Protein AF-0000000066830814 (afdb_homodimer)

InterPro domains:
  IPR000157 Toll/interleukin-1 receptor homology (TIR) domain [PF01582] (30-177)
  IPR000157 Toll/interleukin-1 receptor homology (TIR) domain [PS50104] (29-173)
  IPR000157 Toll/interleukin-1 receptor homology (TIR) domain [SM00255] (30-175)
  IPR035897 Toll/interleukin-1 receptor homology (TIR) domain superfamily [G3DSA:3.40.50.10140] (28-185)
  IPR035897 Toll/interleukin-1 receptor homology (TIR) domain superfamily [SSF52200] (21-177)

Structure (mmCIF, N/CA/C/O backbone):
data_AF-0000000066830814-model_v1
#
loop_
_entity.id
_entity.type
_entity.pdbx_description
1 polymer 'TIR domain-containing protein'
#
loop_
_atom_site.group_PDB
_atom_site.id
_atom_site.type_symbol
_atom_site.label_atom_id
_atom_site.label_alt_id
_atom_site.label_comp_id
_atom_site.label_asym_id
_atom_site.label_entity_id
_atom_site.label_seq_id
_atom_site.pdbx_PDB_ins_code
_atom_site.Cartn_x
_atom_site.Cartn_y
_atom_site.Cartn_z
_atom_site.occupancy
_atom_site.B_iso_or_equiv
_atom_site.auth_seq_id
_atom_site.auth_comp_id
_atom_site.auth_asym_id
_atom_site.auth_atom_id
_atom_site.pdbx_PDB_model_num
ATOM 1 N N . MET A 1 1 ? 19.531 11.953 -26.938 1 22.5 1 MET A N 1
ATOM 2 C CA . MET A 1 1 ? 19.562 11.188 -25.703 1 22.5 1 MET A CA 1
ATOM 3 C C . MET A 1 1 ? 18.203 11.234 -25 1 22.5 1 MET A C 1
ATOM 5 O O . MET A 1 1 ? 17.828 12.258 -24.422 1 22.5 1 MET A O 1
ATOM 9 N N . SER A 1 2 ? 17.125 10.586 -25.578 1 22.48 2 SER A N 1
ATOM 10 C CA . SER A 1 2 ? 15.688 10.719 -25.422 1 22.48 2 SER A CA 1
ATOM 11 C C . SER A 1 2 ? 15.219 10.18 -24.078 1 22.48 2 SER A C 1
ATOM 13 O O . SER A 1 2 ? 15.406 9 -23.781 1 22.48 2 SER A O 1
ATOM 15 N N . SER A 1 3 ? 15.336 11 -23 1 24.86 3 SER A N 1
ATOM 16 C CA . SER A 1 3 ? 15.062 10.672 -21.594 1 24.86 3 SER A CA 1
ATOM 17 C C . SER A 1 3 ? 13.641 10.164 -21.422 1 24.86 3 SER A C 1
ATOM 19 O O . SER A 1 3 ? 12.68 10.914 -21.562 1 24.86 3 SER A O 1
ATOM 21 N N . SER A 1 4 ? 13.336 8.93 -21.844 1 23.8 4 SER A N 1
ATOM 22 C CA . SER A 1 4 ? 12.047 8.266 -21.703 1 23.8 4 SER A CA 1
ATOM 23 C C . SER A 1 4 ? 11.562 8.289 -20.25 1 23.8 4 SER A C 1
ATOM 25 O O . SER A 1 4 ? 12.195 7.695 -19.375 1 23.8 4 SER A O 1
ATOM 27 N N . SER A 1 5 ? 11.062 9.43 -19.844 1 24.52 5 SER A N 1
ATOM 28 C CA . SER A 1 5 ? 10.406 9.68 -18.562 1 24.52 5 SER A CA 1
ATOM 29 C C . SER A 1 5 ? 9.391 8.594 -18.234 1 24.52 5 SER A C 1
ATOM 31 O O . SER A 1 5 ? 8.422 8.398 -18.969 1 24.52 5 SER A O 1
ATOM 33 N N . SER A 1 6 ? 9.859 7.477 -17.719 1 24.95 6 SER A N 1
ATOM 34 C CA . SER A 1 6 ? 9.07 6.336 -17.266 1 24.95 6 SER A CA 1
ATOM 35 C C . SER A 1 6 ? 7.945 6.785 -16.328 1 24.95 6 SER A C 1
ATOM 37 O O . SER A 1 6 ? 8.195 7.359 -15.273 1 24.95 6 SER A O 1
ATOM 39 N N . TYR A 1 7 ? 6.887 7.391 -16.906 1 24.3 7 TYR A N 1
ATOM 40 C CA . TYR A 1 7 ? 5.605 7.734 -16.297 1 24.3 7 TYR A CA 1
ATOM 41 C C . TYR A 1 7 ? 5.148 6.645 -15.336 1 24.3 7 TYR A C 1
ATOM 43 O O . TYR A 1 7 ? 4.891 5.512 -15.75 1 24.3 7 TYR A O 1
ATOM 51 N N . ASP A 1 8 ? 5.789 6.609 -14.219 1 25.34 8 ASP A N 1
ATOM 52 C CA . ASP A 1 8 ? 5.359 5.805 -13.086 1 25.34 8 ASP A CA 1
ATOM 53 C C . ASP A 1 8 ? 3.895 6.074 -12.742 1 25.34 8 ASP A C 1
ATOM 55 O O . ASP A 1 8 ? 3.574 7.09 -12.117 1 25.34 8 ASP A O 1
ATOM 59 N N . TYR A 1 9 ? 3.043 5.957 -13.805 1 26.7 9 TYR A N 1
ATOM 60 C CA . TYR A 1 9 ? 1.606 5.992 -13.547 1 26.7 9 TYR A CA 1
ATOM 61 C C . TYR A 1 9 ? 1.255 5.191 -12.297 1 26.7 9 TYR A C 1
ATOM 63 O O . TYR A 1 9 ? 1.563 4 -12.211 1 26.7 9 TYR A O 1
ATOM 71 N N . ASP A 1 10 ? 1.284 5.805 -11.25 1 28.06 10 ASP A N 1
ATOM 72 C CA . ASP A 1 10 ? 0.644 5.348 -10.023 1 28.06 10 ASP A CA 1
ATOM 73 C C . ASP A 1 10 ? -0.77 4.836 -10.297 1 28.06 10 ASP A C 1
ATOM 75 O O . ASP A 1 10 ? -1.744 5.574 -10.133 1 28.06 10 ASP A O 1
ATOM 79 N N . LEU A 1 11 ? -0.968 4.156 -11.422 1 31.02 11 LEU A N 1
ATOM 80 C CA . LEU A 1 11 ? -2.289 3.559 -11.594 1 31.02 11 LEU A CA 1
ATOM 81 C C . LEU A 1 11 ? -2.746 2.879 -10.305 1 31.02 11 LEU A C 1
ATOM 83 O O . LEU A 1 11 ? -2.055 2 -9.781 1 31.02 11 LEU A O 1
ATOM 87 N N . HIS A 1 12 ? -3.414 3.58 -9.562 1 31.2 12 HIS A N 1
ATOM 88 C CA . HIS A 1 12 ? -4.102 3.051 -8.391 1 31.2 12 HIS A CA 1
ATOM 89 C C . HIS A 1 12 ? -4.699 1.677 -8.672 1 31.2 12 HIS A C 1
ATOM 91 O O . HIS A 1 12 ? -5.152 1.411 -9.789 1 31.2 12 HIS A O 1
ATOM 97 N N . ASP A 1 13 ? -4.383 0.806 -7.871 1 35.09 13 ASP A N 1
ATOM 98 C CA . ASP A 1 13 ? -4.738 -0.61 -7.918 1 35.09 13 ASP A CA 1
ATOM 99 C C . ASP A 1 13 ? -6.172 -0.801 -8.414 1 35.09 13 ASP A C 1
ATOM 101 O O . ASP A 1 13 ? -6.445 -1.703 -9.203 1 35.09 13 ASP A O 1
ATOM 105 N N . ASP A 1 14 ? -7.027 0.221 -8.055 1 35.62 14 ASP A N 1
ATOM 106 C CA . ASP A 1 14 ? -8.461 0.103 -8.305 1 35.62 14 ASP A CA 1
ATOM 107 C C . ASP A 1 14 ? -8.781 0.394 -9.773 1 35.62 14 ASP A C 1
ATOM 109 O O . ASP A 1 14 ? -9.68 -0.227 -10.352 1 35.62 14 ASP A O 1
ATOM 113 N N . ASP A 1 15 ? -8.172 1.335 -10.273 1 38.53 15 ASP A N 1
ATOM 114 C CA . ASP A 1 15 ? -8.633 1.741 -11.594 1 38.53 15 ASP A CA 1
ATOM 115 C C . ASP A 1 15 ? -8.367 0.651 -12.625 1 38.53 15 ASP A C 1
ATOM 117 O O . ASP A 1 15 ? -9.164 0.453 -13.547 1 38.53 15 ASP A O 1
ATOM 121 N N . GLU A 1 16 ? -7.348 0.114 -12.547 1 37.38 16 GLU A N 1
ATOM 122 C CA . GLU A 1 16 ? -6.992 -0.882 -13.555 1 37.38 16 GLU A CA 1
ATOM 123 C C . GLU A 1 16 ? -7.871 -2.123 -13.438 1 37.38 16 GLU A C 1
ATOM 125 O O . GLU A 1 16 ? -8.195 -2.764 -14.438 1 37.38 16 GLU A O 1
ATOM 130 N N . MET A 1 17 ? -8.383 -2.293 -12.25 1 38.34 17 MET A N 1
ATOM 131 C CA . MET A 1 17 ? -9.328 -3.395 -12.07 1 38.34 17 MET A CA 1
ATOM 132 C C . MET A 1 17 ? -10.625 -3.133 -12.828 1 38.34 17 MET A C 1
ATOM 134 O O . MET A 1 17 ? -11.227 -4.059 -13.375 1 38.34 17 MET A O 1
ATOM 138 N N . ASP A 1 18 ? -10.93 -1.864 -12.727 1 40.66 18 ASP A N 1
ATOM 139 C CA . ASP A 1 18 ? -12.195 -1.558 -13.383 1 40.66 18 ASP A CA 1
ATOM 140 C C . ASP A 1 18 ? -12.133 -1.889 -14.875 1 40.66 18 ASP A C 1
ATOM 142 O O . ASP A 1 18 ? -13.109 -2.389 -15.445 1 40.66 18 ASP A O 1
ATOM 146 N N . PHE A 1 19 ? -11.078 -1.592 -15.438 1 37.03 19 PHE A N 1
ATOM 147 C CA . PHE A 1 19 ? -11.008 -1.85 -16.875 1 37.03 19 PHE A CA 1
ATOM 148 C C . PHE A 1 19 ? -11.078 -3.346 -17.156 1 37.03 19 PHE A C 1
ATOM 150 O O . PHE A 1 19 ? -11.75 -3.775 -18.094 1 37.03 19 PHE A O 1
ATOM 157 N N . LEU A 1 20 ? -10.445 -4.09 -16.359 1 42.66 20 LEU A N 1
ATOM 158 C CA . LEU A 1 20 ? -10.461 -5.531 -16.578 1 42.66 20 LEU A CA 1
ATOM 159 C C . LEU A 1 20 ? -11.82 -6.121 -16.234 1 42.66 20 LEU A C 1
ATOM 161 O O . LEU A 1 20 ? -12.219 -7.145 -16.797 1 42.66 20 LEU A O 1
ATOM 165 N N . ARG A 1 21 ? -12.586 -5.387 -15.367 1 41.62 21 ARG A N 1
ATOM 166 C CA . ARG A 1 21 ? -13.961 -5.758 -15.047 1 41.62 21 ARG A CA 1
ATOM 167 C C . ARG A 1 21 ? -14.805 -5.879 -16.312 1 41.62 21 ARG A C 1
ATOM 169 O O . ARG A 1 21 ? -15.602 -6.809 -16.453 1 41.62 21 ARG A O 1
ATOM 176 N N . ASP A 1 22 ? -14.625 -4.82 -16.984 1 40.66 22 ASP A N 1
ATOM 177 C CA . ASP A 1 22 ? -15.531 -4.781 -18.125 1 40.66 22 ASP A CA 1
ATOM 178 C C . ASP A 1 22 ? -15.328 -5.984 -19.047 1 40.66 22 ASP A C 1
ATOM 180 O O . ASP A 1 22 ? -16.266 -6.477 -19.656 1 40.66 22 ASP A O 1
ATOM 184 N N . ARG A 1 23 ? -14.094 -6.398 -19.172 1 40.97 23 ARG A N 1
ATOM 185 C CA . ARG A 1 23 ? -13.93 -7.473 -20.141 1 40.97 23 ARG A CA 1
ATOM 186 C C . ARG A 1 23 ? -14.477 -8.789 -19.609 1 40.97 23 ARG A C 1
ATOM 188 O O . ARG A 1 23 ? -15.008 -9.602 -20.359 1 40.97 23 ARG A O 1
ATOM 195 N N . TYR A 1 24 ? -14.32 -9.078 -18.328 1 44.53 24 TYR A N 1
ATOM 196 C CA . TYR A 1 24 ? -14.727 -10.375 -17.797 1 44.53 24 TYR A CA 1
ATOM 197 C C . TYR A 1 24 ? -16.203 -10.367 -17.406 1 44.53 24 TYR A C 1
ATOM 199 O O . TYR A 1 24 ? -16.734 -11.398 -17 1 44.53 24 TYR A O 1
ATOM 207 N N . LYS A 1 25 ? -16.781 -9.312 -17.234 1 42.97 25 LYS A N 1
ATOM 208 C CA . LYS A 1 25 ? -18.141 -9.258 -16.688 1 42.97 25 LYS A CA 1
ATOM 209 C C . LYS A 1 25 ? -19.078 -10.172 -17.469 1 42.97 25 LYS A C 1
ATOM 211 O O . LYS A 1 25 ? -20.188 -10.477 -17.016 1 42.97 25 LYS A O 1
ATOM 216 N N . GLU A 1 26 ? -19.078 -10.016 -18.703 1 41.16 26 GLU A N 1
ATOM 217 C CA . GLU A 1 26 ? -20.391 -10.414 -19.203 1 41.16 26 GLU A CA 1
ATOM 218 C C . GLU A 1 26 ? -20.656 -11.891 -18.922 1 41.16 26 GLU A C 1
ATOM 220 O O . GLU A 1 26 ? -21.781 -12.258 -18.562 1 41.16 26 GLU A O 1
ATOM 225 N N . ASP A 1 27 ? -20.047 -12.992 -19.719 1 42.66 27 ASP A N 1
ATOM 226 C CA . ASP A 1 27 ? -20.656 -14.305 -19.922 1 42.66 27 ASP A CA 1
ATOM 227 C C . ASP A 1 27 ? -20.25 -15.273 -18.812 1 42.66 27 ASP A C 1
ATOM 229 O O . ASP A 1 27 ? -19.125 -15.242 -18.328 1 42.66 27 ASP A O 1
ATOM 233 N N . ASN A 1 28 ? -21.156 -15.773 -17.875 1 48.97 28 ASN A N 1
ATOM 234 C CA . ASN A 1 28 ? -21.141 -16.938 -17 1 48.97 28 ASN A CA 1
ATOM 235 C C . ASN A 1 28 ? -20.172 -18.016 -17.5 1 48.97 28 ASN A C 1
ATOM 237 O O . ASN A 1 28 ? -20.594 -19.062 -17.984 1 48.97 28 ASN A O 1
ATOM 241 N N . ILE A 1 29 ? -19.141 -17.828 -18.141 1 55.47 29 ILE A N 1
ATOM 242 C CA . ILE A 1 29 ? -18.328 -18.891 -18.719 1 55.47 29 ILE A CA 1
ATOM 243 C C . ILE A 1 29 ? -17.578 -19.641 -17.609 1 55.47 29 ILE A C 1
ATOM 245 O O . ILE A 1 29 ? -16.844 -19.031 -16.828 1 55.47 29 ILE A O 1
ATOM 249 N N . ASN A 1 30 ? -18.094 -20.875 -17.266 1 75.06 30 ASN A N 1
ATOM 250 C CA . ASN A 1 30 ? -17.406 -21.859 -16.422 1 75.06 30 ASN A CA 1
ATOM 251 C C . ASN A 1 30 ? -16.188 -22.453 -17.125 1 75.06 30 ASN A C 1
ATOM 253 O O . ASN A 1 30 ? -16.312 -22.984 -18.234 1 75.06 30 ASN A O 1
ATOM 257 N N . TYR A 1 31 ? -15.016 -22.141 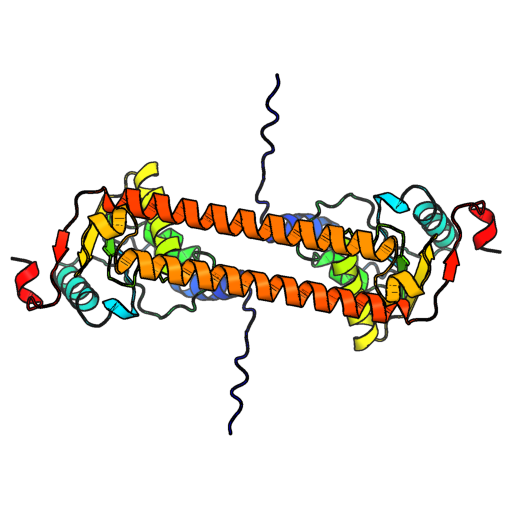-16.656 1 85.69 31 TYR A N 1
ATOM 258 C CA . TYR A 1 31 ? -13.805 -22.703 -17.25 1 85.69 31 TYR A CA 1
ATOM 259 C C . TYR A 1 31 ? -13.523 -24.094 -16.672 1 85.69 31 TYR A C 1
ATOM 261 O O . TYR A 1 31 ? -13.836 -24.359 -15.516 1 85.69 31 TYR A O 1
ATOM 269 N N . ASP A 1 32 ? -13.008 -24.938 -17.609 1 92.3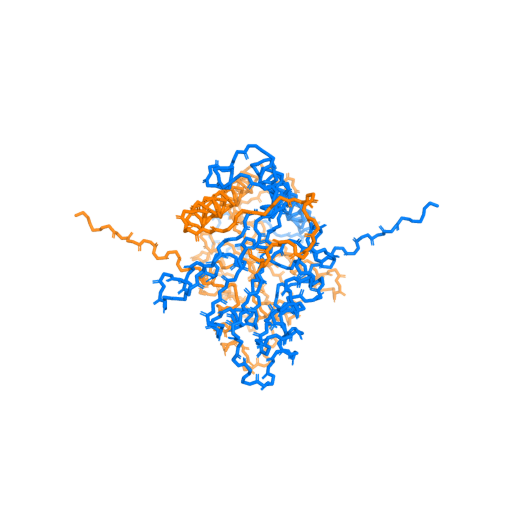1 32 ASP A N 1
ATOM 270 C CA . ASP A 1 32 ? -12.57 -26.25 -17.141 1 92.31 32 ASP A CA 1
ATOM 271 C C . ASP A 1 32 ? -11.219 -26.172 -16.438 1 92.31 32 ASP A C 1
ATOM 273 O O . ASP A 1 32 ? -11.031 -26.734 -15.359 1 92.31 32 ASP A O 1
ATOM 277 N N . VAL A 1 33 ? -10.398 -25.438 -17.156 1 94.69 33 VAL A N 1
ATOM 278 C CA . VAL A 1 33 ? -9.023 -25.406 -16.672 1 94.69 33 VAL A CA 1
ATOM 279 C C . VAL A 1 33 ? -8.531 -23.969 -16.578 1 94.69 33 VAL A C 1
ATOM 281 O O . VAL A 1 33 ? -8.758 -23.156 -17.484 1 94.69 33 VAL A O 1
ATOM 284 N N . PHE A 1 34 ? -7.883 -23.625 -15.469 1 94.75 34 PHE A N 1
ATOM 285 C CA . PHE A 1 34 ? -7.148 -22.375 -15.305 1 94.75 34 PHE A CA 1
ATOM 286 C C . PHE A 1 34 ? -5.648 -22.625 -15.391 1 94.75 34 PHE A C 1
ATOM 288 O O . PHE A 1 34 ? -5.102 -23.438 -14.648 1 94.75 34 PHE A O 1
ATOM 295 N N . LEU A 1 35 ? -4.996 -21.844 -16.266 1 95.75 35 LEU A N 1
ATOM 296 C CA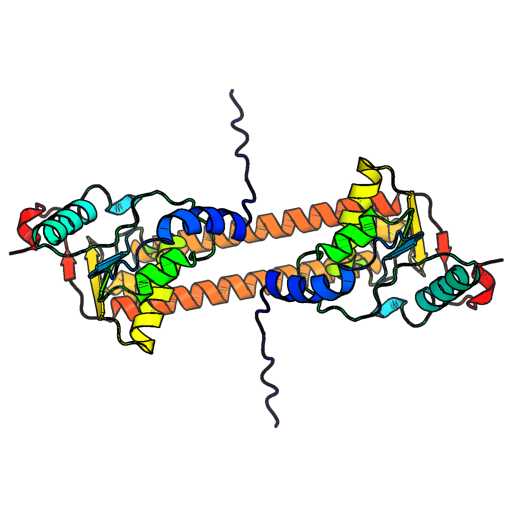 . LEU A 1 35 ? -3.553 -22 -16.391 1 95.75 35 LEU A CA 1
ATOM 297 C C . LEU A 1 35 ? -2.816 -20.875 -15.68 1 95.75 35 LEU A C 1
ATOM 299 O O . LEU A 1 35 ? -3.039 -19.688 -15.977 1 95.75 35 LEU A O 1
ATOM 303 N N . SER A 1 36 ? -2.014 -21.172 -14.742 1 96.06 36 SER A N 1
ATOM 304 C CA . SER A 1 36 ? -1.107 -20.234 -14.086 1 96.06 36 SER A CA 1
ATOM 305 C C . SER A 1 36 ? 0.334 -20.453 -14.531 1 96.06 36 SER A C 1
ATOM 307 O O . SER A 1 36 ? 0.88 -21.547 -14.352 1 96.06 36 SER A O 1
ATOM 309 N N . PHE A 1 37 ? 0.936 -19.438 -15.102 1 96.12 37 PHE A N 1
ATOM 310 C CA . PHE A 1 37 ? 2.279 -19.609 -15.641 1 96.12 37 PHE A CA 1
ATOM 311 C C . PHE A 1 37 ? 2.99 -18.266 -15.758 1 96.12 37 PHE A C 1
ATOM 313 O O . PHE A 1 37 ? 2.346 -17.219 -15.766 1 96.12 37 PHE A O 1
ATOM 320 N N . ARG A 1 38 ? 4.328 -18.375 -15.781 1 94.69 38 ARG A N 1
ATOM 321 C CA . ARG A 1 38 ? 5.145 -17.203 -16.062 1 94.69 38 ARG A CA 1
ATOM 322 C C . ARG A 1 38 ? 5.289 -16.969 -17.562 1 94.69 38 ARG A C 1
ATOM 324 O O . ARG A 1 38 ? 5.98 -17.734 -18.234 1 94.69 38 ARG A O 1
ATOM 331 N N . GLY A 1 39 ? 4.766 -15.898 -18.047 1 92.38 39 GLY A N 1
ATOM 332 C CA . GLY A 1 39 ? 4.73 -15.641 -19.484 1 92.38 39 GLY A CA 1
ATOM 333 C C . GLY A 1 39 ? 6.105 -15.625 -20.109 1 92.38 39 GLY A C 1
ATOM 334 O O . GLY A 1 39 ? 6.324 -16.281 -21.141 1 92.38 39 GLY A O 1
ATOM 335 N N . GLU A 1 40 ? 7.074 -15 -19.516 1 91.44 40 GLU A N 1
ATOM 336 C CA . GLU A 1 40 ? 8.422 -14.859 -20.062 1 91.44 40 GLU A CA 1
ATOM 337 C C . GLU A 1 40 ? 9.086 -16.219 -20.266 1 91.44 40 GLU A C 1
ATOM 339 O O . GLU A 1 40 ? 9.922 -16.375 -21.156 1 91.44 40 GLU A O 1
ATOM 344 N N . ASP A 1 41 ? 8.609 -17.172 -19.5 1 94.25 41 ASP A N 1
ATOM 345 C CA . ASP A 1 41 ? 9.266 -18.469 -19.516 1 94.25 41 ASP A CA 1
ATOM 346 C C . ASP A 1 41 ? 8.602 -19.406 -20.531 1 94.25 41 ASP A C 1
ATOM 348 O O . ASP A 1 41 ? 9.289 -20.109 -21.281 1 94.25 41 ASP A O 1
ATOM 352 N N . THR A 1 42 ? 7.188 -19.422 -20.547 1 93.62 42 THR A N 1
ATOM 353 C CA . THR A 1 42 ? 6.609 -20.609 -21.156 1 93.62 42 THR A CA 1
ATOM 354 C C . THR A 1 42 ? 5.469 -20.234 -22.094 1 93.62 42 THR A C 1
ATOM 356 O O . THR A 1 42 ? 4.938 -21.078 -22.812 1 93.62 42 THR A O 1
ATOM 359 N N . ARG A 1 43 ? 5.09 -18.969 -22.219 1 92.31 43 ARG A N 1
ATOM 360 C CA . ARG A 1 43 ? 3.902 -18.578 -22.984 1 92.31 43 ARG A CA 1
ATOM 361 C C . ARG A 1 43 ? 3.998 -19.062 -24.422 1 92.31 43 ARG A C 1
ATOM 363 O O . ARG A 1 43 ? 3.051 -19.641 -24.953 1 92.31 43 ARG A O 1
ATOM 370 N N . ALA A 1 44 ? 5.098 -18.75 -25.047 1 90.69 44 ALA A N 1
ATOM 371 C CA . ALA A 1 44 ? 5.242 -18.984 -26.469 1 90.69 44 ALA A CA 1
ATOM 372 C C . ALA A 1 44 ? 5.742 -20.406 -26.75 1 90.69 44 ALA A C 1
ATOM 374 O O . ALA A 1 44 ? 6.047 -20.75 -27.906 1 90.69 44 ALA A O 1
ATOM 375 N N . SER A 1 45 ? 5.848 -21.297 -25.812 1 92.19 45 SER A N 1
ATOM 376 C CA . SER A 1 45 ? 6.367 -22.641 -25.953 1 92.19 45 SER A CA 1
ATOM 377 C C . SER A 1 45 ? 5.453 -23.672 -25.297 1 92.19 45 SER A C 1
ATOM 379 O O . SER A 1 45 ? 4.375 -23.969 -25.812 1 92.19 45 SER A O 1
ATOM 381 N N . PHE A 1 46 ? 5.836 -24.047 -24.125 1 93.56 46 PHE A N 1
ATOM 382 C CA . PHE A 1 46 ? 5.137 -25.141 -23.469 1 93.56 46 PHE A CA 1
ATOM 383 C C . PHE A 1 46 ? 3.674 -24.797 -23.219 1 93.56 46 PHE A C 1
ATOM 385 O O . PHE A 1 46 ? 2.779 -25.578 -23.547 1 93.56 46 PHE A O 1
ATOM 392 N N . THR A 1 47 ? 3.412 -23.594 -22.688 1 94.5 47 THR A N 1
ATOM 393 C CA . THR A 1 47 ? 2.057 -23.203 -22.312 1 94.5 47 THR A CA 1
ATOM 394 C C . THR A 1 47 ? 1.163 -23.109 -23.547 1 94.5 47 THR A C 1
ATOM 396 O O . THR A 1 47 ? 0.004 -23.531 -23.516 1 94.5 47 THR A O 1
ATOM 399 N N . SER A 1 48 ? 1.69 -22.516 -24.609 1 92.38 48 SER A N 1
ATOM 400 C CA . SER A 1 48 ? 0.919 -22.438 -25.844 1 92.38 48 SER A CA 1
ATOM 401 C C . SER A 1 48 ? 0.562 -23.812 -26.375 1 92.38 48 SER A C 1
ATOM 403 O O . SER A 1 48 ? -0.561 -24.047 -26.828 1 92.38 48 SER A O 1
ATOM 405 N N . HIS A 1 49 ? 1.479 -24.766 -26.344 1 93.69 49 HIS A N 1
ATOM 406 C CA . HIS A 1 49 ? 1.235 -26.125 -26.797 1 93.69 49 HIS A CA 1
ATOM 407 C C . HIS A 1 49 ? 0.194 -26.812 -25.922 1 93.69 49 HIS A C 1
ATOM 409 O O . HIS A 1 49 ? -0.693 -27.5 -26.422 1 93.69 49 HIS A O 1
ATOM 415 N N . LEU A 1 50 ? 0.35 -26.609 -24.625 1 93.94 50 LEU A N 1
ATOM 416 C CA . LEU A 1 50 ? -0.612 -27.188 -23.688 1 93.94 50 LEU A CA 1
ATOM 417 C C . LEU A 1 50 ? -2.012 -26.641 -23.938 1 93.94 50 LEU A C 1
ATOM 419 O O . LEU A 1 50 ? -2.98 -27.406 -24 1 93.94 50 LEU A O 1
ATOM 423 N N . TYR A 1 51 ? -2.107 -25.344 -24.078 1 93.19 51 TYR A N 1
ATOM 424 C CA . TYR A 1 51 ? -3.383 -24.688 -24.359 1 93.19 51 TYR A CA 1
ATOM 425 C C . TYR A 1 51 ? -4.035 -25.281 -25.594 1 93.19 51 TYR A C 1
ATOM 427 O O . TYR A 1 51 ? -5.215 -25.625 -25.578 1 93.19 51 TYR A O 1
ATOM 435 N N . THR A 1 52 ? -3.273 -25.375 -26.641 1 94.31 52 THR A N 1
ATOM 436 C CA . THR A 1 52 ? -3.777 -25.891 -27.922 1 94.31 52 THR A CA 1
ATOM 437 C C . THR A 1 52 ? -4.246 -27.328 -27.781 1 94.31 52 THR A C 1
ATOM 439 O O . THR A 1 52 ? -5.301 -27.703 -28.297 1 94.31 52 THR A O 1
ATOM 442 N N . ALA A 1 53 ? -3.426 -28.141 -27.109 1 94 53 ALA A N 1
ATOM 443 C CA . ALA A 1 53 ? -3.779 -29.531 -26.891 1 94 53 ALA A CA 1
ATOM 444 C C . ALA A 1 53 ? -5.105 -29.656 -26.141 1 94 53 ALA A C 1
ATOM 446 O O . ALA A 1 53 ? -5.973 -30.438 -26.531 1 94 53 ALA A O 1
ATOM 447 N N . LEU A 1 54 ? -5.289 -28.844 -25.094 1 94.12 54 LEU A N 1
ATOM 448 C CA . LEU A 1 54 ? -6.516 -28.859 -24.312 1 94.12 54 LEU A CA 1
ATOM 449 C C . LEU A 1 54 ? -7.691 -28.344 -25.125 1 94.12 54 LEU A C 1
ATOM 451 O O . LEU A 1 54 ? -8.789 -28.906 -25.078 1 94.12 54 LEU A O 1
ATOM 455 N N . HIS A 1 55 ? -7.438 -27.297 -25.844 1 92.38 55 HIS A N 1
ATOM 456 C CA . HIS A 1 55 ? -8.469 -26.719 -26.688 1 92.38 55 HIS A CA 1
ATOM 457 C C . HIS A 1 55 ? -8.953 -27.719 -27.734 1 92.38 55 HIS A C 1
ATOM 459 O O . HIS A 1 55 ? -10.156 -27.828 -27.969 1 92.38 55 HIS A O 1
ATOM 465 N N . ASN A 1 56 ? -8.078 -28.438 -28.281 1 94.94 56 ASN A N 1
ATOM 466 C CA . ASN A 1 56 ? -8.406 -29.438 -29.297 1 94.94 56 ASN A CA 1
ATOM 467 C C . ASN A 1 56 ? -9.227 -30.578 -28.703 1 94.94 56 ASN A C 1
ATOM 469 O O . ASN A 1 56 ? -9.961 -31.266 -29.438 1 94.94 56 ASN A O 1
ATOM 473 N N . LEU A 1 57 ? -9.062 -30.781 -27.438 1 94.5 57 LEU A N 1
ATOM 474 C CA . LEU A 1 57 ? -9.82 -31.828 -26.75 1 94.5 57 LEU A CA 1
ATOM 475 C C . LEU A 1 57 ? -11.188 -31.297 -26.312 1 94.5 57 LEU A C 1
ATOM 477 O O . LEU A 1 57 ? -11.953 -32.031 -25.656 1 94.5 57 LEU A O 1
ATOM 481 N N . GLY A 1 58 ? -11.477 -30.031 -26.656 1 93.38 58 GLY A N 1
ATOM 482 C CA . GLY A 1 58 ? -12.758 -29.438 -26.328 1 93.38 58 GLY A CA 1
ATOM 483 C C . GLY A 1 58 ? -12.82 -28.891 -24.906 1 93.38 58 GLY A C 1
ATOM 484 O O . GLY A 1 58 ? -13.906 -28.641 -24.375 1 93.38 58 GLY A O 1
ATOM 485 N N . ILE A 1 59 ? -11.688 -28.75 -24.281 1 92.31 59 ILE A N 1
ATOM 486 C CA . ILE A 1 59 ? -11.617 -28.234 -22.922 1 92.31 59 ILE A CA 1
ATOM 487 C C . ILE A 1 59 ? -11.562 -26.719 -22.953 1 92.31 59 ILE A C 1
ATOM 489 O O . ILE A 1 59 ? -10.805 -26.125 -23.719 1 92.31 59 ILE A O 1
ATOM 493 N N . PHE A 1 60 ? -12.336 -26.062 -22.125 1 91.88 60 PHE A N 1
ATOM 494 C CA . PHE A 1 60 ? -12.32 -24.609 -22.016 1 91.88 60 PHE A CA 1
ATOM 495 C C . PHE A 1 60 ? -11.234 -24.156 -21.047 1 91.88 60 PHE A C 1
ATOM 497 O O . PHE A 1 60 ? -11.32 -24.422 -19.844 1 91.88 60 PHE A O 1
ATOM 504 N N . VAL A 1 61 ? -10.305 -23.469 -21.594 1 92.31 61 VAL A N 1
ATOM 505 C CA . VAL A 1 61 ? -9.125 -23.109 -20.797 1 92.31 61 VAL A CA 1
ATOM 506 C C . VAL A 1 61 ? -9.062 -21.578 -20.641 1 92.31 61 VAL A C 1
ATOM 508 O O . VAL A 1 61 ? -9.219 -20.844 -21.609 1 92.31 61 VAL A O 1
ATOM 511 N N . PHE A 1 62 ? -8.938 -21.188 -19.359 1 88.56 62 PHE A N 1
ATOM 512 C CA . PHE A 1 62 ? -8.578 -19.797 -19.109 1 88.56 62 PHE A CA 1
ATOM 513 C C . PHE A 1 62 ? -7.066 -19.609 -19.172 1 88.56 62 PHE A C 1
ATOM 515 O O . PHE A 1 62 ? -6.324 -20.266 -18.438 1 88.56 62 PHE A O 1
ATOM 522 N N . LYS A 1 63 ? -6.652 -18.797 -20.094 1 86 63 LYS A N 1
ATOM 523 C CA . LYS A 1 63 ? -5.254 -18.422 -20.25 1 86 63 LYS A CA 1
ATOM 524 C C . LYS A 1 63 ? -5.102 -16.906 -20.312 1 86 63 LYS A C 1
ATOM 526 O O . LYS A 1 63 ? -5.734 -16.234 -21.141 1 86 63 LYS A O 1
ATOM 531 N N . ASP A 1 64 ? -4.328 -16.406 -19.281 1 75.19 64 ASP A N 1
ATOM 532 C CA . ASP A 1 64 ? -4.148 -14.953 -19.266 1 75.19 64 ASP A CA 1
ATOM 533 C C . ASP A 1 64 ? -3.35 -14.484 -20.469 1 75.19 64 ASP A C 1
ATOM 535 O O . ASP A 1 64 ? -2.201 -14.891 -20.656 1 75.19 64 ASP A O 1
ATOM 539 N N . ASP A 1 65 ? -3.885 -14.203 -21.578 1 61.53 65 ASP A N 1
ATOM 540 C CA . ASP A 1 65 ? -3.197 -13.805 -22.812 1 61.53 65 ASP A CA 1
ATOM 541 C C . ASP A 1 65 ? -2.51 -12.453 -22.641 1 61.53 65 ASP A C 1
ATOM 543 O O . ASP A 1 65 ? -1.498 -12.18 -23.281 1 61.53 65 ASP A O 1
ATOM 547 N N . GLU A 1 66 ? -3.131 -11.523 -21.953 1 53.41 66 GLU A N 1
ATOM 548 C CA . GLU A 1 66 ? -2.627 -10.164 -22.109 1 53.41 66 GLU A CA 1
ATOM 549 C C . GLU A 1 66 ? -1.748 -9.766 -20.922 1 53.41 66 GLU A C 1
ATOM 551 O O . GLU A 1 66 ? -1.957 -10.234 -19.797 1 53.41 66 GLU A O 1
ATOM 556 N N . THR A 1 67 ? -0.446 -9.555 -21.281 1 47.12 67 THR A N 1
ATOM 557 C CA . THR A 1 67 ? 0.506 -8.961 -20.359 1 47.12 67 THR A CA 1
ATOM 558 C C . THR A 1 67 ? -0.187 -7.961 -19.438 1 47.12 67 THR A C 1
ATOM 560 O O . THR A 1 67 ? -0.558 -6.867 -19.875 1 47.12 67 THR A O 1
ATOM 563 N N . LEU A 1 68 ? -1.148 -8.43 -18.828 1 47.62 68 LEU A N 1
ATOM 564 C CA . LEU A 1 68 ? -1.874 -7.527 -17.953 1 47.62 68 LEU A CA 1
ATOM 565 C C . LEU A 1 68 ? -0.909 -6.648 -17.156 1 47.62 68 LEU A C 1
ATOM 567 O O . LEU A 1 68 ? 0.163 -7.105 -16.75 1 47.62 68 LEU A O 1
ATOM 571 N N . PRO A 1 69 ? -1.095 -5.57 -17.234 1 43.12 69 PRO A N 1
ATOM 572 C CA . PRO A 1 69 ? -0.228 -4.711 -16.422 1 43.12 69 PRO A CA 1
ATOM 573 C C . PRO A 1 69 ? -0.17 -5.148 -14.953 1 43.12 69 PRO A C 1
ATOM 575 O O . PRO A 1 69 ? -1.153 -5.668 -14.422 1 43.12 69 PRO A O 1
ATOM 578 N N . ARG A 1 70 ? 0.984 -5.477 -14.406 1 46.22 70 ARG A N 1
ATOM 579 C CA . ARG A 1 70 ? 1.463 -6.055 -13.156 1 46.22 70 ARG A CA 1
ATOM 580 C C . ARG A 1 70 ? 0.978 -5.25 -11.953 1 46.22 70 ARG A C 1
ATOM 582 O O . ARG A 1 70 ? 1.266 -4.055 -11.844 1 46.22 70 ARG A O 1
ATOM 589 N N . GLY A 1 71 ? -0.377 -5.09 -11.836 1 47.5 71 GLY A N 1
ATOM 590 C CA . GLY A 1 71 ? -0.76 -4.461 -10.586 1 47.5 71 GLY A CA 1
ATOM 591 C C . GLY A 1 71 ? -0.734 -5.414 -9.406 1 47.5 71 GLY A C 1
ATOM 592 O O . GLY A 1 71 ? -0.492 -6.613 -9.578 1 47.5 71 GLY A O 1
ATOM 593 N N . ASN A 1 72 ? -0.738 -4.957 -8.156 1 54.94 72 ASN A N 1
ATOM 594 C CA . ASN A 1 72 ? -0.506 -5.629 -6.883 1 54.94 72 ASN A CA 1
ATOM 595 C C . ASN A 1 72 ? -1.669 -6.543 -6.512 1 54.94 72 ASN A C 1
ATOM 597 O O . ASN A 1 72 ? -1.552 -7.363 -5.598 1 54.94 72 ASN A O 1
ATOM 601 N N . LYS A 1 73 ? -2.916 -6.184 -6.852 1 57.06 73 LYS A N 1
ATOM 602 C CA . LYS A 1 73 ? -4.012 -7 -6.348 1 57.06 73 LYS A CA 1
ATOM 603 C C . LYS A 1 73 ? -4.637 -7.832 -7.465 1 57.06 73 LYS A C 1
ATOM 605 O O . LYS A 1 73 ? -4.719 -7.383 -8.609 1 57.06 73 LYS A O 1
ATOM 610 N N . ILE A 1 74 ? -4.914 -9.094 -7.184 1 65.69 74 ILE A N 1
ATOM 611 C CA . ILE A 1 74 ? -5.637 -9.969 -8.094 1 65.69 74 ILE A CA 1
ATOM 612 C C . ILE A 1 74 ? -7 -9.367 -8.422 1 65.69 74 ILE A C 1
ATOM 614 O O . ILE A 1 74 ? -7.766 -9.023 -7.52 1 65.69 74 ILE A O 1
ATOM 618 N N . SER A 1 75 ? -7.297 -9.039 -9.594 1 69.5 75 SER A N 1
ATOM 619 C CA . SER A 1 75 ? -8.57 -8.469 -10.031 1 69.5 75 SER A CA 1
ATOM 620 C C . SER A 1 75 ? -9.727 -9.406 -9.703 1 69.5 75 SER A C 1
ATOM 622 O O . SER A 1 75 ? -9.547 -10.625 -9.609 1 69.5 75 SER A O 1
ATOM 624 N N . PRO A 1 76 ? -10.859 -8.797 -9.375 1 73.25 76 PRO A N 1
ATOM 625 C CA . PRO A 1 76 ? -12.039 -9.633 -9.141 1 73.25 76 PRO A CA 1
ATOM 626 C C . PRO A 1 76 ? -12.297 -10.617 -10.273 1 73.25 76 PRO A C 1
ATOM 628 O O . PRO A 1 76 ? -12.711 -11.758 -10.031 1 73.25 76 PRO A O 1
ATOM 631 N N . SER A 1 77 ? -12.086 -10.203 -11.461 1 73.38 77 SER A N 1
ATOM 632 C CA . SER A 1 77 ? -12.312 -11.086 -12.609 1 73.38 77 SER A CA 1
ATOM 633 C C . SER A 1 77 ? -11.375 -12.289 -12.57 1 73.38 77 SER A C 1
ATOM 635 O O . SER A 1 77 ? -11.797 -13.414 -12.859 1 73.38 77 SER A O 1
ATOM 637 N N . LEU A 1 78 ? -10.195 -12 -12.305 1 80.25 78 LEU A N 1
ATOM 638 C CA . LEU A 1 78 ? -9.234 -13.102 -12.219 1 80.25 78 LEU A CA 1
ATOM 639 C C . LEU A 1 78 ? -9.578 -14.039 -11.07 1 80.25 78 LEU A C 1
ATOM 641 O O . LEU A 1 78 ? -9.484 -15.258 -11.211 1 80.25 78 LEU A O 1
ATOM 645 N N . ARG A 1 79 ? -9.977 -13.406 -10.023 1 82.56 79 ARG A N 1
ATOM 646 C CA . ARG A 1 79 ? -10.406 -14.203 -8.875 1 82.56 79 ARG A CA 1
ATOM 647 C C . ARG A 1 79 ? -11.57 -15.117 -9.258 1 82.56 79 ARG A C 1
ATOM 649 O O . ARG A 1 79 ? -11.57 -16.297 -8.906 1 82.56 79 ARG A O 1
ATOM 656 N N . LEU A 1 80 ? -12.5 -14.57 -9.984 1 83.56 80 LEU A N 1
ATOM 657 C CA . LEU A 1 80 ? -13.664 -15.336 -10.406 1 83.56 80 LEU A CA 1
ATOM 658 C C . LEU A 1 80 ? -13.258 -16.453 -11.359 1 83.56 80 LEU A C 1
ATOM 660 O O . LEU A 1 80 ? -13.789 -17.562 -11.297 1 83.56 80 LEU A O 1
ATOM 664 N N . ALA A 1 81 ? -12.359 -16.156 -12.219 1 84.81 81 ALA A N 1
ATOM 665 C CA . ALA A 1 81 ? -11.883 -17.156 -13.172 1 84.81 81 ALA A CA 1
ATOM 666 C C . ALA A 1 81 ? -11.258 -18.344 -12.445 1 84.81 81 ALA A C 1
ATOM 668 O O . ALA A 1 81 ? -11.484 -19.5 -12.828 1 84.81 81 ALA A O 1
ATOM 669 N N . ILE A 1 82 ? -10.539 -18.062 -11.469 1 90.44 82 ILE A N 1
ATOM 670 C CA . ILE A 1 82 ? -9.906 -19.125 -10.688 1 90.44 82 ILE A CA 1
ATOM 671 C C . ILE A 1 82 ? -10.977 -19.922 -9.945 1 90.44 82 ILE A C 1
ATOM 673 O O . ILE A 1 82 ? -11 -21.156 -10 1 90.44 82 ILE A O 1
ATOM 677 N N . GLU A 1 83 ? -11.906 -19.188 -9.383 1 88.69 83 GLU A N 1
ATOM 678 C CA . GLU A 1 83 ? -12.945 -19.812 -8.562 1 88.69 83 GLU A CA 1
ATOM 679 C C . GLU A 1 83 ? -13.883 -20.672 -9.414 1 88.69 83 GLU A C 1
ATOM 681 O O . GLU A 1 83 ? -14.375 -21.703 -8.953 1 88.69 83 GLU A O 1
ATOM 686 N N . GLU A 1 84 ? -14.055 -20.281 -10.57 1 87.12 84 GLU A N 1
ATOM 687 C CA . GLU A 1 84 ? -15.047 -20.938 -11.422 1 87.12 84 GLU A CA 1
ATOM 688 C C . GLU A 1 84 ? -14.414 -22.047 -12.258 1 87.12 84 GLU A C 1
ATOM 690 O O . GLU A 1 84 ? -15.117 -22.766 -12.961 1 87.12 84 GLU A O 1
ATOM 695 N N . SER A 1 85 ? -13.18 -22.141 -12.234 1 90.12 85 SER A N 1
ATOM 696 C CA . SER A 1 85 ? -12.523 -23.234 -12.953 1 90.12 85 SER A CA 1
ATOM 697 C C . SER A 1 85 ? -12.617 -24.547 -12.18 1 90.12 85 SER A C 1
ATOM 699 O O . SER A 1 85 ? -12.648 -24.547 -10.945 1 90.12 85 SER A O 1
ATOM 701 N N . ARG A 1 86 ? -12.688 -25.625 -12.961 1 90.69 86 ARG A N 1
ATOM 702 C CA . ARG A 1 86 ? -12.766 -26.938 -12.328 1 90.69 86 ARG A CA 1
ATOM 703 C C . ARG A 1 86 ? -11.414 -27.344 -11.766 1 90.69 86 ARG A C 1
ATOM 705 O O . ARG A 1 86 ? -11.344 -27.969 -10.695 1 90.69 86 ARG A O 1
ATOM 712 N N . LEU A 1 87 ? -10.438 -27.125 -12.484 1 95 87 LEU A N 1
ATOM 713 C CA . LEU A 1 87 ? -9.102 -27.406 -11.984 1 95 87 LEU A CA 1
ATOM 714 C C . LEU A 1 87 ? -8.109 -26.344 -12.43 1 95 87 LEU A C 1
ATOM 716 O O . LEU A 1 87 ? -8.352 -25.641 -13.414 1 95 87 LEU A O 1
ATOM 720 N N . SER A 1 88 ? -7.02 -26.156 -11.688 1 96.56 88 SER A N 1
ATOM 721 C CA . SER A 1 88 ? -5.934 -25.234 -12.016 1 96.56 88 SER A CA 1
ATOM 722 C C . SER A 1 88 ? -4.641 -25.984 -12.312 1 96.56 88 SER A C 1
ATOM 724 O O . SER A 1 88 ? -4.238 -26.875 -11.547 1 96.56 88 SER A O 1
ATOM 726 N N . VAL A 1 89 ? -4.074 -25.688 -13.438 1 97.75 89 VAL A N 1
ATOM 727 C CA . VAL A 1 89 ? -2.74 -26.188 -13.766 1 97.75 89 VAL A CA 1
ATOM 728 C C . VAL A 1 89 ? -1.709 -25.078 -13.508 1 97.75 89 VAL A C 1
ATOM 730 O O . VAL A 1 89 ? -1.788 -24 -14.086 1 97.75 89 VAL A O 1
ATOM 733 N N . VAL A 1 90 ? -0.794 -25.359 -12.609 1 98.12 90 VAL A N 1
ATOM 734 C CA . VAL A 1 90 ? 0.251 -24.391 -12.273 1 98.12 90 VAL A CA 1
ATOM 735 C C . VAL A 1 90 ? 1.58 -24.844 -12.875 1 98.12 90 VAL A C 1
ATOM 737 O O . VAL A 1 90 ? 2.127 -25.875 -12.484 1 98.12 90 VAL A O 1
ATOM 740 N N . ILE A 1 91 ? 2.104 -24.047 -13.805 1 97.88 91 ILE A N 1
ATOM 741 C CA . ILE A 1 91 ? 3.346 -24.391 -14.492 1 97.88 91 ILE A CA 1
ATOM 742 C C . ILE A 1 91 ? 4.516 -23.672 -13.82 1 97.88 91 ILE A C 1
ATOM 744 O O . ILE A 1 91 ? 4.773 -22.5 -14.094 1 97.88 91 ILE A O 1
ATOM 748 N N . PHE A 1 92 ? 5.23 -24.375 -12.938 1 98.19 92 PHE A N 1
ATOM 749 C CA . PHE A 1 92 ? 6.41 -23.844 -12.273 1 98.19 92 PHE A CA 1
ATOM 750 C C . PHE A 1 92 ? 7.621 -23.891 -13.203 1 98.19 92 PHE A C 1
ATOM 752 O O . PHE A 1 92 ? 8.133 -24.969 -13.516 1 98.19 92 PHE A O 1
ATOM 759 N N . SER A 1 93 ? 7.988 -22.75 -13.68 1 97.5 93 SER A N 1
ATOM 760 C CA . SER A 1 93 ? 9.219 -22.578 -14.453 1 97.5 93 SER A CA 1
ATOM 761 C C . SER A 1 93 ? 10.281 -21.859 -13.648 1 97.5 93 SER A C 1
ATOM 763 O O . SER A 1 93 ? 10.031 -21.422 -12.516 1 97.5 93 SER A O 1
ATOM 765 N N . ARG A 1 94 ? 11.398 -21.719 -14.188 1 95.94 94 ARG A N 1
ATOM 766 C CA . ARG A 1 94 ? 12.57 -21.219 -13.477 1 95.94 94 ARG A CA 1
ATOM 767 C C . ARG A 1 94 ? 12.297 -19.859 -12.859 1 95.94 94 ARG A C 1
ATOM 769 O O . ARG A 1 94 ? 12.703 -19.578 -11.727 1 95.94 94 ARG A O 1
ATOM 776 N N . ASN A 1 95 ? 11.617 -18.984 -13.562 1 96.81 95 ASN A N 1
ATOM 777 C CA . ASN A 1 95 ? 11.43 -17.625 -13.086 1 96.81 95 ASN A CA 1
ATOM 778 C C . ASN A 1 95 ? 9.992 -17.391 -12.617 1 96.81 95 ASN A C 1
ATOM 780 O O . ASN A 1 95 ? 9.57 -16.234 -12.461 1 96.81 95 ASN A O 1
ATOM 784 N N . TYR A 1 96 ? 9.227 -18.469 -12.359 1 96.81 96 TYR A N 1
ATOM 785 C CA . TYR A 1 96 ? 7.844 -18.359 -11.914 1 96.81 96 TYR A CA 1
ATOM 786 C C . TYR A 1 96 ? 7.738 -17.516 -10.648 1 96.81 96 TYR A C 1
ATOM 788 O O . TYR A 1 96 ? 6.902 -16.609 -10.562 1 96.81 96 TYR A O 1
ATOM 796 N N . ALA A 1 97 ? 8.68 -17.75 -9.672 1 97 97 ALA A N 1
ATOM 797 C CA . ALA A 1 97 ? 8.602 -17.141 -8.344 1 97 97 ALA A CA 1
ATOM 798 C C . ALA A 1 97 ? 9.062 -15.68 -8.383 1 97 97 ALA A C 1
ATOM 800 O O . ALA A 1 97 ? 8.945 -14.961 -7.391 1 97 97 ALA A O 1
ATOM 801 N N . GLU A 1 98 ? 9.555 -15.242 -9.547 1 95.38 98 GLU A N 1
ATOM 802 C CA . GLU A 1 98 ? 10 -13.859 -9.68 1 95.38 98 GLU A CA 1
ATOM 803 C C . GLU A 1 98 ? 8.836 -12.938 -10.062 1 95.38 98 GLU A C 1
ATOM 805 O O . GLU A 1 98 ? 8.992 -11.719 -10.102 1 95.38 98 GLU A O 1
ATOM 810 N N . SER A 1 99 ? 7.723 -13.562 -10.305 1 92.38 99 SER A N 1
ATOM 811 C CA . SER A 1 99 ? 6.543 -12.805 -10.711 1 92.38 99 SER A CA 1
ATOM 812 C C . SER A 1 99 ? 5.562 -12.641 -9.555 1 92.38 99 SER A C 1
ATOM 814 O O . SER A 1 99 ? 4.941 -13.617 -9.125 1 92.38 99 SER A O 1
ATOM 816 N N . ARG A 1 100 ? 5.43 -11.383 -9.086 1 89.62 100 ARG A N 1
ATOM 817 C CA . ARG A 1 100 ? 4.449 -11.078 -8.047 1 89.62 100 ARG A CA 1
ATOM 818 C C . ARG A 1 100 ? 3.057 -11.531 -8.461 1 89.62 100 ARG A C 1
ATOM 820 O O . ARG A 1 100 ? 2.291 -12.039 -7.637 1 89.62 100 ARG A O 1
ATOM 827 N N . TRP A 1 101 ? 2.762 -11.414 -9.664 1 88.12 101 TRP A N 1
ATOM 828 C CA . TRP A 1 101 ? 1.46 -11.758 -10.227 1 88.12 101 TRP A CA 1
ATOM 829 C C . TRP A 1 101 ? 1.211 -13.266 -10.141 1 88.12 101 TRP A C 1
ATOM 831 O O . TRP A 1 101 ? 0.159 -13.695 -9.664 1 88.12 101 TRP A O 1
ATOM 841 N N . CYS A 1 102 ? 2.111 -13.984 -10.539 1 93.19 102 CYS A N 1
ATOM 842 C CA . CYS A 1 102 ? 1.991 -15.438 -10.477 1 93.19 102 CYS A CA 1
ATOM 843 C C . CYS A 1 102 ? 1.767 -15.898 -9.039 1 93.19 102 CYS A C 1
ATOM 845 O O . CYS A 1 102 ? 0.935 -16.781 -8.797 1 93.19 102 CYS A O 1
ATOM 847 N N . LEU A 1 103 ? 2.486 -15.297 -8.18 1 94.44 103 LEU A N 1
ATOM 848 C CA . LEU A 1 103 ? 2.391 -15.711 -6.781 1 94.44 103 LEU A CA 1
ATOM 849 C C . LEU A 1 103 ? 1.038 -15.328 -6.191 1 94.44 103 LEU A C 1
ATOM 851 O O . LEU A 1 103 ? 0.48 -16.062 -5.375 1 94.44 103 LEU A O 1
ATOM 855 N N . LYS A 1 104 ? 0.476 -14.203 -6.582 1 90.5 104 LYS A N 1
ATOM 856 C CA . LYS A 1 104 ? -0.865 -13.82 -6.148 1 90.5 104 LYS A CA 1
ATOM 857 C C . LYS A 1 104 ? -1.911 -14.805 -6.668 1 90.5 104 LYS A C 1
ATOM 859 O O . LYS A 1 104 ? -2.822 -15.195 -5.938 1 90.5 104 LYS A O 1
ATOM 864 N N . GLU A 1 105 ? -1.731 -15.125 -7.914 1 91.44 105 GLU A N 1
ATOM 865 C CA . GLU A 1 105 ? -2.611 -16.141 -8.477 1 91.44 105 GLU A CA 1
ATOM 866 C C . GLU A 1 105 ? -2.514 -17.453 -7.695 1 91.44 105 GLU A C 1
ATOM 868 O O . GLU A 1 105 ? -3.531 -18.078 -7.387 1 91.44 105 GLU A O 1
ATOM 873 N N . LEU A 1 106 ? -1.314 -17.844 -7.461 1 96.44 106 LEU A N 1
ATOM 874 C CA . LEU A 1 106 ? -1.082 -19.094 -6.762 1 96.44 106 LEU A CA 1
ATOM 875 C C . LEU A 1 106 ? -1.747 -19.094 -5.391 1 96.44 106 LEU A C 1
ATOM 877 O O . LEU A 1 106 ? -2.336 -20.094 -4.977 1 96.44 106 LEU A O 1
ATOM 881 N N . GLU A 1 107 ? -1.63 -18 -4.711 1 94.88 107 GLU A N 1
ATOM 882 C CA . GLU A 1 107 ? -2.285 -17.875 -3.412 1 94.88 107 GLU A CA 1
ATOM 883 C C . GLU A 1 107 ? -3.783 -18.141 -3.521 1 94.88 107 GLU A C 1
ATOM 885 O O . GLU A 1 107 ? -4.348 -18.891 -2.715 1 94.88 107 GLU A O 1
ATOM 890 N N . LYS A 1 108 ? -4.348 -17.547 -4.461 1 92.88 108 LYS A N 1
ATOM 891 C CA . LYS A 1 108 ? -5.785 -17.719 -4.645 1 92.88 108 LYS A CA 1
ATOM 892 C C . LYS A 1 108 ? -6.129 -19.141 -5.043 1 92.88 108 LYS A C 1
ATOM 894 O O . LYS A 1 108 ? -7.105 -19.719 -4.551 1 92.88 108 LYS A O 1
ATOM 899 N N . ILE A 1 109 ? -5.363 -19.672 -5.91 1 96.06 109 ILE A N 1
ATOM 900 C CA . ILE A 1 109 ? -5.555 -21.062 -6.355 1 96.06 109 ILE A CA 1
ATOM 901 C C . ILE A 1 109 ? -5.508 -22 -5.152 1 96.06 109 ILE A C 1
ATOM 903 O O . ILE A 1 109 ? -6.387 -22.844 -4.984 1 96.06 109 ILE A O 1
ATOM 907 N N . MET A 1 110 ? -4.535 -21.828 -4.32 1 97.19 110 MET A N 1
ATOM 908 C CA . MET A 1 110 ? -4.363 -22.719 -3.176 1 97.19 110 MET A CA 1
ATOM 909 C C . MET A 1 110 ? -5.453 -22.484 -2.137 1 97.19 110 MET A C 1
ATOM 911 O O . MET A 1 110 ? -5.871 -23.406 -1.446 1 97.19 110 MET A O 1
ATOM 915 N N . GLU A 1 111 ? -5.871 -21.266 -2.031 1 94.5 111 GLU A N 1
ATOM 916 C CA . GLU A 1 111 ? -7.027 -20.984 -1.187 1 94.5 111 GLU A CA 1
ATOM 917 C C . GLU A 1 111 ? -8.25 -21.766 -1.649 1 94.5 111 GLU A C 1
ATOM 919 O O . GLU A 1 111 ? -8.93 -22.406 -0.84 1 94.5 111 GLU A O 1
ATOM 924 N N . CYS A 1 112 ? -8.5 -21.75 -2.928 1 93.75 112 CYS A N 1
ATOM 925 C CA . CYS A 1 112 ? -9.617 -22.5 -3.49 1 93.75 112 CYS A CA 1
ATOM 926 C C . CYS A 1 112 ? -9.43 -24 -3.299 1 93.75 112 CYS A C 1
ATOM 928 O O . CYS A 1 112 ? -10.383 -24.719 -3.016 1 93.75 112 CYS A O 1
ATOM 930 N N . HIS A 1 113 ? -8.211 -24.438 -3.457 1 96.25 113 HIS A N 1
ATOM 931 C CA . HIS A 1 113 ? -7.891 -25.844 -3.221 1 96.25 113 HIS A CA 1
ATOM 932 C C . HIS A 1 113 ? -8.258 -26.266 -1.799 1 96.25 113 HIS A C 1
ATOM 934 O O . HIS A 1 113 ? -8.867 -27.312 -1.593 1 96.25 113 HIS A O 1
ATOM 940 N N . ARG A 1 114 ? -7.969 -25.438 -0.875 1 94.94 114 ARG A N 1
ATOM 941 C CA . ARG A 1 114 ? -8.188 -25.75 0.534 1 94.94 114 ARG A CA 1
ATOM 942 C C . ARG A 1 114 ? -9.672 -25.625 0.892 1 94.94 114 ARG A C 1
ATOM 944 O O . ARG A 1 114 ? -10.195 -26.438 1.661 1 94.94 114 ARG A O 1
ATOM 951 N N . THR A 1 115 ? -10.367 -24.656 0.344 1 93.75 115 THR A N 1
ATOM 952 C CA . THR A 1 115 ? -11.695 -24.297 0.829 1 93.75 115 THR A CA 1
ATOM 953 C C . THR A 1 115 ? -12.781 -25 0.01 1 93.75 115 THR A C 1
ATOM 955 O O . THR A 1 115 ? -13.789 -25.438 0.557 1 93.75 115 THR A O 1
ATOM 958 N N . THR A 1 116 ? -12.625 -25.094 -1.267 1 92 116 THR A N 1
ATOM 959 C CA . THR A 1 116 ? -13.672 -25.641 -2.121 1 92 116 THR A CA 1
ATOM 960 C C . THR A 1 116 ? -13.25 -26.984 -2.703 1 92 116 THR A C 1
ATOM 962 O O . THR A 1 116 ? -14.039 -27.641 -3.377 1 92 116 THR A O 1
ATOM 965 N N . GLY A 1 117 ? -11.992 -27.344 -2.506 1 93.38 117 GLY A N 1
ATOM 966 C CA . GLY A 1 117 ? -11.5 -28.625 -2.998 1 93.38 117 GLY A CA 1
ATOM 967 C C . GLY A 1 117 ? -11.133 -28.594 -4.469 1 93.38 117 GLY A C 1
ATOM 968 O O . GLY A 1 117 ? -11.117 -29.641 -5.129 1 93.38 117 GLY A O 1
ATOM 969 N N . GLN A 1 118 ? -10.906 -27.453 -4.996 1 94.5 118 GLN A N 1
ATOM 970 C CA . GLN A 1 118 ? -10.484 -27.375 -6.387 1 94.5 118 GLN A CA 1
ATOM 971 C C . GLN A 1 118 ? -9.219 -28.188 -6.629 1 94.5 118 GLN A C 1
ATOM 973 O O . GLN A 1 118 ? -8.305 -28.203 -5.801 1 94.5 118 GLN A O 1
ATOM 978 N N . VAL A 1 119 ? -9.234 -28.906 -7.758 1 96.56 119 VAL A N 1
ATOM 979 C CA . VAL A 1 119 ? -8.078 -29.734 -8.094 1 96.56 119 VAL A CA 1
ATOM 980 C C . VAL A 1 119 ? -6.949 -28.844 -8.617 1 96.56 119 VAL A C 1
ATOM 982 O O . VAL A 1 119 ? -7.184 -27.953 -9.43 1 96.56 119 VAL A O 1
ATOM 985 N N . VAL A 1 120 ? -5.742 -29.109 -8.07 1 97.69 120 VAL A N 1
ATOM 986 C CA . VAL A 1 120 ? -4.555 -28.406 -8.531 1 97.69 120 VAL A CA 1
ATOM 987 C C . VAL A 1 120 ? -3.537 -29.391 -9.086 1 97.69 120 VAL A C 1
ATOM 989 O O . VAL A 1 120 ? -3.248 -30.422 -8.461 1 97.69 120 VAL A O 1
ATOM 992 N N . VAL A 1 121 ? -3.02 -29.078 -10.289 1 97.94 121 VAL A N 1
ATOM 993 C CA . VAL A 1 121 ? -2.023 -29.922 -10.93 1 97.94 121 VAL A CA 1
ATOM 994 C C . VAL A 1 121 ? -0.739 -29.141 -11.164 1 97.94 121 VAL A C 1
ATOM 996 O O . VAL A 1 121 ? -0.644 -28.359 -12.117 1 97.94 121 VAL A O 1
ATOM 999 N N . PRO A 1 122 ? 0.234 -29.375 -10.336 1 98.38 122 PRO A N 1
ATOM 1000 C CA . PRO A 1 122 ? 1.534 -28.75 -10.594 1 98.38 122 PRO A CA 1
ATOM 1001 C C . PRO A 1 122 ? 2.27 -29.391 -11.773 1 98.38 122 PRO A C 1
ATOM 1003 O O . PRO A 1 122 ? 2.27 -30.609 -11.914 1 98.38 122 PRO A O 1
ATOM 1006 N N . VAL A 1 123 ? 2.777 -28.562 -12.609 1 98.06 123 VAL A N 1
ATOM 1007 C CA . VAL A 1 123 ? 3.691 -28.984 -13.672 1 98.06 123 VAL A CA 1
ATOM 1008 C C . VAL A 1 123 ? 5.059 -28.328 -13.461 1 98.06 123 VAL A C 1
ATOM 1010 O O . VAL A 1 123 ? 5.168 -27.109 -13.422 1 98.06 123 VAL A O 1
ATOM 1013 N N . PHE A 1 124 ? 6.055 -29.125 -13.297 1 97.88 124 PHE A N 1
ATOM 1014 C CA . PHE A 1 124 ? 7.414 -28.625 -13.102 1 97.88 124 PHE A CA 1
ATOM 1015 C C . PHE A 1 124 ? 8.18 -28.625 -14.414 1 97.88 124 PHE A C 1
ATOM 1017 O O . PHE A 1 124 ? 8.703 -29.656 -14.844 1 97.88 124 PHE A O 1
ATOM 1024 N N . TYR A 1 125 ? 8.203 -27.453 -15.039 1 97.06 125 TYR A N 1
ATOM 1025 C CA . TYR A 1 125 ? 8.812 -27.297 -16.359 1 97.06 125 TYR A CA 1
ATOM 1026 C C . TYR A 1 125 ? 10.289 -26.938 -16.219 1 97.06 125 TYR A C 1
ATOM 1028 O O . TYR A 1 125 ? 10.633 -25.766 -15.992 1 97.06 125 TYR A O 1
ATOM 1036 N N . ASP A 1 126 ? 11.219 -27.906 -16.359 1 95.38 126 ASP A N 1
ATOM 1037 C CA . ASP A 1 126 ? 12.664 -27.734 -16.281 1 95.38 126 ASP A CA 1
ATOM 1038 C C . ASP A 1 126 ? 13.086 -27.219 -14.914 1 95.38 126 ASP A C 1
ATOM 1040 O O . ASP A 1 126 ? 13.93 -26.312 -14.812 1 95.38 126 ASP A O 1
ATOM 1044 N N . VAL A 1 127 ? 12.344 -27.562 -13.883 1 96.5 127 VAL A N 1
ATOM 1045 C CA . VAL A 1 127 ? 12.656 -27.219 -12.5 1 96.5 127 VAL A CA 1
ATOM 1046 C C . VAL A 1 127 ? 12.461 -28.438 -11.602 1 96.5 127 VAL A C 1
ATOM 1048 O O . VAL A 1 127 ? 11.531 -29.219 -11.797 1 96.5 127 VAL A O 1
ATOM 1051 N N . ASP A 1 128 ? 13.32 -28.625 -10.688 1 95.81 128 ASP A N 1
ATOM 1052 C CA . ASP A 1 128 ? 13.188 -29.672 -9.68 1 95.81 128 ASP A CA 1
ATOM 1053 C C . ASP A 1 128 ? 12.117 -29.312 -8.656 1 95.81 128 ASP A C 1
ATOM 1055 O O . ASP A 1 128 ? 12.18 -28.25 -8.031 1 95.81 128 ASP A O 1
ATOM 1059 N N . PRO A 1 129 ? 11.133 -30.219 -8.516 1 96.38 129 PRO A N 1
ATOM 1060 C CA . PRO A 1 129 ? 10.094 -29.938 -7.531 1 96.38 129 PRO A CA 1
ATOM 1061 C C . PRO A 1 129 ? 10.656 -29.562 -6.16 1 96.38 129 PRO A C 1
ATOM 1063 O O . PRO A 1 129 ? 10.07 -28.75 -5.449 1 96.38 129 PRO A O 1
ATOM 1066 N N . SER A 1 130 ? 11.773 -30.109 -5.758 1 96.38 130 SER A N 1
ATOM 1067 C CA . SER A 1 130 ? 12.367 -29.812 -4.457 1 96.38 130 SER A CA 1
ATOM 1068 C C . SER A 1 130 ? 12.836 -28.359 -4.375 1 96.38 130 SER A C 1
ATOM 1070 O O . SER A 1 130 ? 12.773 -27.75 -3.309 1 96.38 130 SER A O 1
ATOM 1072 N N . GLU A 1 131 ? 13.305 -27.797 -5.531 1 96.75 131 GLU A N 1
ATOM 1073 C CA . GLU A 1 131 ? 13.719 -26.406 -5.555 1 96.75 131 GLU A CA 1
ATOM 1074 C C . GLU A 1 131 ? 12.523 -25.469 -5.352 1 96.75 131 GLU A C 1
ATOM 1076 O O . GLU A 1 131 ? 12.664 -24.391 -4.762 1 96.75 131 GLU A O 1
ATOM 1081 N N . VAL A 1 132 ? 11.352 -25.906 -5.859 1 97.12 132 VAL A N 1
ATOM 1082 C CA . VAL A 1 132 ? 10.133 -25.125 -5.672 1 97.12 132 VAL A CA 1
ATOM 1083 C C . VAL A 1 132 ? 9.688 -25.203 -4.215 1 97.12 132 VAL A C 1
ATOM 1085 O O . VAL A 1 132 ? 9.414 -24.172 -3.586 1 97.12 132 VAL A O 1
ATOM 1088 N N . ARG A 1 133 ? 9.664 -26.422 -3.645 1 95.81 133 ARG A N 1
ATOM 1089 C CA . ARG A 1 133 ? 9.188 -26.688 -2.293 1 95.81 133 ARG A CA 1
ATOM 1090 C C . ARG A 1 133 ? 10.031 -25.953 -1.257 1 95.81 133 ARG A C 1
ATOM 1092 O O . ARG A 1 133 ? 9.5 -25.391 -0.304 1 95.81 133 ARG A O 1
ATOM 1099 N N . HIS A 1 134 ? 11.359 -25.906 -1.52 1 94.69 134 HIS A N 1
ATOM 1100 C CA . HIS A 1 134 ? 12.266 -25.375 -0.506 1 94.69 134 HIS A CA 1
ATOM 1101 C C . HIS A 1 134 ? 12.867 -24.047 -0.946 1 94.69 134 HIS A C 1
ATOM 1103 O O . HIS A 1 134 ? 13.68 -23.469 -0.228 1 94.69 134 HIS A O 1
ATOM 1109 N N . GLN A 1 135 ? 12.438 -23.562 -2.096 1 93.38 135 GLN A N 1
ATOM 1110 C CA . GLN A 1 135 ? 12.906 -22.312 -2.658 1 93.38 135 GLN A CA 1
ATOM 1111 C C . GLN A 1 135 ? 14.43 -22.25 -2.697 1 93.38 135 GLN A C 1
ATOM 1113 O O . GLN A 1 135 ? 15.039 -21.312 -2.184 1 93.38 135 GLN A O 1
ATOM 1118 N N . THR A 1 136 ? 14.992 -23.234 -3.309 1 95.38 136 THR A N 1
ATOM 1119 C CA . THR A 1 136 ? 16.438 -23.312 -3.49 1 95.38 136 THR A CA 1
ATOM 1120 C C . THR A 1 136 ? 16.797 -23.328 -4.973 1 95.38 136 THR A C 1
ATOM 1122 O O . THR A 1 136 ? 15.914 -23.219 -5.832 1 95.38 136 THR A O 1
ATOM 1125 N N . GLY A 1 137 ? 18.094 -23.328 -5.242 1 95.56 137 GLY A N 1
ATOM 1126 C CA . GLY A 1 137 ? 18.531 -23.391 -6.625 1 95.56 137 GLY A CA 1
ATOM 1127 C C . GLY A 1 137 ? 18.125 -22.156 -7.426 1 95.56 137 GLY A C 1
ATOM 1128 O O . GLY A 1 137 ? 18.062 -21.047 -6.887 1 95.56 137 GLY A O 1
ATOM 1129 N N . HIS A 1 138 ? 17.922 -22.406 -8.734 1 94.69 138 HIS A N 1
ATOM 1130 C CA . HIS A 1 138 ? 17.562 -21.297 -9.617 1 94.69 138 HIS A CA 1
ATOM 1131 C C . HIS A 1 138 ? 16.172 -20.766 -9.266 1 94.69 138 HIS A C 1
ATOM 1133 O O . HIS A 1 138 ? 15.938 -19.547 -9.344 1 94.69 138 HIS A O 1
ATOM 1139 N N . PHE A 1 139 ? 15.328 -21.656 -8.844 1 96 139 PHE A N 1
ATOM 1140 C CA . PHE A 1 139 ? 13.992 -21.234 -8.453 1 96 139 PHE A CA 1
ATOM 1141 C C . PHE A 1 139 ? 14.039 -20.312 -7.246 1 96 139 PHE A C 1
ATOM 1143 O O . PHE A 1 139 ? 13.383 -19.266 -7.223 1 96 139 PHE A O 1
ATOM 1150 N N . GLY A 1 140 ? 14.844 -20.672 -6.227 1 95.19 140 GLY A N 1
ATOM 1151 C CA . GLY A 1 140 ? 15.031 -19.844 -5.047 1 95.19 140 GLY A CA 1
ATOM 1152 C C . GLY A 1 140 ? 15.641 -18.484 -5.359 1 95.19 140 GLY A C 1
ATOM 1153 O O . GLY A 1 140 ? 15.281 -17.484 -4.746 1 95.19 140 GLY A O 1
ATOM 1154 N N . LYS A 1 141 ? 16.562 -18.5 -6.305 1 96.12 141 LYS A N 1
ATOM 1155 C CA . LYS A 1 141 ? 17.172 -17.25 -6.723 1 96.12 141 LYS A CA 1
ATOM 1156 C C . LYS A 1 141 ? 16.125 -16.297 -7.305 1 96.12 141 LYS A C 1
ATOM 1158 O O . LYS A 1 141 ? 16.141 -15.094 -7.031 1 96.12 141 LYS A O 1
ATOM 1163 N N . ALA A 1 142 ? 15.203 -16.859 -8.078 1 95.81 142 ALA A N 1
ATOM 1164 C CA . ALA A 1 142 ? 14.125 -16.062 -8.648 1 95.81 142 ALA A CA 1
ATOM 1165 C C . ALA A 1 142 ? 13.258 -15.445 -7.551 1 95.81 142 ALA A C 1
ATOM 1167 O O . ALA A 1 142 ? 12.898 -14.266 -7.621 1 95.81 142 ALA A O 1
ATOM 1168 N N . PHE A 1 143 ? 13.016 -16.203 -6.547 1 95.38 143 PHE A N 1
ATOM 1169 C CA . PHE A 1 143 ? 12.227 -15.742 -5.406 1 95.38 143 PHE A CA 1
ATOM 1170 C C . PHE A 1 143 ? 12.961 -14.641 -4.656 1 95.38 143 PHE A C 1
ATOM 1172 O O . PHE A 1 143 ? 12.367 -13.625 -4.297 1 95.38 143 PHE A O 1
ATOM 1179 N N . ARG A 1 144 ? 14.211 -14.789 -4.457 1 94.56 144 ARG A N 1
ATOM 1180 C CA . ARG A 1 144 ? 15.023 -13.789 -3.775 1 94.56 144 ARG A CA 1
ATOM 1181 C C . ARG A 1 144 ? 15.102 -12.5 -4.586 1 94.56 144 ARG A C 1
ATOM 1183 O O . ARG A 1 144 ? 15.117 -11.406 -4.02 1 94.56 144 ARG A O 1
ATOM 1190 N N . ASN A 1 145 ? 15.18 -12.664 -5.875 1 95.25 145 ASN A N 1
ATOM 1191 C CA . ASN A 1 145 ? 15.18 -11.484 -6.734 1 95.25 145 ASN A CA 1
ATOM 1192 C C . ASN A 1 145 ? 13.906 -10.656 -6.547 1 95.25 145 ASN A C 1
ATOM 1194 O O . ASN A 1 145 ? 13.969 -9.43 -6.457 1 95.25 145 ASN A O 1
ATOM 1198 N N . LEU A 1 146 ? 12.82 -11.352 -6.473 1 93.56 146 LEU A N 1
ATOM 1199 C CA . LEU A 1 146 ? 11.562 -10.664 -6.23 1 93.56 146 LEU A CA 1
ATOM 1200 C C . LEU A 1 146 ? 11.57 -9.969 -4.875 1 93.56 146 LEU A C 1
ATOM 1202 O O . LEU A 1 146 ? 11.188 -8.797 -4.766 1 93.56 146 LEU A O 1
ATOM 1206 N N . GLU A 1 147 ? 11.961 -10.703 -3.885 1 92.25 147 GLU A N 1
ATOM 1207 C CA . GLU A 1 147 ? 12.055 -10.164 -2.531 1 92.25 147 GLU A CA 1
ATOM 1208 C C . GLU A 1 147 ? 12.852 -8.859 -2.506 1 92.25 147 GLU A C 1
ATOM 1210 O O . GLU A 1 147 ? 12.391 -7.855 -1.957 1 92.25 147 GLU A O 1
ATOM 1215 N N . ASN A 1 148 ? 14 -8.859 -3.117 1 93.19 148 ASN A N 1
ATOM 1216 C CA . ASN A 1 148 ? 14.867 -7.691 -3.152 1 93.19 148 ASN A CA 1
ATOM 1217 C C . ASN A 1 148 ? 14.219 -6.527 -3.898 1 93.19 148 ASN A C 1
ATOM 1219 O O . ASN A 1 148 ? 14.312 -5.379 -3.465 1 93.19 148 ASN A O 1
ATOM 1223 N N . ARG A 1 149 ? 13.602 -6.871 -4.957 1 91.56 149 ARG A N 1
ATOM 1224 C CA . ARG A 1 149 ? 12.922 -5.844 -5.738 1 91.56 149 ARG A CA 1
ATOM 1225 C C . ARG A 1 149 ? 11.805 -5.199 -4.934 1 91.56 149 ARG A C 1
ATOM 1227 O O . ARG A 1 149 ? 11.656 -3.973 -4.93 1 91.56 149 ARG A O 1
ATOM 1234 N N . LEU A 1 150 ? 11.078 -5.98 -4.215 1 87.94 150 LEU A N 1
ATOM 1235 C CA . LEU A 1 150 ? 9.953 -5.492 -3.428 1 87.94 150 LEU A CA 1
ATOM 1236 C C . LEU A 1 150 ? 10.438 -4.586 -2.297 1 87.94 150 LEU A C 1
ATOM 1238 O O . LEU A 1 150 ? 9.859 -3.525 -2.059 1 87.94 150 LEU A O 1
ATOM 1242 N N . LEU A 1 151 ? 11.438 -4.988 -1.625 1 87.25 151 LEU A N 1
ATOM 1243 C CA . LEU A 1 151 ? 11.984 -4.207 -0.52 1 87.25 151 LEU A CA 1
ATOM 1244 C C . LEU A 1 151 ? 12.516 -2.865 -1.011 1 87.25 151 LEU A C 1
ATOM 1246 O O . LEU A 1 151 ? 12.32 -1.839 -0.357 1 87.25 151 LEU A O 1
ATOM 1250 N N . LYS A 1 152 ? 13.125 -2.871 -2.135 1 89.56 152 LYS A N 1
ATOM 1251 C CA . LYS A 1 152 ? 13.68 -1.643 -2.697 1 89.56 152 LYS A CA 1
ATOM 1252 C C . LYS A 1 152 ? 12.57 -0.663 -3.07 1 89.56 152 LYS A C 1
ATOM 1254 O O . LYS A 1 152 ? 12.664 0.531 -2.779 1 89.56 152 LYS A O 1
ATOM 1259 N N . VAL A 1 153 ? 11.578 -1.186 -3.693 1 86.94 153 VAL A N 1
ATOM 1260 C CA . VAL A 1 153 ? 10.469 -0.344 -4.121 1 86.94 153 VAL A CA 1
ATOM 1261 C C . VAL A 1 153 ? 9.781 0.27 -2.904 1 86.94 153 VAL A C 1
ATOM 1263 O O . VAL A 1 153 ? 9.445 1.456 -2.904 1 86.94 153 VAL A O 1
ATOM 1266 N N . VAL A 1 154 ? 9.609 -0.553 -1.904 1 84.19 154 VAL A N 1
ATOM 1267 C CA . VAL A 1 154 ? 8.945 -0.094 -0.688 1 84.19 154 VAL A CA 1
ATOM 1268 C C . VAL A 1 154 ? 9.789 0.984 -0.014 1 84.19 154 VAL A C 1
ATOM 1270 O O . VAL A 1 154 ? 9.266 2.02 0.405 1 84.19 154 VAL A O 1
ATOM 1273 N N . GLU A 1 155 ? 11.039 0.742 0.109 1 85.75 155 GLU A N 1
ATOM 1274 C CA . GLU A 1 155 ? 11.945 1.716 0.704 1 85.75 155 GLU A CA 1
ATOM 1275 C C . GLU A 1 155 ? 11.922 3.037 -0.059 1 85.75 155 GLU A C 1
ATOM 1277 O O . GLU A 1 155 ? 11.867 4.109 0.547 1 85.75 155 GLU A O 1
ATOM 1282 N N . GLU A 1 156 ? 11.953 2.945 -1.297 1 88.56 156 GLU A N 1
ATOM 1283 C CA . GLU A 1 156 ? 11.953 4.141 -2.135 1 88.56 156 GLU A CA 1
ATOM 1284 C C . GLU A 1 156 ? 10.656 4.93 -1.969 1 88.56 156 GLU A C 1
ATOM 1286 O O . GLU A 1 156 ? 10.68 6.16 -1.883 1 88.56 156 GLU A O 1
ATOM 1291 N N . LYS A 1 157 ? 9.57 4.238 -1.917 1 86.06 157 LYS A N 1
ATOM 1292 C CA . LYS A 1 157 ? 8.273 4.891 -1.766 1 86.06 157 LYS A CA 1
ATOM 1293 C C . LYS A 1 157 ? 8.172 5.598 -0.417 1 86.06 157 LYS A C 1
ATOM 1295 O O . LYS A 1 157 ? 7.668 6.723 -0.337 1 86.06 157 LYS A O 1
ATOM 1300 N N . GLU A 1 158 ? 8.594 4.887 0.645 1 87.19 158 GLU A N 1
ATOM 1301 C CA . GLU A 1 158 ? 8.547 5.488 1.974 1 87.19 158 GLU A CA 1
ATOM 1302 C C . GLU A 1 158 ? 9.484 6.691 2.066 1 87.19 158 GLU A C 1
ATOM 1304 O O . GLU A 1 158 ? 9.148 7.703 2.682 1 87.19 158 GLU A O 1
ATOM 1309 N N . GLU A 1 159 ? 10.625 6.586 1.465 1 89.62 159 GLU A N 1
ATOM 1310 C CA . GLU A 1 159 ? 11.57 7.703 1.442 1 89.62 159 GLU A CA 1
ATOM 1311 C C . GLU A 1 159 ? 10.984 8.906 0.712 1 89.62 159 GLU A C 1
ATOM 1313 O O . GLU A 1 159 ? 11.141 10.047 1.155 1 89.62 159 GLU A O 1
ATOM 1318 N N . GLU A 1 160 ? 10.406 8.703 -0.398 1 91.5 160 GLU A N 1
ATOM 1319 C CA . GLU A 1 160 ? 9.766 9.773 -1.16 1 91.5 160 GLU A CA 1
ATOM 1320 C C . GLU A 1 160 ? 8.695 10.477 -0.335 1 91.5 160 GLU A C 1
ATOM 1322 O O . GLU A 1 160 ? 8.602 11.711 -0.344 1 91.5 160 GLU A O 1
ATOM 1327 N N . LYS A 1 161 ? 7.891 9.75 0.315 1 90.19 161 LYS A N 1
ATOM 1328 C CA . LYS A 1 161 ? 6.84 10.281 1.178 1 90.19 161 LYS A CA 1
ATOM 1329 C C . LYS A 1 161 ? 7.422 11.148 2.287 1 90.19 161 LYS A C 1
ATOM 1331 O O . LYS A 1 161 ? 6.93 12.25 2.547 1 90.19 161 LYS A O 1
ATOM 1336 N N . LEU A 1 162 ? 8.438 10.633 2.965 1 92.12 162 LEU A N 1
ATOM 1337 C CA . LEU A 1 162 ? 9.109 11.367 4.035 1 92.12 162 LEU A CA 1
ATOM 1338 C C . LEU A 1 162 ? 9.695 12.672 3.518 1 92.12 162 LEU A C 1
ATOM 1340 O O . LEU A 1 162 ? 9.609 13.703 4.184 1 92.12 162 LEU A O 1
ATOM 1344 N N . GLN A 1 163 ? 10.273 12.609 2.328 1 92.75 163 GLN A N 1
ATOM 1345 C CA . GLN A 1 163 ? 10.82 13.82 1.715 1 92.75 163 GLN A CA 1
ATOM 1346 C C . GLN A 1 163 ? 9.719 14.828 1.417 1 92.75 163 GLN A C 1
ATOM 1348 O O . GLN A 1 163 ? 9.898 16.031 1.64 1 92.75 163 GLN A O 1
ATOM 1353 N N . ARG A 1 164 ? 8.602 14.367 0.933 1 93.88 164 ARG A N 1
ATOM 1354 C CA . ARG A 1 164 ? 7.465 15.234 0.641 1 93.88 164 ARG A CA 1
ATOM 1355 C C . ARG A 1 164 ? 6.941 15.898 1.911 1 93.88 164 ARG A C 1
ATOM 1357 O O . ARG A 1 164 ? 6.684 17.109 1.928 1 93.88 164 ARG A O 1
ATOM 1364 N N . TRP A 1 165 ? 6.875 15.094 2.945 1 93.88 165 TRP A N 1
ATOM 1365 C CA . TRP A 1 165 ? 6.383 15.633 4.211 1 93.88 165 TRP A CA 1
ATOM 1366 C C . TRP A 1 165 ? 7.379 16.625 4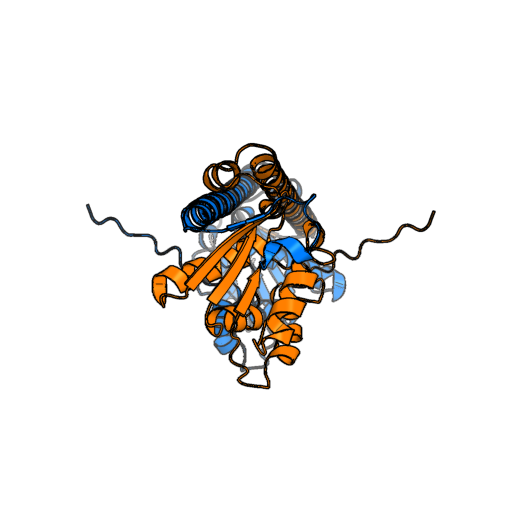.805 1 93.88 165 TRP A C 1
ATOM 1368 O O . TRP A 1 165 ? 6.984 17.656 5.344 1 93.88 165 TRP A O 1
ATOM 1378 N N . TRP A 1 166 ? 8.602 16.312 4.684 1 92.44 166 TRP A N 1
ATOM 1379 C CA . TRP A 1 166 ? 9.633 17.234 5.137 1 92.44 166 TRP A CA 1
ATOM 1380 C C . TRP A 1 166 ? 9.516 18.562 4.414 1 92.44 166 TRP A C 1
ATOM 1382 O O . TRP A 1 166 ? 9.508 19.625 5.047 1 92.44 166 TRP A O 1
ATOM 1392 N N . LYS A 1 167 ? 9.336 18.531 3.125 1 94.81 167 LYS A N 1
ATOM 1393 C CA . LYS A 1 167 ? 9.227 19.75 2.326 1 94.81 167 LYS A CA 1
ATOM 1394 C C . LYS A 1 167 ? 7.957 20.516 2.666 1 94.81 167 LYS A C 1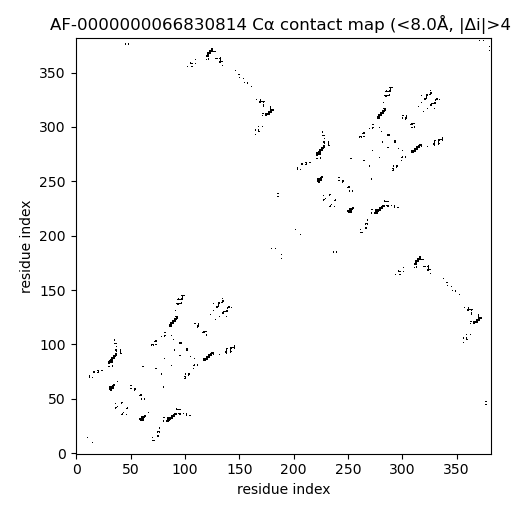
ATOM 1396 O O . LYS A 1 167 ? 7.973 21.734 2.766 1 94.81 167 LYS A O 1
ATOM 1401 N N . THR A 1 168 ? 6.863 19.781 2.875 1 96.88 168 THR A N 1
ATOM 1402 C CA . THR A 1 168 ? 5.574 20.391 3.178 1 96.88 168 THR A CA 1
ATOM 1403 C C . THR A 1 168 ? 5.617 21.109 4.527 1 96.88 168 THR A C 1
ATOM 1405 O O . THR A 1 168 ? 5.125 22.219 4.66 1 96.88 168 THR A O 1
ATOM 1408 N N . LEU A 1 169 ? 6.25 20.438 5.48 1 96.75 169 LEU A N 1
ATOM 1409 C CA . LEU A 1 169 ? 6.402 21.031 6.805 1 96.75 169 LEU A CA 1
ATOM 1410 C C . LEU A 1 169 ? 7.246 22.297 6.742 1 96.75 169 LEU A C 1
ATOM 1412 O O . LEU A 1 169 ? 6.898 23.312 7.344 1 96.75 169 LEU A O 1
ATOM 1416 N N . ALA A 1 170 ? 8.328 22.281 5.992 1 96 170 ALA A N 1
ATOM 1417 C CA . ALA A 1 170 ? 9.203 23.438 5.832 1 96 170 ALA A CA 1
ATOM 1418 C C . ALA A 1 170 ? 8.477 24.594 5.152 1 96 170 ALA A C 1
ATOM 1420 O O . ALA A 1 170 ? 8.586 25.734 5.586 1 96 170 ALA A O 1
ATOM 1421 N N . GLU A 1 171 ? 7.727 24.25 4.109 1 96.88 171 GLU A N 1
ATOM 1422 C CA . GLU A 1 171 ? 6.961 25.266 3.389 1 96.88 171 GLU A CA 1
ATOM 1423 C C . GLU A 1 171 ? 5.934 25.938 4.301 1 96.88 171 GLU A C 1
ATOM 1425 O O . GLU A 1 171 ? 5.84 27.156 4.344 1 96.88 171 GLU A O 1
ATOM 1430 N N . ALA A 1 172 ? 5.172 25.141 5.027 1 97.44 172 ALA A N 1
ATOM 1431 C CA . ALA A 1 172 ? 4.117 25.656 5.898 1 97.44 172 ALA A CA 1
ATOM 1432 C C . ALA A 1 172 ? 4.699 26.516 7.012 1 97.44 172 ALA A C 1
ATOM 1434 O O . ALA A 1 172 ? 4.148 27.578 7.34 1 97.44 172 ALA A O 1
ATOM 1435 N N . ALA A 1 173 ? 5.832 26.031 7.562 1 96.56 173 ALA A N 1
ATOM 1436 C CA . ALA A 1 173 ? 6.469 26.75 8.664 1 96.56 173 ALA A CA 1
ATOM 1437 C C . ALA A 1 173 ? 7.152 28.016 8.156 1 96.56 173 ALA A C 1
ATOM 1439 O O . ALA A 1 173 ? 7.57 28.859 8.953 1 96.56 173 ALA A O 1
ATOM 1440 N N . GLY A 1 174 ? 7.324 28.141 6.859 1 95.31 174 GLY A N 1
ATOM 1441 C CA . GLY A 1 174 ? 7.895 29.328 6.246 1 95.31 174 GLY A CA 1
ATOM 1442 C C . GLY A 1 174 ? 6.887 30.438 6.051 1 95.31 174 GLY A C 1
ATOM 1443 O O . GLY A 1 174 ? 7.262 31.578 5.781 1 95.31 174 GLY A O 1
ATOM 1444 N N . ILE A 1 175 ? 5.629 30.125 6.16 1 95.5 175 ILE A N 1
ATOM 1445 C CA . ILE A 1 175 ? 4.562 31.125 6.102 1 95.5 175 ILE A CA 1
ATOM 1446 C C . ILE A 1 175 ? 4.492 31.875 7.426 1 95.5 175 ILE A C 1
ATOM 1448 O O . ILE A 1 175 ? 4.699 31.297 8.492 1 95.5 175 ILE A O 1
ATOM 1452 N N . SER A 1 176 ? 4.184 33.219 7.34 1 94.81 176 SER A N 1
ATOM 1453 C CA . SER A 1 176 ? 4.035 34 8.57 1 94.81 176 SER A CA 1
ATOM 1454 C C . SER A 1 176 ? 2.912 33.438 9.438 1 94.81 176 SER A C 1
ATOM 1456 O O . SER A 1 176 ? 1.79 33.25 8.969 1 94.81 176 SER A O 1
ATOM 1458 N N . GLY A 1 177 ? 3.215 33.031 10.625 1 94.25 177 GLY A N 1
ATOM 1459 C CA . GLY A 1 177 ? 2.24 32.438 11.508 1 94.25 177 GLY A CA 1
ATOM 1460 C C . GLY A 1 177 ? 2.248 33.031 12.906 1 94.25 177 GLY A C 1
ATOM 1461 O O . GLY A 1 177 ? 2.771 34.125 13.117 1 94.25 177 GLY A O 1
ATOM 1462 N N . LEU A 1 178 ? 1.486 32.406 13.844 1 94.94 178 LEU A N 1
ATOM 1463 C CA . LEU A 1 178 ? 1.328 32.875 15.227 1 94.94 178 LEU A CA 1
ATOM 1464 C C . LEU A 1 178 ? 1.961 31.875 16.203 1 94.94 178 LEU A C 1
ATOM 1466 O O . LEU A 1 178 ? 1.81 30.672 16.047 1 94.94 178 LEU A O 1
ATOM 1470 N N . SER A 1 179 ? 2.77 32.312 17.141 1 94.75 179 SER A N 1
ATOM 1471 C CA . SER A 1 179 ? 3.33 31.469 18.188 1 94.75 179 SER A CA 1
ATOM 1472 C C . SER A 1 179 ? 2.543 31.594 19.484 1 94.75 179 SER A C 1
ATOM 1474 O O . SER A 1 179 ? 2.266 32.719 19.938 1 94.75 179 SER A O 1
ATOM 1476 N N . VAL A 1 180 ? 2.096 30.469 20.031 1 92.44 180 VAL A N 1
ATOM 1477 C CA . VAL A 1 180 ? 1.318 30.438 21.266 1 92.44 180 VAL A CA 1
ATOM 1478 C C . VAL A 1 180 ? 2.051 29.594 22.312 1 92.44 180 VAL A C 1
ATOM 1480 O O . VAL A 1 180 ? 2.48 28.484 22.031 1 92.44 180 VAL A O 1
ATOM 1483 N N . ILE A 1 181 ? 2.26 30.156 23.5 1 87.12 181 ILE A N 1
ATOM 1484 C CA . ILE A 1 181 ? 2.9 29.422 24.594 1 87.12 181 ILE A CA 1
ATOM 1485 C C . ILE A 1 181 ? 1.834 28.812 25.5 1 87.12 181 ILE A C 1
ATOM 1487 O O . ILE A 1 181 ? 0.787 29.406 25.734 1 87.12 181 ILE A O 1
ATOM 1491 N N . LYS A 1 182 ? 1.912 27.484 25.797 1 80.5 182 LYS A N 1
ATOM 1492 C CA . LYS A 1 182 ? 0.957 26.688 26.562 1 80.5 182 LYS A CA 1
ATOM 1493 C C . LYS A 1 182 ? 0.573 27.391 27.875 1 80.5 182 LYS A C 1
ATOM 1495 O O . LYS A 1 182 ? -0.567 27.281 28.328 1 80.5 182 LYS A O 1
ATOM 1500 N N . THR A 1 183 ? 1.418 27.953 28.688 1 66.5 183 THR A N 1
ATOM 1501 C CA . THR A 1 183 ? 1.132 28.469 30.016 1 66.5 183 THR A CA 1
ATOM 1502 C C . THR A 1 183 ? 0.142 29.625 29.953 1 66.5 183 THR A C 1
ATOM 1504 O O . THR A 1 183 ? -0.365 30.078 30.984 1 66.5 183 THR A O 1
ATOM 1507 N N . LEU A 1 184 ? -0.061 30.172 28.766 1 56.41 184 LEU A N 1
ATOM 1508 C CA . LEU A 1 184 ? -0.894 31.375 28.812 1 56.41 184 LEU A CA 1
ATOM 1509 C C . LEU A 1 184 ? -2.371 31 28.906 1 56.41 184 LEU A C 1
ATOM 1511 O O . LEU A 1 184 ? -2.82 30.078 28.234 1 56.41 184 LEU A O 1
ATOM 1515 N N . PRO A 1 185 ? -3.125 31.453 29.953 1 51.53 185 PRO A N 1
ATOM 1516 C CA . PRO A 1 185 ? -4.57 31.234 30.031 1 51.53 185 PRO A CA 1
ATOM 1517 C C . PRO A 1 185 ? -5.281 31.531 28.719 1 51.53 185 PRO A C 1
ATOM 1519 O O . PRO A 1 185 ? -4.809 32.344 27.922 1 51.53 185 PRO A O 1
ATOM 1522 N N . ALA A 1 186 ? -6.18 30.688 28.156 1 50.19 186 ALA A N 1
ATOM 1523 C CA . ALA A 1 186 ? -6.93 30.688 26.906 1 50.19 186 ALA A CA 1
ATOM 1524 C C . ALA A 1 186 ? -7.285 32.125 26.484 1 50.19 186 ALA A C 1
ATOM 1526 O O . ALA A 1 186 ? -7.203 32.469 25.312 1 50.19 186 ALA A O 1
ATOM 1527 N N . PHE A 1 187 ? -7.688 32.938 27.406 1 48.38 187 PHE A N 1
ATOM 1528 C CA . PHE A 1 187 ? -8.266 34.25 27.172 1 48.38 187 PHE A CA 1
ATOM 1529 C C . PHE A 1 187 ? -7.211 35.219 26.656 1 48.38 187 PHE A C 1
ATOM 1531 O O . PHE A 1 187 ? -7.539 36.219 26.016 1 48.38 187 PHE A O 1
ATOM 1538 N N . SER A 1 188 ? -6.027 34.906 26.875 1 48.5 188 SER A N 1
ATOM 1539 C CA . SER A 1 188 ? -5.039 35.938 26.578 1 48.5 188 SER A CA 1
ATOM 1540 C C . SER A 1 188 ? -4.656 35.906 25.109 1 48.5 188 SER A C 1
ATOM 1542 O O . SER A 1 188 ? -3.973 36.812 24.625 1 48.5 188 SER A O 1
ATOM 1544 N N . TYR A 1 189 ? -4.934 34.969 24.422 1 45.88 189 TYR A N 1
ATOM 1545 C CA . TYR A 1 189 ? -4.402 34.812 23.078 1 45.88 189 TYR A CA 1
ATOM 1546 C C . TYR A 1 189 ? -5.18 35.656 22.078 1 45.88 189 TYR A C 1
ATOM 1548 O O . TYR A 1 189 ? -4.723 35.906 20.953 1 45.88 189 TYR A O 1
ATOM 1556 N N . PHE A 1 190 ? -6.441 36.031 22.359 1 44.78 190 PHE A N 1
ATOM 1557 C CA . PHE A 1 190 ? -7.273 36.75 21.406 1 44.78 190 PHE A CA 1
ATOM 1558 C C . PHE A 1 190 ? -7.305 38.25 21.734 1 44.78 190 PHE A C 1
ATOM 1560 O O . PHE A 1 190 ? -7.98 39.031 21.047 1 44.78 190 PHE A O 1
ATOM 1567 N N . TYR A 1 191 ? -6.625 38.688 22.734 1 36.62 191 TYR A N 1
ATOM 1568 C CA . TYR A 1 191 ? -6.582 40.156 22.859 1 36.62 191 TYR A CA 1
ATOM 1569 C C . TYR A 1 191 ? -5.367 40.719 22.141 1 36.62 191 TYR A C 1
ATOM 1571 O O . TYR A 1 191 ? -4.289 40.125 22.156 1 36.62 191 TYR A O 1
ATOM 1579 N N . MET B 1 1 ? -6.469 -14.656 31.516 1 22 1 MET B N 1
ATOM 1580 C CA . MET B 1 1 ? -5.48 -13.984 30.688 1 22 1 MET B CA 1
ATOM 1581 C C . MET B 1 1 ? -6.027 -13.758 29.281 1 22 1 MET B C 1
ATOM 1583 O O . MET B 1 1 ? -6.148 -14.703 28.5 1 22 1 MET B O 1
ATOM 1587 N N . SER B 1 2 ? -7.043 -12.828 29.094 1 22.53 2 SER B N 1
ATOM 1588 C CA . SER B 1 2 ? -8.023 -12.617 28.031 1 22.53 2 SER B CA 1
ATOM 1589 C C . SER B 1 2 ? -7.355 -12.078 26.766 1 22.53 2 SER B C 1
ATOM 1591 O O . SER B 1 2 ? -6.742 -11.008 26.797 1 22.53 2 SER B O 1
ATOM 1593 N N . SER B 1 3 ? -6.781 -12.984 25.906 1 24.69 3 SER B N 1
ATOM 1594 C CA . SER B 1 3 ? -5.977 -12.703 24.734 1 24.69 3 SER B CA 1
ATOM 1595 C C . SER B 1 3 ? -6.75 -11.859 23.719 1 24.69 3 SER B C 1
ATOM 1597 O O . SER B 1 3 ? -7.723 -12.328 23.125 1 24.69 3 SER B O 1
ATOM 1599 N N . SER B 1 4 ? -6.906 -10.547 23.969 1 24.28 4 SER B N 1
ATOM 1600 C CA . SER B 1 4 ? -7.562 -9.578 23.094 1 24.28 4 SER B CA 1
ATOM 1601 C C . SER B 1 4 ? -6.977 -9.625 21.688 1 24.28 4 SER B C 1
ATOM 1603 O O . SER B 1 4 ? -5.801 -9.312 21.484 1 24.28 4 SER B O 1
ATOM 1605 N N . SER B 1 5 ? -7.406 -10.625 20.906 1 24.06 5 SER B N 1
ATOM 1606 C CA . SER B 1 5 ? -7.113 -10.844 19.484 1 24.06 5 SER B CA 1
ATOM 1607 C C . SER B 1 5 ? -7.305 -9.562 18.688 1 24.06 5 SER B C 1
ATOM 1609 O O . SER B 1 5 ? -8.406 -9.016 18.625 1 24.06 5 SER B O 1
ATOM 1611 N N . SER B 1 6 ? -6.316 -8.711 18.688 1 25.19 6 SER B N 1
ATOM 1612 C CA . SER B 1 6 ? -6.23 -7.461 17.938 1 25.19 6 SER B CA 1
ATOM 1613 C C . SER B 1 6 ? -6.578 -7.668 16.469 1 25.19 6 SER B C 1
ATOM 1615 O O . SER B 1 6 ? -5.895 -8.414 15.766 1 25.19 6 SER B O 1
ATOM 1617 N N . TYR B 1 7 ? -7.887 -7.863 16.172 1 24.52 7 TYR B N 1
ATOM 1618 C CA . TYR B 1 7 ? -8.516 -7.891 14.859 1 24.52 7 TYR B CA 1
ATOM 1619 C C . TYR B 1 7 ? -7.914 -6.832 13.945 1 24.52 7 TYR B C 1
ATOM 1621 O O . TYR B 1 7 ? -8.047 -5.633 14.203 1 24.52 7 TYR B O 1
ATOM 1629 N N . ASP B 1 8 ? -6.723 -7.086 13.516 1 25.09 8 ASP B N 1
ATOM 1630 C CA . ASP B 1 8 ? -6.074 -6.312 12.461 1 25.09 8 ASP B CA 1
ATOM 1631 C C . ASP B 1 8 ? -6.953 -6.238 11.211 1 25.09 8 ASP B C 1
ATOM 1633 O O . ASP B 1 8 ? -6.992 -7.184 10.422 1 25.09 8 ASP B O 1
ATOM 1637 N N . TYR B 1 9 ? -8.227 -5.867 11.438 1 27.22 9 TYR B N 1
ATOM 1638 C CA . TYR B 1 9 ? -9.094 -5.57 10.305 1 27.22 9 TYR B CA 1
ATOM 1639 C C . TYR B 1 9 ? -8.344 -4.773 9.234 1 27.22 9 TYR B C 1
ATOM 1641 O O . TYR B 1 9 ? -7.801 -3.705 9.523 1 27.22 9 TYR B O 1
ATOM 1649 N N . ASP B 1 10 ? -7.809 -5.426 8.375 1 27.78 10 ASP B N 1
ATOM 1650 C CA . ASP B 1 10 ? -7.348 -4.879 7.102 1 27.78 10 ASP B CA 1
ATOM 1651 C C . ASP B 1 10 ? -8.422 -3.998 6.465 1 27.78 10 ASP B C 1
ATOM 1653 O O . ASP B 1 10 ? -9.211 -4.469 5.648 1 27.78 10 ASP B O 1
ATOM 1657 N N . LEU B 1 11 ? -9.141 -3.232 7.258 1 31.45 11 LEU B N 1
ATOM 1658 C CA . LEU B 1 11 ? -10.047 -2.291 6.605 1 31.45 11 LEU B CA 1
ATOM 1659 C C . LEU B 1 11 ? -9.367 -1.624 5.414 1 31.45 11 LEU B C 1
ATOM 1661 O O . LEU B 1 11 ? -8.328 -0.985 5.562 1 31.45 11 LEU B O 1
ATOM 1665 N N . HIS B 1 12 ? -9.516 -2.221 4.328 1 31.61 12 HIS B N 1
ATOM 1666 C CA . HIS B 1 12 ? -9.102 -1.659 3.049 1 31.61 12 HIS B CA 1
ATOM 1667 C C . HIS B 1 12 ? -9.406 -0.168 2.975 1 31.61 12 HIS B C 1
ATOM 1669 O O . HIS B 1 12 ? -10.406 0.292 3.535 1 31.61 12 HIS B O 1
ATOM 1675 N N . ASP B 1 13 ? -8.453 0.543 2.639 1 35.81 13 ASP B N 1
ATOM 1676 C CA . ASP B 1 13 ? -8.422 2 2.553 1 35.81 13 ASP B CA 1
ATOM 1677 C C . ASP B 1 13 ? -9.734 2.547 1.986 1 35.81 13 ASP B C 1
ATOM 1679 O O . ASP B 1 13 ? -10.25 3.551 2.475 1 35.81 13 ASP B O 1
ATOM 1683 N N . ASP B 1 14 ? -10.328 1.71 1.062 1 36.19 14 ASP B N 1
ATOM 1684 C CA . ASP B 1 14 ? -11.5 2.154 0.314 1 36.19 14 ASP B CA 1
ATOM 1685 C C . ASP B 1 14 ? -12.766 2.064 1.17 1 36.19 14 ASP B C 1
ATOM 1687 O O . ASP B 1 14 ? -13.648 2.914 1.066 1 36.19 14 ASP B O 1
ATOM 1691 N N . ASP B 1 15 ? -12.852 1.067 1.858 1 39.09 15 ASP B N 1
ATOM 1692 C CA . ASP B 1 15 ? -14.141 0.881 2.51 1 39.09 15 ASP B CA 1
ATOM 1693 C C . ASP B 1 15 ? -14.391 1.965 3.557 1 39.09 15 ASP B C 1
ATOM 1695 O O . ASP B 1 15 ? -15.523 2.402 3.748 1 39.09 15 ASP B O 1
ATOM 1699 N N . GLU B 1 16 ? -13.477 2.268 4.223 1 37.91 16 GLU B N 1
ATOM 1700 C CA . GLU B 1 16 ? -13.656 3.248 5.289 1 37.91 16 GLU B CA 1
ATOM 1701 C C . GLU B 1 16 ? -13.945 4.637 4.719 1 37.91 16 GLU B C 1
ATOM 1703 O O . GLU B 1 16 ? -14.695 5.414 5.316 1 37.91 16 GLU B O 1
ATOM 1708 N N . MET B 1 17 ? -13.523 4.816 3.51 1 38.81 17 MET B N 1
ATOM 1709 C CA . MET B 1 17 ? -13.844 6.07 2.834 1 38.81 17 MET B CA 1
ATOM 1710 C C . MET B 1 17 ? -15.328 6.156 2.525 1 38.81 17 MET B C 1
ATOM 1712 O O . MET B 1 17 ? -15.93 7.234 2.615 1 38.81 17 MET B O 1
ATOM 1716 N N . ASP B 1 18 ? -15.75 4.984 2.145 1 41.53 18 ASP B N 1
ATOM 1717 C CA . ASP B 1 18 ? -17.156 5.008 1.784 1 41.53 18 ASP B CA 1
ATOM 1718 C C . ASP B 1 18 ? -18.031 5.43 2.973 1 41.53 18 ASP B C 1
ATOM 1720 O O . ASP B 1 18 ? -19 6.172 2.809 1 41.53 18 ASP B O 1
ATOM 1724 N N . PHE B 1 19 ? -17.719 4.953 4.07 1 37.56 19 PHE B N 1
ATOM 1725 C CA . PHE B 1 19 ? -18.547 5.301 5.219 1 37.56 19 PHE B CA 1
ATOM 1726 C C . PHE B 1 19 ? -18.453 6.793 5.52 1 37.56 19 PHE B C 1
ATOM 1728 O O . PHE B 1 19 ? -19.469 7.43 5.82 1 37.56 19 PHE B O 1
ATOM 1735 N N . LEU B 1 20 ? -17.312 7.332 5.402 1 42.66 20 LEU B N 1
ATOM 1736 C CA . LEU B 1 20 ? -17.172 8.758 5.684 1 42.66 20 LEU B CA 1
ATOM 1737 C C . LEU B 1 20 ? -17.812 9.594 4.59 1 42.66 20 LEU B C 1
ATOM 1739 O O . LEU B 1 20 ? -18.266 10.719 4.84 1 42.66 20 LEU B O 1
ATOM 1743 N N . ARG B 1 21 ? -17.953 8.984 3.375 1 41.72 21 ARG B N 1
ATOM 1744 C CA . ARG B 1 21 ? -18.672 9.617 2.271 1 41.72 21 ARG B CA 1
ATOM 1745 C C . ARG B 1 21 ? -20.094 9.992 2.682 1 41.72 21 ARG B C 1
ATOM 1747 O O . ARG B 1 21 ? -20.578 11.078 2.354 1 41.72 21 ARG B O 1
ATOM 1754 N N . ASP B 1 22 ? -20.594 8.969 3.191 1 40.78 22 ASP B N 1
ATOM 1755 C CA . ASP B 1 22 ? -22.016 9.188 3.455 1 40.78 22 ASP B CA 1
ATOM 1756 C C . ASP B 1 22 ? -22.219 10.375 4.395 1 40.78 22 ASP B C 1
ATOM 1758 O O . ASP B 1 22 ? -23.219 11.078 4.309 1 40.78 22 ASP B O 1
ATOM 1762 N N . ARG B 1 23 ? -21.328 10.523 5.348 1 40.91 23 ARG B N 1
ATOM 1763 C CA . ARG B 1 23 ? -21.625 11.594 6.289 1 40.91 23 ARG B CA 1
ATOM 1764 C C . ARG B 1 23 ? -21.422 12.961 5.645 1 40.91 23 ARG B C 1
ATOM 1766 O O . ARG B 1 23 ? -22.141 13.914 5.953 1 40.91 23 ARG B O 1
ATOM 1773 N N . TYR B 1 24 ? -20.422 13.133 4.801 1 43.97 24 TYR B N 1
ATOM 1774 C CA . TYR B 1 24 ? -20.125 14.453 4.258 1 43.97 24 TYR B CA 1
ATOM 1775 C C . TYR B 1 24 ? -20.922 14.719 2.992 1 43.97 24 TYR B C 1
ATOM 1777 O O . TYR B 1 24 ? -20.844 15.805 2.412 1 43.97 24 TYR B O 1
ATOM 1785 N N . LYS B 1 25 ? -21.422 13.82 2.369 1 43.22 25 LYS B N 1
ATOM 1786 C CA . LYS B 1 25 ? -22.062 14.016 1.071 1 43.22 25 LYS B CA 1
ATOM 1787 C C . LYS B 1 25 ? -23.078 15.148 1.12 1 43.22 25 LYS B C 1
ATOM 1789 O O . LYS B 1 25 ? -23.531 15.641 0.078 1 43.22 25 LYS B O 1
ATOM 1794 N N . GLU B 1 26 ? -23.906 15.109 2.051 1 41.16 26 GLU B N 1
ATOM 1795 C CA . GLU B 1 26 ? -25.109 15.812 1.617 1 41.16 26 GLU B CA 1
ATOM 1796 C C . GLU B 1 26 ? -24.828 17.281 1.341 1 41.16 26 GLU B C 1
ATOM 1798 O O . GLU B 1 26 ? -25.328 17.844 0.368 1 41.16 26 GLU B O 1
ATOM 1803 N N . ASP B 1 27 ? -24.656 18.297 2.434 1 42.72 27 ASP B N 1
ATOM 1804 C CA . ASP B 1 27 ? -24.938 19.719 2.281 1 42.72 27 ASP B CA 1
ATOM 1805 C C . ASP B 1 27 ? -23.703 20.484 1.779 1 42.72 27 ASP B C 1
ATOM 1807 O O . ASP B 1 27 ? -22.578 20.172 2.17 1 42.72 27 ASP B O 1
ATOM 1811 N N . ASN B 1 28 ? -23.625 21.062 0.526 1 49.19 28 ASN B N 1
ATOM 1812 C CA . ASN B 1 28 ? -22.781 22.109 -0.034 1 49.19 28 ASN B CA 1
ATOM 1813 C C . ASN B 1 28 ? -22.188 23 1.059 1 49.19 28 ASN B C 1
ATOM 1815 O O . ASN B 1 28 ? -22.609 24.141 1.227 1 49.19 28 ASN B O 1
ATOM 1819 N N . ILE B 1 29 ? -21.906 22.656 2.199 1 55.66 29 ILE B N 1
ATOM 1820 C CA . ILE B 1 29 ? -21.469 23.562 3.254 1 55.66 29 ILE B CA 1
ATOM 1821 C C . ILE B 1 29 ? -20.062 24.062 2.963 1 55.66 29 ILE B C 1
ATOM 1823 O O . ILE B 1 29 ? -19.141 23.266 2.803 1 55.66 29 ILE B O 1
ATOM 1827 N N . ASN B 1 30 ? -19.938 25.344 2.48 1 75.38 30 ASN B N 1
ATOM 1828 C CA . ASN B 1 30 ? -18.688 26.094 2.371 1 75.38 30 ASN B CA 1
ATOM 1829 C C . ASN B 1 30 ? -18.141 26.484 3.744 1 75.38 30 ASN B C 1
ATOM 1831 O O . ASN B 1 30 ? -18.844 27.125 4.535 1 75.38 30 ASN B O 1
ATOM 1835 N N . TYR B 1 31 ? -17.047 25.891 4.129 1 86 31 TYR B N 1
ATOM 1836 C CA . TYR B 1 31 ? -16.422 26.25 5.398 1 86 31 TYR B CA 1
ATOM 1837 C C . TYR B 1 31 ? -15.555 27.5 5.262 1 86 31 TYR B C 1
ATOM 1839 O O . TYR B 1 31 ? -14.961 27.719 4.207 1 86 31 TYR B O 1
ATOM 1847 N N . ASP B 1 32 ? -15.625 28.297 6.363 1 92.5 32 ASP B N 1
ATOM 1848 C CA . ASP B 1 32 ? -14.734 29.438 6.398 1 92.5 32 ASP B CA 1
ATOM 1849 C C . ASP B 1 32 ? -13.305 29.031 6.746 1 92.5 32 ASP B C 1
ATOM 1851 O O . ASP B 1 32 ? -12.352 29.453 6.102 1 92.5 32 ASP B O 1
ATOM 1855 N N . VAL B 1 33 ? -13.32 28.188 7.762 1 94.75 33 VAL B N 1
ATOM 1856 C CA . VAL B 1 33 ? -12.008 27.844 8.297 1 94.75 33 VAL B CA 1
ATOM 1857 C C . VAL B 1 33 ? -11.891 26.328 8.43 1 94.75 33 VAL B C 1
ATOM 1859 O O . VAL B 1 33 ? -12.82 25.672 8.898 1 94.75 33 VAL B O 1
ATOM 1862 N N . PHE B 1 34 ? -10.75 25.766 8 1 94.75 34 PHE B N 1
ATOM 1863 C CA . PHE B 1 34 ? -10.367 24.391 8.2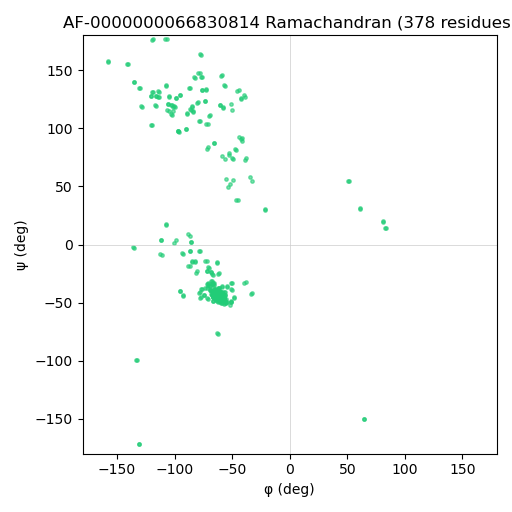58 1 94.75 34 PHE B CA 1
ATOM 1864 C C . PHE B 1 34 ? -9.281 24.312 9.32 1 94.75 34 PHE B C 1
ATOM 1866 O O . PHE B 1 34 ? -8.227 24.953 9.18 1 94.75 34 PHE B O 1
ATOM 1873 N N . LEU B 1 35 ? -9.547 23.5 10.344 1 95.88 35 LEU B N 1
ATOM 1874 C CA . LEU B 1 35 ? -8.547 23.359 11.398 1 95.88 35 LEU B CA 1
ATOM 1875 C C . LEU B 1 35 ? -7.781 22.047 11.25 1 95.88 35 LEU B C 1
ATOM 1877 O O . LEU B 1 35 ? -8.375 20.969 11.242 1 95.88 35 LEU B O 1
ATOM 1881 N N . SER B 1 36 ? -6.516 22.094 11.078 1 96.06 36 SER B N 1
ATOM 1882 C CA . SER B 1 36 ? -5.625 20.938 11.109 1 96.06 36 SER B CA 1
ATOM 1883 C C . SER B 1 36 ? -4.812 20.891 12.398 1 96.06 36 SER B C 1
ATOM 1885 O O . SER B 1 36 ? -4.074 21.828 12.703 1 96.06 36 SER B O 1
ATOM 1887 N N . PHE B 1 37 ? -4.953 19.828 13.148 1 96.06 37 PHE B N 1
ATOM 1888 C CA . PHE B 1 37 ? -4.289 19.766 14.445 1 96.06 37 PHE B CA 1
ATOM 1889 C C . PHE B 1 37 ? -4.121 18.328 14.891 1 96.06 37 PHE B C 1
ATOM 1891 O O . PHE B 1 37 ? -4.812 17.422 14.398 1 96.06 37 PHE B O 1
ATOM 1898 N N . ARG B 1 38 ? -3.141 18.156 15.781 1 94.69 38 ARG B N 1
ATOM 1899 C CA . ARG B 1 38 ? -2.967 16.859 16.438 1 94.69 38 ARG B CA 1
ATOM 1900 C C . ARG B 1 38 ? -3.885 16.719 17.641 1 94.69 38 ARG B C 1
ATOM 1902 O O . ARG B 1 38 ? -3.666 17.375 18.672 1 94.69 38 ARG B O 1
ATOM 1909 N N . GLY B 1 39 ? -4.809 15.836 17.594 1 92.44 39 GLY B N 1
ATOM 1910 C CA . GLY B 1 39 ? -5.82 15.695 18.625 1 92.44 39 GLY B CA 1
ATOM 1911 C C . GLY B 1 39 ? -5.234 15.453 20.016 1 92.44 39 GLY B C 1
ATOM 1912 O O . GLY B 1 39 ? -5.609 16.125 20.969 1 92.44 39 GLY B O 1
ATOM 1913 N N . GLU B 1 40 ? -4.262 14.609 20.141 1 91.44 40 GLU B N 1
ATOM 1914 C CA . GLU B 1 40 ? -3.662 14.227 21.422 1 91.44 40 GLU B CA 1
ATOM 1915 C C . GLU B 1 40 ? -3.033 15.438 22.109 1 91.44 40 GLU B C 1
ATOM 1917 O O . GLU B 1 40 ? -2.967 15.492 23.328 1 91.44 40 GLU B O 1
ATOM 1922 N N . ASP B 1 41 ? -2.676 16.406 21.281 1 94.31 41 ASP B N 1
ATOM 1923 C CA . ASP B 1 41 ? -1.939 17.547 21.828 1 94.31 41 ASP B CA 1
ATOM 1924 C C . ASP B 1 41 ? -2.889 18.672 22.234 1 94.31 41 ASP B C 1
ATOM 1926 O O . ASP B 1 41 ? -2.732 19.281 23.297 1 94.31 41 ASP B O 1
ATOM 1930 N N . THR B 1 42 ? -3.943 18.969 21.328 1 93.62 42 THR B N 1
ATOM 1931 C CA . THR B 1 42 ? -4.52 20.297 21.5 1 93.62 42 THR B CA 1
ATOM 1932 C C . THR B 1 42 ? -6.043 20.234 21.438 1 93.62 42 THR B C 1
ATOM 1934 O O . THR B 1 42 ? -6.723 21.234 21.688 1 93.62 42 THR B O 1
ATOM 1937 N N . ARG B 1 43 ? -6.656 19.078 21.203 1 92.38 43 ARG B N 1
ATOM 1938 C CA . ARG B 1 43 ? -8.102 19.016 20.969 1 92.38 43 ARG B CA 1
ATOM 1939 C C . ARG B 1 43 ? -8.867 19.578 22.156 1 92.38 43 ARG B C 1
ATOM 1941 O O . ARG B 1 43 ? -9.789 20.375 21.984 1 92.38 43 ARG B O 1
ATOM 1948 N N . ALA B 1 44 ? -8.523 19.109 23.312 1 90.81 44 ALA B N 1
ATOM 1949 C CA . ALA B 1 44 ? -9.305 19.422 24.5 1 90.81 44 ALA B CA 1
ATOM 1950 C C . ALA B 1 44 ? -8.82 20.719 25.156 1 90.81 44 ALA B C 1
ATOM 1952 O O . ALA B 1 44 ? -9.258 21.078 26.25 1 90.81 44 ALA B O 1
ATOM 1953 N N . SER B 1 45 ? -7.93 21.5 24.562 1 92.56 45 SER B N 1
ATOM 1954 C CA . SER B 1 45 ? -7.355 22.719 25.125 1 92.56 45 SER B CA 1
ATOM 1955 C C . SER B 1 45 ? -7.383 23.844 24.094 1 92.56 45 SER B C 1
ATOM 1957 O O . SER B 1 45 ? -8.438 24.422 23.828 1 92.56 45 SER B O 1
ATOM 1959 N N . PHE B 1 46 ? -6.301 24.078 23.469 1 93.62 46 PHE B N 1
ATOM 1960 C CA . PHE B 1 46 ? -6.16 25.25 22.594 1 93.62 46 PHE B CA 1
ATOM 1961 C C . PHE B 1 46 ? -7.152 25.172 21.438 1 93.62 46 PHE B C 1
ATOM 1963 O O . PHE B 1 46 ? -7.844 26.156 21.156 1 93.62 46 PHE B O 1
ATOM 1970 N N . THR B 1 47 ? -7.227 23.984 20.781 1 94.5 47 THR B N 1
ATOM 1971 C CA . THR B 1 47 ? -8.055 23.859 19.594 1 94.5 47 THR B CA 1
ATOM 1972 C C . THR B 1 47 ? -9.531 24.047 19.938 1 94.5 47 THR B C 1
ATOM 1974 O O . THR B 1 47 ? -10.266 24.703 19.188 1 94.5 47 THR B O 1
ATOM 1977 N N . SER B 1 48 ? -9.953 23.453 21.047 1 92.5 48 SER B N 1
ATOM 1978 C CA . SER B 1 48 ? -11.344 23.625 21.469 1 92.5 48 SER B CA 1
ATOM 1979 C C . SER B 1 48 ? -11.656 25.094 21.734 1 92.5 48 SER B C 1
ATOM 1981 O O . SER B 1 48 ? -12.727 25.578 21.375 1 92.5 48 SER B O 1
ATOM 1983 N N . HIS B 1 49 ? -10.773 25.828 22.391 1 93.75 49 HIS B N 1
ATOM 1984 C CA . HIS B 1 49 ? -10.953 27.25 22.672 1 93.75 49 HIS B CA 1
ATOM 1985 C C . HIS B 1 49 ? -11.008 28.078 21.391 1 93.75 49 HIS B C 1
ATOM 1987 O O . HIS B 1 49 ? -11.844 28.969 21.25 1 93.75 49 HIS B O 1
ATOM 1993 N N . LEU B 1 50 ? -10.094 27.734 20.484 1 94 50 LEU B N 1
ATOM 1994 C CA . LEU B 1 50 ? -10.07 28.422 19.203 1 94 50 LEU B CA 1
ATOM 1995 C C . LEU B 1 50 ? -11.367 28.188 18.438 1 94 50 LEU B C 1
ATOM 1997 O O . LEU B 1 50 ? -11.961 29.141 17.906 1 94 50 LEU B O 1
ATOM 2001 N N . TYR B 1 51 ? -11.797 26.953 18.391 1 93.31 51 TYR B N 1
ATOM 2002 C CA . TYR B 1 51 ? -13.039 26.594 17.719 1 93.31 51 TYR B CA 1
ATOM 2003 C C . TYR B 1 51 ? -14.203 27.406 18.281 1 93.31 51 TYR B C 1
ATOM 2005 O O . TYR B 1 51 ? -14.984 27.984 17.531 1 93.31 51 TYR B O 1
ATOM 2013 N N . THR B 1 52 ? -14.32 27.438 19.578 1 94.38 52 THR B N 1
ATOM 2014 C CA . THR B 1 52 ? -15.414 28.141 20.25 1 94.38 52 THR B CA 1
ATOM 2015 C C . THR B 1 52 ? -15.359 29.641 19.938 1 94.38 52 THR B C 1
ATOM 2017 O O . THR B 1 52 ? -16.391 30.25 19.672 1 94.38 52 THR B O 1
ATOM 2020 N N . ALA B 1 53 ? -14.164 30.203 20.031 1 94 53 ALA B N 1
ATOM 2021 C CA . ALA B 1 53 ? -13.984 31.625 19.734 1 94 53 ALA B CA 1
ATOM 2022 C C . ALA B 1 53 ? -14.445 31.953 18.312 1 94 53 ALA B C 1
ATOM 2024 O O . ALA B 1 53 ? -15.164 32.938 18.094 1 94 53 ALA B O 1
ATOM 2025 N N . LEU B 1 54 ? -14.07 31.109 17.344 1 94.19 54 LEU B N 1
ATOM 2026 C CA . LEU B 1 54 ? -14.453 31.312 15.961 1 94.19 54 LEU B CA 1
ATOM 2027 C C . LEU B 1 54 ? -15.953 31.125 15.766 1 94.19 54 LEU B C 1
ATOM 2029 O O . LEU B 1 54 ? -16.594 31.891 15.062 1 94.19 54 LEU B O 1
ATOM 2033 N N . HIS B 1 55 ? -16.438 30.109 16.391 1 92.38 55 HIS B N 1
ATOM 2034 C CA . HIS B 1 55 ? -17.875 29.828 16.328 1 92.38 55 HIS B CA 1
ATOM 2035 C C . HIS B 1 55 ? -18.688 31 16.875 1 92.38 55 HIS B C 1
ATOM 2037 O O . HIS B 1 55 ? -19.703 31.375 16.281 1 92.38 55 HIS B O 1
ATOM 2043 N N . ASN B 1 56 ? -18.25 31.562 17.906 1 95 56 ASN B N 1
ATOM 2044 C CA . ASN B 1 56 ? -18.953 32.688 18.531 1 95 56 ASN B CA 1
ATOM 2045 C C . ASN B 1 56 ? -18.922 33.906 17.641 1 95 56 ASN B C 1
ATOM 2047 O O . ASN B 1 56 ? -19.797 34.781 17.766 1 95 56 ASN B O 1
ATOM 2051 N N . LEU B 1 57 ? -17.938 33.969 16.797 1 94.5 57 LEU B N 1
ATOM 2052 C CA . LEU B 1 57 ? -17.828 35.094 15.852 1 94.5 57 LEU B CA 1
ATOM 2053 C C . LEU B 1 57 ? -18.656 34.812 14.602 1 94.5 57 LEU B C 1
ATOM 2055 O O . LEU B 1 57 ? -18.641 35.625 13.664 1 94.5 57 LEU B O 1
ATOM 2059 N N . GLY B 1 58 ? -19.344 33.688 14.578 1 93.44 58 GLY B N 1
ATOM 2060 C CA . GLY B 1 58 ? -20.188 33.344 13.445 1 93.44 58 GLY B CA 1
ATOM 2061 C C . GLY B 1 58 ? -19.438 32.688 12.297 1 93.44 58 GLY B C 1
ATOM 2062 O O . GLY B 1 58 ? -19.938 32.625 11.172 1 93.44 58 GLY B O 1
ATOM 2063 N N . ILE B 1 59 ? -18.234 32.25 12.555 1 92.31 59 ILE B N 1
ATOM 2064 C CA . ILE B 1 59 ? -17.391 31.641 11.531 1 92.31 59 ILE B CA 1
ATOM 2065 C C . ILE B 1 59 ? -17.688 30.141 11.469 1 92.31 59 ILE B C 1
ATOM 2067 O O . ILE B 1 59 ? -17.75 29.484 12.508 1 92.31 59 ILE B O 1
ATOM 2071 N N . PHE B 1 60 ? -17.844 29.594 10.305 1 92 60 PHE B N 1
ATOM 2072 C CA . PHE B 1 60 ? -18.062 28.156 10.125 1 92 60 PHE B CA 1
ATOM 2073 C C . PHE B 1 60 ? -16.719 27.422 10.055 1 92 60 PHE B C 1
ATOM 2075 O O . PHE B 1 60 ? -15.953 27.609 9.117 1 92 60 PHE B O 1
ATOM 2082 N N . VAL B 1 61 ? -16.547 26.594 11.023 1 92.38 61 VAL B N 1
ATOM 2083 C CA . VAL B 1 61 ? -15.258 25.938 11.164 1 92.38 61 VAL B CA 1
ATOM 2084 C C . VAL B 1 61 ? -15.414 24.438 10.977 1 92.38 61 VAL B C 1
ATOM 2086 O O . VAL B 1 61 ? -16.312 23.812 11.547 1 92.38 61 VAL B O 1
ATOM 2089 N N . PHE B 1 62 ? -14.57 23.906 10.062 1 88.75 62 PHE B N 1
ATOM 2090 C CA . PHE B 1 62 ? -14.438 22.453 10.008 1 88.75 62 PHE B CA 1
ATOM 2091 C C . PHE B 1 62 ? -13.414 21.969 11.023 1 88.75 62 PHE B C 1
ATOM 2093 O O . PHE B 1 62 ? -12.258 22.406 11.008 1 88.75 62 PHE B O 1
ATOM 2100 N N . LYS B 1 63 ? -13.883 21.156 11.93 1 86.19 63 LYS B N 1
ATOM 2101 C CA . LYS B 1 63 ? -13.039 20.516 12.93 1 86.19 63 LYS B CA 1
ATOM 2102 C C . LYS B 1 63 ? -13.289 19 12.961 1 86.19 63 LYS B C 1
ATOM 2104 O O . LYS B 1 63 ? -14.422 18.562 13.125 1 86.19 63 LYS B O 1
ATOM 2109 N N . ASP B 1 64 ? -12.148 18.281 12.656 1 75.62 64 ASP B N 1
ATOM 2110 C CA . ASP B 1 64 ? -12.305 16.844 12.656 1 75.62 64 ASP B CA 1
ATOM 2111 C C . ASP B 1 64 ? -12.617 16.312 14.055 1 75.62 64 ASP B C 1
ATOM 2113 O O . ASP B 1 64 ? -11.828 16.516 14.992 1 75.62 64 ASP B O 1
ATOM 2117 N N . ASP B 1 65 ? -13.789 16.219 14.531 1 61.78 65 ASP B N 1
ATOM 2118 C CA . ASP B 1 65 ? -14.172 15.797 15.875 1 61.78 65 ASP B CA 1
ATOM 2119 C C . ASP B 1 65 ? -13.82 14.328 16.109 1 61.78 65 ASP B C 1
ATOM 2121 O O . ASP B 1 65 ? -13.539 13.93 17.25 1 61.78 65 ASP B O 1
ATOM 2125 N N . GLU B 1 66 ? -14.055 13.461 15.156 1 53.81 66 GLU B N 1
ATOM 2126 C CA . GLU B 1 66 ? -14.055 12.047 15.516 1 53.81 66 GLU B CA 1
ATOM 2127 C C . GLU B 1 66 ? -12.75 11.375 15.109 1 53.81 66 GLU B C 1
ATOM 2129 O O . GLU B 1 66 ? -12.109 11.773 14.133 1 53.81 66 GLU B O 1
ATOM 2134 N N . THR B 1 67 ? -12.039 10.859 16.188 1 47.72 67 THR B N 1
ATOM 2135 C CA . THR B 1 67 ? -10.867 10.008 16.016 1 47.72 67 THR B CA 1
ATOM 2136 C C . THR B 1 67 ? -11.023 9.125 14.789 1 47.72 67 THR B C 1
ATOM 2138 O O . THR B 1 67 ? -11.812 8.188 14.781 1 47.72 67 THR B O 1
ATOM 2141 N N . LEU B 1 68 ? -11.195 9.727 13.766 1 48 68 LEU B N 1
ATOM 2142 C CA . LEU B 1 68 ? -11.328 8.969 12.531 1 48 68 LEU B CA 1
ATOM 2143 C C . LEU B 1 68 ? -10.305 7.84 12.469 1 48 68 LEU B C 1
ATOM 2145 O O . LEU B 1 68 ? -9.172 8 12.93 1 48 68 LEU B O 1
ATOM 2149 N N . PRO B 1 69 ? -10.766 6.836 12.297 1 43.09 69 PRO B N 1
ATOM 2150 C CA . PRO B 1 69 ? -9.781 5.754 12.195 1 43.09 69 PRO B CA 1
ATOM 2151 C C . PRO B 1 69 ? -8.656 6.074 11.211 1 43.09 69 PRO B C 1
ATOM 2153 O O . PRO B 1 69 ? -8.883 6.762 10.211 1 43.09 69 PRO B O 1
ATOM 2156 N N . ARG B 1 70 ? -7.449 6.18 11.68 1 45.75 70 ARG B N 1
ATOM 2157 C CA . ARG B 1 70 ? -6.145 6.543 11.141 1 45.75 70 ARG B CA 1
ATOM 2158 C C . ARG B 1 70 ? -5.852 5.777 9.852 1 45.75 70 ARG B C 1
ATOM 2160 O O . ARG B 1 70 ? -5.797 4.547 9.859 1 45.75 70 ARG B O 1
ATOM 2167 N N . GLY B 1 71 ? -6.754 5.852 8.812 1 47.06 71 GLY B N 1
ATOM 2168 C CA . GLY B 1 71 ? -6.379 5.215 7.559 1 47.06 71 GLY B CA 1
ATOM 2169 C C . GLY B 1 71 ? -5.383 6.027 6.754 1 47.06 71 GLY B C 1
ATOM 2170 O O . GLY B 1 71 ? -5.039 7.148 7.129 1 47.06 71 GLY B O 1
ATOM 2171 N N . ASN B 1 72 ? -4.688 5.445 5.766 1 54.56 72 ASN B N 1
ATOM 2172 C CA . ASN B 1 72 ? -3.557 5.934 4.988 1 54.56 72 ASN B CA 1
ATOM 2173 C C . ASN B 1 72 ? -3.975 7.047 4.031 1 54.56 72 ASN B C 1
ATOM 2175 O O . ASN B 1 72 ? -3.125 7.754 3.484 1 54.56 72 ASN B O 1
ATOM 2179 N N . LYS B 1 73 ? -5.152 7.004 3.447 1 56.56 73 LYS B N 1
ATOM 2180 C CA . LYS B 1 73 ? -5.457 7.996 2.422 1 56.56 73 LYS B CA 1
ATOM 2181 C C . LYS B 1 73 ? -6.457 9.031 2.936 1 56.56 73 LYS B C 1
ATOM 2183 O O . LYS B 1 73 ? -7.344 8.703 3.729 1 56.56 73 LYS B O 1
ATOM 2188 N N . ILE B 1 74 ? -6.207 10.312 2.615 1 65.38 74 ILE B N 1
ATOM 2189 C CA . ILE B 1 74 ? -7.152 11.383 2.898 1 65.38 74 ILE B CA 1
ATOM 2190 C C . ILE B 1 74 ? -8.484 11.094 2.221 1 65.38 74 ILE B C 1
ATOM 2192 O O . ILE B 1 74 ? -8.531 10.82 1.018 1 65.38 74 ILE B O 1
ATOM 2196 N N . SER B 1 75 ? -9.523 10.938 2.889 1 69.69 75 SER B N 1
ATOM 2197 C CA . SER B 1 75 ? -10.852 10.672 2.35 1 69.69 75 SER B CA 1
ATOM 2198 C C . SER B 1 75 ? -11.305 11.789 1.414 1 69.69 75 SER B C 1
ATOM 2200 O O . SER B 1 75 ? -10.867 12.938 1.551 1 69.69 75 SER B O 1
ATOM 2202 N N . PRO B 1 76 ? -12.039 11.406 0.387 1 73.31 76 PRO B N 1
ATOM 2203 C CA . PRO B 1 76 ? -12.586 12.438 -0.499 1 73.31 76 PRO B CA 1
ATOM 2204 C C . PRO B 1 76 ? -13.305 13.547 0.26 1 73.31 76 PRO B C 1
ATOM 2206 O O . PRO B 1 76 ? -13.219 14.719 -0.118 1 73.31 76 PRO B O 1
ATOM 2209 N N . SER B 1 77 ? -14.008 13.203 1.251 1 73.56 77 SER B N 1
ATOM 2210 C CA . SER B 1 77 ? -14.734 14.195 2.031 1 73.56 77 SER B CA 1
ATOM 2211 C C . SER B 1 77 ? -13.781 15.18 2.701 1 73.56 77 SER B C 1
ATOM 2213 O O . SER B 1 77 ? -14.047 16.391 2.729 1 73.56 77 SER B O 1
ATOM 2215 N N . LEU B 1 78 ? -12.805 14.648 3.248 1 80.31 78 LEU B N 1
ATOM 2216 C CA . LEU B 1 78 ? -11.828 15.516 3.893 1 80.31 78 LEU B CA 1
ATOM 2217 C C . LEU B 1 78 ? -11.133 16.406 2.867 1 80.31 78 LEU B C 1
ATOM 2219 O O . LEU B 1 78 ? -10.906 17.594 3.123 1 80.31 78 LEU B O 1
ATOM 2223 N N . ARG B 1 79 ? -10.875 15.781 1.771 1 82.75 79 ARG B N 1
ATOM 2224 C CA . ARG B 1 79 ? -10.281 16.562 0.684 1 82.75 79 ARG B CA 1
ATOM 2225 C C . ARG B 1 79 ? -11.188 17.719 0.281 1 82.75 79 ARG B C 1
ATOM 2227 O O . ARG B 1 79 ? -10.719 18.844 0.103 1 82.75 79 ARG B O 1
ATOM 2234 N N . LEU B 1 80 ? -12.445 17.422 0.181 1 83.75 80 LEU B N 1
ATOM 2235 C CA . LEU B 1 80 ? -13.414 18.453 -0.204 1 83.75 80 LEU B CA 1
ATOM 2236 C C . LEU B 1 80 ? -13.516 19.531 0.863 1 83.75 80 LEU B C 1
ATOM 2238 O O . LEU B 1 80 ? -13.625 20.719 0.54 1 83.75 80 LEU B O 1
ATOM 2242 N N . ALA B 1 81 ? -13.469 19.125 2.084 1 85 81 ALA B N 1
ATOM 2243 C CA . ALA B 1 81 ? -13.531 20.094 3.182 1 85 81 ALA B CA 1
ATOM 2244 C C . ALA B 1 81 ? -12.359 21.062 3.129 1 85 81 ALA B C 1
ATOM 2246 O O . ALA B 1 81 ? -12.531 22.266 3.352 1 85 81 ALA B O 1
ATOM 2247 N N . ILE B 1 82 ? -11.258 20.562 2.82 1 90.62 82 ILE B N 1
ATOM 2248 C CA . ILE B 1 82 ? -10.07 21.406 2.717 1 90.62 82 ILE B CA 1
ATOM 2249 C C . ILE B 1 82 ? -10.203 22.344 1.518 1 90.62 82 ILE B C 1
ATOM 2251 O O . ILE B 1 82 ? -10 23.547 1.639 1 90.62 82 ILE B O 1
ATOM 2255 N N . GLU B 1 83 ? -10.68 21.781 0.445 1 88.75 83 GLU B N 1
ATOM 2256 C CA . GLU B 1 83 ? -10.781 22.531 -0.802 1 88.75 83 GLU B CA 1
ATOM 2257 C C . GLU B 1 83 ? -11.844 23.625 -0.703 1 88.75 83 GLU B C 1
ATOM 2259 O O . GLU B 1 83 ? -11.695 24.703 -1.297 1 88.75 83 GLU B O 1
ATOM 2264 N N . GLU B 1 84 ? -12.797 23.375 0.032 1 87.19 84 GLU B N 1
ATOM 2265 C CA . GLU B 1 84 ? -13.945 24.281 0.074 1 87.19 84 GLU B CA 1
ATOM 2266 C C . GLU B 1 84 ? -13.797 25.297 1.202 1 87.19 84 GLU B C 1
ATOM 2268 O O . GLU B 1 84 ? -14.625 26.203 1.341 1 87.19 84 GLU B O 1
ATOM 2273 N N . SER B 1 85 ? -12.836 25.141 1.995 1 90.12 85 SER B N 1
ATOM 2274 C CA . SER B 1 85 ? -12.602 26.125 3.047 1 90.12 85 SER B CA 1
ATOM 2275 C C . SER B 1 85 ? -11.891 27.359 2.498 1 90.12 85 SER B C 1
ATOM 2277 O O . SER B 1 85 ? -11.102 27.266 1.552 1 90.12 85 SER B O 1
ATOM 2279 N N . ARG B 1 86 ? -12.219 28.5 3.111 1 90.75 86 ARG B N 1
ATOM 2280 C CA . ARG B 1 86 ? -11.594 29.75 2.684 1 90.75 86 ARG B CA 1
ATOM 2281 C C . ARG B 1 86 ? -10.148 29.828 3.172 1 90.75 86 ARG B C 1
ATOM 2283 O O . ARG B 1 86 ? -9.273 30.328 2.459 1 90.75 86 ARG B O 1
ATOM 2290 N N . LEU B 1 87 ? -9.969 29.469 4.34 1 95 87 LEU B N 1
ATOM 2291 C CA . LEU B 1 87 ? -8.609 29.438 4.859 1 95 87 LEU B CA 1
ATOM 2292 C C . LEU B 1 87 ? -8.391 28.219 5.758 1 95 87 LEU B C 1
ATOM 2294 O O . LEU B 1 87 ? -9.359 27.656 6.285 1 95 87 LEU B O 1
ATOM 2298 N N . SER B 1 88 ? -7.148 27.766 5.898 1 96.62 88 SER B N 1
ATOM 2299 C CA . SER B 1 88 ? -6.758 26.656 6.781 1 96.62 88 SER B CA 1
ATOM 2300 C C . SER B 1 88 ? -5.852 27.156 7.906 1 96.62 88 SER B C 1
ATOM 2302 O O . SER B 1 88 ? -4.879 27.859 7.66 1 96.62 88 SER B O 1
ATOM 2304 N N . VAL B 1 89 ? -6.242 26.828 9.109 1 97.75 89 VAL B N 1
ATOM 2305 C CA . VAL B 1 89 ? -5.379 27.062 10.266 1 97.75 89 VAL B CA 1
ATOM 2306 C C . VAL B 1 89 ? -4.684 25.766 10.656 1 97.75 89 VAL B C 1
ATOM 2308 O O . VAL B 1 89 ? -5.344 24.766 10.961 1 97.75 89 VAL B O 1
ATOM 2311 N N . VAL B 1 90 ? -3.373 25.766 10.586 1 98.12 90 VAL B N 1
ATOM 2312 C CA . VAL B 1 90 ? -2.588 24.594 10.945 1 98.12 90 VAL B CA 1
ATOM 2313 C C . VAL B 1 90 ? -1.915 24.797 12.297 1 98.12 90 VAL B C 1
ATOM 2315 O O . VAL B 1 90 ? -1.047 25.672 12.438 1 98.12 90 VAL B O 1
ATOM 2318 N N . ILE B 1 91 ? -2.309 23.984 13.273 1 97.88 91 ILE B N 1
ATOM 2319 C CA . ILE B 1 91 ? -1.775 24.109 14.625 1 97.88 91 ILE B CA 1
ATOM 2320 C C . ILE B 1 91 ? -0.631 23.125 14.828 1 97.88 91 ILE B C 1
ATOM 2322 O O . ILE B 1 91 ? -0.865 21.953 15.117 1 97.88 91 ILE B O 1
ATOM 2326 N N . PHE B 1 92 ? 0.608 23.594 14.672 1 98.19 92 PHE B N 1
ATOM 2327 C CA . PHE B 1 92 ? 1.792 22.781 14.898 1 98.19 92 PHE B CA 1
ATOM 2328 C C . PHE B 1 92 ? 2.082 22.641 16.391 1 98.19 92 PHE B C 1
ATOM 2330 O O . PHE B 1 92 ? 2.463 23.609 17.047 1 98.19 92 PHE B O 1
ATOM 2337 N N . SER B 1 93 ? 1.823 21.5 16.906 1 97.5 93 SER B N 1
ATOM 2338 C CA . SER B 1 93 ? 2.18 21.141 18.281 1 97.5 93 SER B CA 1
ATOM 2339 C C . SER B 1 93 ? 3.328 20.141 18.312 1 97.5 93 SER B C 1
ATOM 2341 O O . SER B 1 93 ? 3.793 19.688 17.266 1 97.5 93 SER B O 1
ATOM 2343 N N . ARG B 1 94 ? 3.76 19.812 19.422 1 96 94 ARG B N 1
ATOM 2344 C CA . ARG B 1 94 ? 4.973 19.031 19.625 1 96 94 ARG B CA 1
ATOM 2345 C C . ARG B 1 94 ? 4.891 17.703 18.875 1 96 94 ARG B C 1
ATOM 2347 O O . ARG B 1 94 ? 5.867 17.266 18.25 1 96 94 ARG B O 1
ATOM 2354 N N . ASN B 1 95 ? 3.756 17.062 18.891 1 96.88 95 ASN B N 1
ATOM 2355 C CA . ASN B 1 95 ? 3.643 15.727 18.312 1 96.88 95 ASN B CA 1
ATOM 2356 C C . ASN B 1 95 ? 2.852 15.758 17 1 96.88 95 ASN B C 1
ATOM 2358 O O . ASN B 1 95 ? 2.402 14.719 16.516 1 96.88 95 ASN B O 1
ATOM 2362 N N . TYR B 1 96 ? 2.682 16.953 16.391 1 96.81 96 TYR B N 1
ATOM 2363 C CA . TYR B 1 96 ? 1.936 17.109 15.148 1 96.81 96 TYR B CA 1
ATOM 2364 C C . TYR B 1 96 ? 2.508 16.203 14.055 1 96.81 96 TYR B C 1
ATOM 2366 O O . TYR B 1 96 ? 1.766 15.492 13.383 1 96.81 96 TYR B O 1
ATOM 2374 N N . ALA B 1 97 ? 3.879 16.141 13.945 1 97.06 97 ALA B N 1
ATOM 2375 C CA . ALA B 1 97 ? 4.555 15.469 12.852 1 97.06 97 ALA B CA 1
ATOM 2376 C C . ALA B 1 97 ? 4.57 13.953 13.062 1 97.06 97 ALA B C 1
ATOM 2378 O O . ALA B 1 97 ? 4.977 13.195 12.18 1 97.06 97 ALA B O 1
ATOM 2379 N N . GLU B 1 98 ? 4.082 13.523 14.234 1 95.44 98 GLU B N 1
ATOM 2380 C CA . GLU B 1 98 ? 4.031 12.094 14.516 1 95.44 98 GLU B CA 1
ATOM 2381 C C . GLU B 1 98 ? 2.744 11.469 13.977 1 95.44 98 GLU B C 1
ATOM 2383 O O . GLU B 1 98 ? 2.578 10.25 14.008 1 95.44 98 GLU B O 1
ATOM 2388 N N . SER B 1 99 ? 1.897 12.32 13.477 1 92.38 99 SER B N 1
ATOM 2389 C CA . SER B 1 99 ? 0.614 11.859 12.961 1 92.38 99 SER B CA 1
ATOM 2390 C C . SER B 1 99 ? 0.617 11.82 11.438 1 92.38 99 SER B C 1
ATOM 2392 O O . SER B 1 99 ? 0.65 12.867 10.781 1 92.38 99 SER B O 1
ATOM 2394 N N . ARG B 1 100 ? 0.558 10.578 10.891 1 89.69 100 ARG B N 1
ATOM 2395 C CA . ARG B 1 100 ? 0.453 10.406 9.445 1 89.69 100 ARG B CA 1
ATOM 2396 C C . ARG B 1 100 ? -0.74 11.18 8.883 1 89.69 100 ARG B C 1
ATOM 2398 O O . ARG B 1 100 ? -0.656 11.766 7.805 1 89.69 100 ARG B O 1
ATOM 2405 N N . TRP B 1 101 ? -1.767 11.227 9.602 1 88.25 101 TRP B N 1
ATOM 2406 C CA . TRP B 1 101 ? -3.01 11.875 9.203 1 88.25 101 TRP B CA 1
ATOM 2407 C C . TRP B 1 101 ? -2.822 13.383 9.094 1 88.25 101 TRP B C 1
ATOM 2409 O O . TRP B 1 101 ? -3.191 13.992 8.086 1 88.25 101 TRP B O 1
ATOM 2419 N N . CYS B 1 102 ? -2.266 13.922 10.039 1 93.19 102 CYS B N 1
ATOM 2420 C CA . CYS B 1 102 ? -2.008 15.359 10.031 1 93.19 102 CYS B CA 1
ATOM 2421 C C . CYS B 1 102 ? -1.144 15.75 8.836 1 93.19 102 CYS B C 1
ATOM 2423 O O . CYS B 1 102 ? -1.408 16.75 8.172 1 93.19 102 CYS B O 1
ATOM 2425 N N . LEU B 1 103 ? -0.176 14.945 8.602 1 94.5 103 LEU B N 1
ATOM 2426 C CA . LEU B 1 103 ? 0.748 15.25 7.516 1 94.5 103 LEU B CA 1
ATOM 2427 C C . LEU B 1 103 ? 0.062 15.109 6.16 1 94.5 103 LEU B C 1
ATOM 2429 O O . LEU B 1 103 ? 0.338 15.883 5.234 1 94.5 103 LEU B O 1
ATOM 2433 N N . LYS B 1 104 ? -0.841 14.156 6 1 90.75 104 LYS B N 1
ATOM 2434 C CA . LYS B 1 104 ? -1.621 14.031 4.773 1 90.75 104 LYS B CA 1
ATOM 2435 C C . LYS B 1 104 ? -2.52 15.242 4.562 1 90.75 104 LYS B C 1
ATOM 2437 O O . LYS B 1 104 ? -2.631 15.75 3.443 1 90.75 104 LYS B O 1
ATOM 2442 N N . GLU B 1 105 ? -3.131 15.633 5.641 1 91.62 105 GLU B N 1
ATOM 2443 C CA . GLU B 1 105 ? -3.928 16.859 5.57 1 91.62 105 GLU B CA 1
ATOM 2444 C C . GLU B 1 105 ? -3.072 18.047 5.141 1 91.62 105 GLU B C 1
ATOM 2446 O O . GLU B 1 105 ? -3.486 18.844 4.293 1 91.62 105 GLU B O 1
ATOM 2451 N N . LEU B 1 106 ? -1.962 18.156 5.77 1 96.5 106 LEU B N 1
ATOM 2452 C CA . LEU B 1 106 ? -1.074 19.281 5.492 1 96.5 106 LEU B CA 1
ATOM 2453 C C . LEU B 1 106 ? -0.669 19.297 4.02 1 96.5 106 LEU B C 1
ATOM 2455 O O . LEU B 1 106 ? -0.62 20.359 3.4 1 96.5 106 LEU B O 1
ATOM 2459 N N . GLU B 1 107 ? -0.378 18.156 3.506 1 94.94 107 GLU B N 1
ATOM 2460 C CA . GLU B 1 107 ? -0.036 18.062 2.09 1 94.94 107 GLU B CA 1
ATOM 2461 C C . GLU B 1 107 ? -1.146 18.641 1.217 1 94.94 107 GLU B C 1
ATOM 2463 O O . GLU B 1 107 ? -0.877 19.422 0.298 1 94.94 107 GLU B O 1
ATOM 2468 N N . LYS B 1 108 ? -2.301 18.25 1.506 1 93.06 108 LYS B N 1
ATOM 2469 C CA . LYS B 1 108 ? -3.438 18.719 0.723 1 93.06 108 LYS B CA 1
ATOM 2470 C C . LYS B 1 108 ? -3.646 20.219 0.909 1 93.06 108 LYS B C 1
ATOM 2472 O O . LYS B 1 108 ? -3.922 20.938 -0.054 1 93.06 108 LYS B O 1
ATOM 2477 N N . ILE B 1 109 ? -3.533 20.656 2.109 1 96.06 109 ILE B N 1
ATOM 2478 C CA . ILE B 1 109 ? -3.674 22.078 2.428 1 96.06 109 ILE B CA 1
ATOM 2479 C C . ILE B 1 109 ? -2.662 22.891 1.622 1 96.06 109 ILE B C 1
ATOM 2481 O O . ILE B 1 109 ? -3.02 23.875 0.985 1 96.06 109 ILE B O 1
ATOM 2485 N N . MET B 1 110 ? -1.438 22.453 1.606 1 97.19 110 MET B N 1
ATOM 2486 C CA . MET B 1 110 ? -0.384 23.188 0.92 1 97.19 110 MET B CA 1
ATOM 2487 C C . MET B 1 110 ? -0.554 23.109 -0.592 1 97.19 110 MET B C 1
ATOM 2489 O O . MET B 1 110 ? -0.216 24.047 -1.313 1 97.19 110 MET B O 1
ATOM 2493 N N . GLU B 1 111 ? -1.048 21.984 -1.03 1 94.56 111 GLU B N 1
ATOM 2494 C CA . GLU B 1 111 ? -1.401 21.891 -2.443 1 94.56 111 GLU B CA 1
ATOM 2495 C C . GLU B 1 111 ? -2.432 22.938 -2.83 1 94.56 111 GLU B C 1
ATOM 2497 O O . GLU B 1 111 ? -2.27 23.625 -3.838 1 94.56 111 GLU B O 1
ATOM 2502 N N . CYS B 1 112 ? -3.457 23.078 -2.029 1 93.88 112 CYS B N 1
ATOM 2503 C CA . CYS B 1 112 ? -4.488 24.078 -2.277 1 93.88 112 CYS B CA 1
ATOM 2504 C C . CYS B 1 112 ? -3.91 25.484 -2.182 1 93.88 112 CYS B C 1
ATOM 2506 O O . CYS B 1 112 ? -4.277 26.359 -2.965 1 93.88 112 CYS B O 1
ATOM 2508 N N . HIS B 1 113 ? -3.025 25.688 -1.244 1 96.31 113 HIS B N 1
ATOM 2509 C CA . HIS B 1 113 ? -2.35 26.984 -1.11 1 96.31 113 HIS B CA 1
ATOM 2510 C C . HIS B 1 113 ? -1.602 27.344 -2.389 1 96.31 113 HIS B C 1
ATOM 2512 O O . HIS B 1 113 ? -1.697 28.484 -2.867 1 96.31 113 HIS B O 1
ATOM 2518 N N . ARG B 1 114 ? -0.963 26.406 -2.971 1 95.06 114 ARG B N 1
ATOM 2519 C CA . ARG B 1 114 ? -0.147 26.641 -4.16 1 95.06 114 ARG B CA 1
ATOM 2520 C C . ARG B 1 114 ? -1.019 26.797 -5.398 1 95.06 114 ARG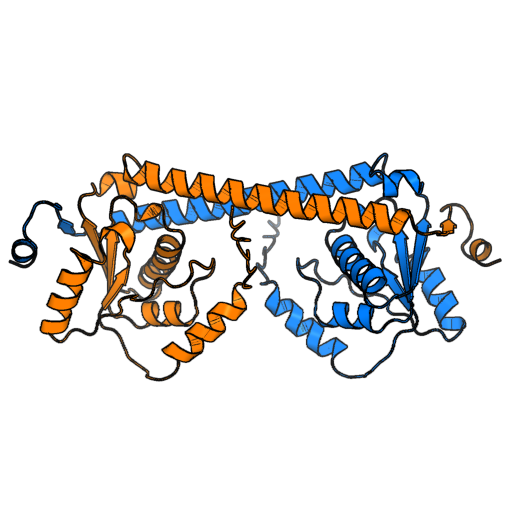 B C 1
ATOM 2522 O O . ARG B 1 114 ? -0.732 27.625 -6.262 1 95.06 114 ARG B O 1
ATOM 2529 N N . THR B 1 115 ? -2.092 26.031 -5.5 1 93.88 115 THR B N 1
ATOM 2530 C CA . THR B 1 115 ? -2.82 25.906 -6.758 1 93.88 115 THR B CA 1
ATOM 2531 C C . THR B 1 115 ? -4 26.875 -6.789 1 93.88 115 THR B C 1
ATOM 2533 O O . THR B 1 115 ? -4.305 27.469 -7.832 1 93.88 115 THR B O 1
ATOM 2536 N N . THR B 1 116 ? -4.695 27.047 -5.715 1 92.19 116 THR B N 1
ATOM 2537 C CA . THR B 1 116 ? -5.906 27.859 -5.711 1 92.19 116 THR B CA 1
ATOM 2538 C C . THR B 1 116 ? -5.707 29.125 -4.891 1 92.19 116 THR B C 1
ATOM 2540 O O . THR B 1 116 ? -6.594 29.984 -4.832 1 92.19 116 THR B O 1
ATOM 2543 N N . GLY B 1 117 ? -4.578 29.219 -4.188 1 93.5 117 GLY B N 1
ATOM 2544 C CA . GLY B 1 117 ? -4.289 30.406 -3.406 1 93.5 117 GLY B CA 1
ATOM 2545 C C . GLY B 1 117 ? -4.98 30.422 -2.057 1 93.5 117 GLY B C 1
ATOM 2546 O O . GLY B 1 117 ? -5.18 31.484 -1.464 1 93.5 117 GLY B O 1
ATOM 2547 N N . GLN B 1 118 ? -5.387 29.297 -1.598 1 94.56 118 GLN B N 1
ATOM 2548 C CA . GLN B 1 118 ? -5.996 29.234 -0.273 1 94.56 118 GLN B CA 1
ATOM 2549 C C . GLN B 1 118 ? -5.059 29.797 0.792 1 94.56 118 GLN B C 1
ATOM 2551 O O . GLN B 1 118 ? -3.854 29.547 0.763 1 94.56 118 GLN B O 1
ATOM 2556 N N . VAL B 1 119 ? -5.652 30.594 1.691 1 96.56 119 VAL B N 1
ATOM 2557 C CA . VAL B 1 119 ? -4.852 31.188 2.758 1 96.56 119 VAL B CA 1
ATOM 2558 C C . VAL B 1 119 ? -4.551 30.141 3.824 1 96.56 119 VAL B C 1
ATOM 2560 O O . VAL B 1 119 ? -5.43 29.359 4.211 1 96.56 119 VAL B O 1
ATOM 2563 N N . VAL B 1 120 ? -3.256 30.094 4.215 1 97.69 120 VAL B N 1
ATOM 2564 C CA . VAL B 1 120 ? -2.83 29.188 5.281 1 97.69 120 VAL B CA 1
ATOM 2565 C C . VAL B 1 120 ? -2.246 30 6.438 1 97.69 120 VAL B C 1
ATOM 2567 O O . VAL B 1 120 ? -1.415 30.891 6.23 1 97.69 120 VAL B O 1
ATOM 2570 N N . VAL B 1 121 ? -2.717 29.672 7.664 1 97.94 121 VAL B N 1
ATOM 2571 C CA . VAL B 1 121 ? -2.229 30.359 8.859 1 97.94 121 VAL B CA 1
ATOM 2572 C C . VAL B 1 121 ? -1.604 29.328 9.812 1 97.94 121 VAL B C 1
ATOM 2574 O O . VAL B 1 121 ? -2.316 28.641 10.547 1 97.94 121 VAL B O 1
ATOM 2577 N N . PRO B 1 122 ? -0.306 29.281 9.844 1 98.38 122 PRO B N 1
ATOM 2578 C CA . PRO B 1 122 ? 0.349 28.438 10.844 1 98.38 122 PRO B CA 1
ATOM 2579 C C . PRO B 1 122 ? 0.255 29 12.258 1 98.38 122 PRO B C 1
ATOM 2581 O O . PRO B 1 122 ? 0.419 30.203 12.461 1 98.38 122 PRO B O 1
ATOM 2584 N N . VAL B 1 123 ? -0.091 28.172 13.164 1 98.06 123 VAL B N 1
ATOM 2585 C CA . VAL B 1 123 ? -0.025 28.469 14.586 1 98.06 123 VAL B CA 1
ATOM 2586 C C . VAL B 1 123 ? 0.973 27.547 15.273 1 98.06 123 VAL B C 1
ATOM 2588 O O . VAL B 1 123 ? 0.827 26.312 15.219 1 98.06 123 VAL B O 1
ATOM 2591 N N . PHE B 1 124 ? 1.961 28.078 15.852 1 97.88 124 PHE B N 1
ATOM 2592 C CA . PHE B 1 124 ? 2.977 27.297 16.547 1 97.88 124 PHE B CA 1
ATOM 2593 C C . PHE B 1 124 ? 2.682 27.25 18.047 1 97.88 124 PHE B C 1
ATOM 2595 O O . PHE B 1 124 ? 2.996 28.172 18.781 1 97.88 124 PHE B O 1
ATOM 2602 N N . TYR B 1 125 ? 2.047 26.141 18.438 1 97.06 125 TYR B N 1
ATOM 2603 C CA . TYR B 1 125 ? 1.611 25.969 19.812 1 97.06 125 TYR B CA 1
ATOM 2604 C C . TYR B 1 125 ? 2.695 25.297 20.656 1 97.06 125 TYR B C 1
ATOM 2606 O O . TYR B 1 125 ? 2.857 24.078 20.609 1 97.06 125 TYR B O 1
ATOM 2614 N N . ASP B 1 126 ? 3.479 26.062 21.438 1 95.5 126 ASP B N 1
ATOM 2615 C CA . ASP B 1 126 ? 4.551 25.594 22.312 1 95.5 126 ASP B CA 1
ATOM 2616 C C . ASP B 1 126 ? 5.641 24.891 21.5 1 95.5 126 ASP B C 1
ATOM 2618 O O . ASP B 1 126 ? 6.129 23.828 21.906 1 95.5 126 ASP B O 1
ATOM 2622 N N . VAL B 1 127 ? 5.852 25.297 20.281 1 96.56 127 VAL B N 1
ATOM 2623 C CA . VAL B 1 127 ? 6.902 24.781 19.406 1 96.56 127 VAL B CA 1
ATOM 2624 C C . VAL B 1 127 ? 7.602 25.938 18.703 1 96.56 127 VAL B C 1
ATOM 2626 O O . VAL B 1 127 ? 6.957 26.906 18.297 1 96.56 127 VAL B O 1
ATOM 2629 N N . ASP B 1 128 ? 8.859 25.875 18.578 1 95.81 128 ASP B N 1
ATOM 2630 C CA . ASP B 1 128 ? 9.633 26.844 17.812 1 95.81 128 ASP B CA 1
ATOM 2631 C C . ASP B 1 128 ? 9.445 26.641 16.297 1 95.81 128 ASP B C 1
ATOM 2633 O O . ASP B 1 128 ? 9.664 25.531 15.797 1 95.81 128 ASP B O 1
ATOM 2637 N N . PRO B 1 129 ? 9.008 27.703 15.641 1 96.38 129 PRO B N 1
ATOM 2638 C CA . PRO B 1 129 ? 8.828 27.562 14.195 1 96.38 129 PRO B CA 1
ATOM 2639 C C . PRO B 1 129 ? 10.055 26.984 13.5 1 96.38 129 PRO B C 1
ATOM 2641 O O . PRO B 1 129 ? 9.922 26.25 12.516 1 96.38 129 PRO B O 1
ATOM 2644 N N . SER B 1 130 ? 11.258 27.266 13.961 1 96.38 130 SER B N 1
ATOM 2645 C CA . SER B 1 130 ? 12.477 26.75 13.344 1 96.38 130 SER B CA 1
ATOM 2646 C C . SER B 1 130 ? 12.57 25.234 13.477 1 96.38 130 SER B C 1
ATOM 2648 O O . SER B 1 130 ? 13.094 24.562 12.586 1 96.38 130 SER B O 1
ATOM 2650 N N . GLU B 1 131 ? 12.047 24.672 14.609 1 96.81 131 GLU B N 1
ATOM 2651 C CA . GLU B 1 131 ? 12.039 23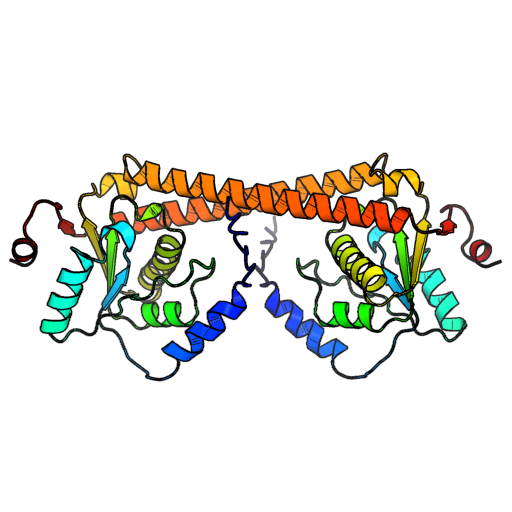.219 14.789 1 96.81 131 GLU B CA 1
ATOM 2652 C C . GLU B 1 131 ? 11.102 22.547 13.781 1 96.81 131 GLU B C 1
ATOM 2654 O O . GLU B 1 131 ? 11.367 21.422 13.344 1 96.81 131 GLU B O 1
ATOM 2659 N N . VAL B 1 132 ? 10 23.25 13.438 1 97.12 132 VAL B N 1
ATOM 2660 C CA . VAL B 1 132 ? 9.07 22.719 12.445 1 97.12 132 VAL B CA 1
ATOM 2661 C C . VAL B 1 132 ? 9.711 22.781 11.055 1 97.12 132 VAL B C 1
ATOM 2663 O O . VAL B 1 132 ? 9.719 21.781 10.328 1 97.12 132 VAL B O 1
ATOM 2666 N N . ARG B 1 133 ? 10.328 23.938 10.711 1 95.75 133 ARG B N 1
ATOM 2667 C CA . ARG B 1 133 ? 10.914 24.188 9.398 1 95.75 133 ARG B CA 1
ATOM 2668 C C . ARG B 1 133 ? 12.055 23.219 9.109 1 95.75 133 ARG B C 1
ATOM 2670 O O . ARG B 1 133 ? 12.156 22.688 7.996 1 95.75 133 ARG B O 1
ATOM 2677 N N . HIS B 1 134 ? 12.836 22.906 10.156 1 94.69 134 HIS B N 1
ATOM 2678 C CA . HIS B 1 134 ? 14.047 22.125 9.938 1 94.69 134 HIS B CA 1
ATOM 2679 C C . HIS B 1 134 ? 13.93 20.75 10.555 1 94.69 134 HIS B C 1
ATOM 2681 O O . HIS B 1 134 ? 14.875 19.953 10.5 1 94.69 134 HIS B O 1
ATOM 2687 N N . GLN B 1 135 ? 12.766 20.453 11.109 1 93.31 135 GLN B N 1
ATOM 2688 C CA . GLN B 1 135 ? 12.477 19.172 11.742 1 93.31 135 GLN B CA 1
ATOM 2689 C C . GLN B 1 135 ? 13.555 18.812 12.758 1 93.31 135 GLN B C 1
ATOM 2691 O O . GLN B 1 135 ? 14.141 17.734 12.695 1 93.31 135 GLN B O 1
ATOM 2696 N N . THR B 1 136 ? 13.773 19.703 13.672 1 95.44 136 THR B N 1
ATOM 2697 C CA . THR B 1 136 ? 14.727 19.5 14.758 1 95.44 136 THR B CA 1
ATOM 2698 C C . THR B 1 136 ? 14.023 19.562 16.109 1 95.44 136 THR B C 1
ATOM 2700 O O . THR B 1 136 ? 12.797 19.703 16.172 1 95.44 136 THR B O 1
ATOM 2703 N N . GLY B 1 137 ? 14.805 19.312 17.156 1 95.62 137 GLY B N 1
ATOM 2704 C CA . GLY B 1 137 ? 14.234 19.375 18.484 1 95.62 137 GLY B CA 1
ATOM 2705 C C . GLY B 1 137 ? 13.164 18.328 18.734 1 95.62 137 GLY B C 1
ATOM 2706 O O . GLY B 1 137 ? 13.242 17.219 18.203 1 95.62 137 GLY B O 1
ATOM 2707 N N . HIS B 1 138 ? 12.219 18.719 19.609 1 94.88 138 HIS B N 1
ATOM 2708 C CA . HIS B 1 138 ? 11.141 17.797 19.953 1 94.88 138 HIS B CA 1
ATOM 2709 C C . HIS B 1 138 ? 10.25 17.516 18.75 1 94.88 138 HIS B C 1
ATOM 2711 O O . HIS B 1 138 ? 9.789 16.391 18.562 1 94.88 138 HIS B O 1
ATOM 2717 N N . PHE B 1 139 ? 10.094 18.531 17.938 1 96.19 139 PHE B N 1
ATOM 2718 C CA . PHE B 1 139 ? 9.273 18.359 16.75 1 96.19 139 PHE B CA 1
ATOM 2719 C C . PHE B 1 139 ? 9.914 17.344 15.797 1 96.19 139 PHE B C 1
ATOM 2721 O O . PHE B 1 139 ? 9.234 16.469 15.273 1 96.19 139 PHE B O 1
ATOM 2728 N N . GLY B 1 140 ? 11.242 17.453 15.578 1 95.31 140 GLY B N 1
ATOM 2729 C CA . GLY B 1 140 ? 11.977 16.516 14.75 1 95.31 140 GLY B CA 1
ATOM 2730 C C . GLY B 1 140 ? 11.938 15.102 15.281 1 95.31 140 GLY B C 1
ATOM 2731 O O . GLY B 1 140 ? 11.867 14.141 14.5 1 95.31 140 GLY B O 1
ATOM 2732 N N . LYS B 1 141 ? 11.992 15 16.594 1 96.25 141 LYS B N 1
ATOM 2733 C CA . LYS B 1 141 ? 11.906 13.68 17.203 1 96.25 141 LYS B CA 1
ATOM 2734 C C . LYS B 1 141 ? 10.562 13.016 16.891 1 96.25 141 LYS B C 1
ATOM 2736 O O . LYS B 1 141 ? 10.516 11.812 16.609 1 96.25 141 LYS B O 1
ATOM 2741 N N . ALA B 1 142 ? 9.5 13.82 16.922 1 95.88 142 ALA B N 1
ATOM 2742 C CA . ALA B 1 142 ? 8.18 13.312 16.594 1 95.88 142 ALA B CA 1
ATOM 2743 C C . ALA B 1 142 ? 8.133 12.797 15.148 1 95.88 142 ALA B C 1
ATOM 2745 O O . ALA B 1 142 ? 7.578 11.734 14.883 1 95.88 142 ALA B O 1
ATOM 2746 N N . PHE B 1 143 ? 8.766 13.5 14.289 1 95.5 143 PHE B N 1
ATOM 2747 C CA . PHE B 1 143 ? 8.836 13.125 12.883 1 95.5 143 PHE B CA 1
ATOM 2748 C C . PHE B 1 143 ? 9.633 11.836 12.711 1 95.5 143 PHE B C 1
ATOM 2750 O O . PHE B 1 143 ? 9.219 10.938 11.969 1 95.5 143 PHE B O 1
ATOM 2757 N N . ARG B 1 144 ? 10.711 11.719 13.375 1 94.75 144 ARG B N 1
ATOM 2758 C CA . ARG B 1 144 ? 11.539 10.523 13.312 1 94.75 144 ARG B CA 1
ATOM 2759 C C . ARG B 1 144 ? 10.797 9.312 13.875 1 94.75 144 ARG B C 1
ATOM 2761 O O . ARG B 1 144 ? 10.945 8.195 13.367 1 94.75 144 ARG B O 1
ATOM 2768 N N . ASN B 1 145 ? 10.055 9.555 14.914 1 95.44 145 ASN B N 1
ATOM 2769 C CA . ASN B 1 145 ? 9.25 8.477 15.469 1 95.44 145 ASN B CA 1
ATOM 2770 C C . ASN B 1 145 ? 8.273 7.918 14.43 1 95.44 145 ASN B C 1
ATOM 2772 O O . ASN B 1 145 ? 8.125 6.703 14.305 1 95.44 145 ASN B O 1
ATOM 2776 N N . LEU B 1 146 ? 7.672 8.805 13.734 1 93.75 146 LEU B N 1
ATOM 2777 C CA . LEU B 1 146 ? 6.766 8.383 12.672 1 93.75 146 LEU B CA 1
ATOM 2778 C C . LEU B 1 146 ? 7.516 7.594 11.602 1 93.75 146 LEU B C 1
ATOM 2780 O O . LEU B 1 146 ? 7.062 6.527 11.18 1 93.75 146 LEU B O 1
ATOM 2784 N N . GLU B 1 147 ? 8.602 8.148 11.164 1 92.5 147 GLU B N 1
ATOM 2785 C CA . GLU B 1 147 ? 9.43 7.496 10.156 1 92.5 147 GLU B CA 1
ATOM 2786 C C . GLU B 1 147 ? 9.758 6.062 10.555 1 92.5 147 GLU B C 1
ATOM 2788 O O . GLU B 1 147 ? 9.578 5.133 9.766 1 92.5 147 GLU B O 1
ATOM 2793 N N . ASN B 1 148 ? 10.203 5.875 11.766 1 93.38 148 ASN B N 1
ATOM 2794 C CA . ASN B 1 148 ? 10.57 4.555 12.266 1 93.38 148 ASN B CA 1
ATOM 2795 C C . ASN B 1 148 ? 9.375 3.615 12.32 1 93.38 148 ASN B C 1
ATOM 2797 O O . ASN B 1 148 ? 9.484 2.441 11.961 1 93.38 148 ASN B O 1
ATOM 2801 N N . ARG B 1 149 ? 8.297 4.16 12.742 1 91.75 149 ARG B N 1
ATOM 2802 C CA . ARG B 1 149 ? 7.082 3.357 12.805 1 91.75 149 ARG B CA 1
ATOM 2803 C C . ARG B 1 149 ? 6.656 2.896 11.414 1 91.75 149 ARG B C 1
ATOM 2805 O O . ARG B 1 149 ? 6.305 1.73 11.219 1 91.75 149 ARG B O 1
ATOM 2812 N N . LEU B 1 150 ? 6.754 3.748 10.469 1 88.25 150 LEU B N 1
ATOM 2813 C CA . LEU B 1 150 ? 6.348 3.443 9.102 1 88.25 150 LEU B CA 1
ATOM 2814 C C . LEU B 1 150 ? 7.246 2.373 8.492 1 88.25 150 LEU B C 1
ATOM 2816 O O . LEU B 1 150 ? 6.762 1.437 7.855 1 88.25 150 LEU B O 1
ATOM 2820 N N . LEU B 1 151 ? 8.508 2.502 8.664 1 87.44 151 LEU B N 1
ATOM 2821 C CA . LEU B 1 151 ? 9.469 1.543 8.133 1 87.44 151 LEU B CA 1
ATOM 2822 C C . LEU B 1 151 ? 9.258 0.162 8.742 1 87.44 151 LEU B C 1
ATOM 2824 O O . LEU B 1 151 ? 9.336 -0.851 8.039 1 87.44 151 LEU B O 1
ATOM 2828 N N . LYS B 1 152 ? 8.969 0.143 9.992 1 89.75 152 LYS B N 1
ATOM 2829 C CA . LYS B 1 152 ? 8.75 -1.126 10.68 1 89.75 152 LYS B CA 1
ATOM 2830 C C . LYS B 1 152 ? 7.496 -1.825 10.156 1 89.75 152 LYS B C 1
ATOM 2832 O O . LYS B 1 152 ? 7.512 -3.031 9.906 1 89.75 152 LYS B O 1
ATOM 2837 N N . VAL B 1 153 ? 6.473 -1.069 10.023 1 86.81 153 VAL B N 1
ATOM 2838 C CA . VAL B 1 153 ? 5.211 -1.628 9.547 1 86.81 153 VAL B CA 1
ATOM 2839 C C . VAL B 1 153 ? 5.387 -2.184 8.133 1 86.81 153 VAL B C 1
ATOM 2841 O O . VAL B 1 153 ? 4.898 -3.271 7.82 1 86.81 153 VAL B O 1
ATOM 2844 N N . VAL B 1 154 ? 6.086 -1.429 7.332 1 84.06 154 VAL B N 1
ATOM 2845 C CA . VAL B 1 154 ? 6.316 -1.84 5.949 1 84.06 154 VAL B CA 1
ATOM 2846 C C . VAL B 1 154 ? 7.141 -3.125 5.922 1 84.06 154 VAL B C 1
ATOM 2848 O O . VAL B 1 154 ? 6.816 -4.062 5.191 1 84.06 154 VAL B O 1
ATOM 2851 N N . GLU B 1 155 ? 8.18 -3.148 6.668 1 85.88 155 GLU B N 1
ATOM 2852 C CA . GLU B 1 155 ? 9.023 -4.336 6.75 1 85.88 155 GLU B CA 1
ATOM 2853 C C . GLU B 1 155 ? 8.219 -5.555 7.195 1 85.88 155 GLU B C 1
ATOM 2855 O O . GLU B 1 155 ? 8.352 -6.637 6.621 1 85.88 155 GLU B O 1
ATOM 2860 N N . GLU B 1 156 ? 7.457 -5.375 8.148 1 88.75 156 GLU B N 1
ATOM 2861 C CA . GLU B 1 156 ? 6.652 -6.473 8.688 1 88.75 156 GLU B CA 1
ATOM 2862 C C . GLU B 1 156 ? 5.656 -6.98 7.648 1 88.75 156 GLU B C 1
ATOM 2864 O O . GLU B 1 156 ? 5.477 -8.195 7.5 1 88.75 156 GLU B O 1
ATOM 2869 N N . LYS B 1 157 ? 5.043 -6.086 6.957 1 85.75 157 LYS B N 1
ATOM 2870 C CA . LYS B 1 157 ? 4.062 -6.465 5.945 1 85.75 157 LYS B CA 1
ATOM 2871 C C . LYS B 1 157 ? 4.719 -7.238 4.805 1 85.75 157 LYS B C 1
ATOM 2873 O O . LYS B 1 157 ? 4.172 -8.234 4.328 1 85.75 157 LYS B O 1
ATOM 2878 N N . GLU B 1 158 ? 5.859 -6.711 4.332 1 87.12 158 GLU B N 1
ATOM 2879 C CA . GLU B 1 158 ? 6.57 -7.395 3.254 1 87.12 158 GLU B CA 1
ATOM 2880 C C . GLU B 1 158 ? 7.059 -8.773 3.701 1 87.12 158 GLU B C 1
ATOM 2882 O O . GLU B 1 158 ? 7 -9.734 2.936 1 87.12 158 GLU B O 1
ATOM 2887 N N . GLU B 1 159 ? 7.523 -8.859 4.902 1 89.81 159 GLU B N 1
ATOM 2888 C CA . GLU B 1 159 ? 7.953 -10.141 5.441 1 89.81 159 GLU B CA 1
ATOM 2889 C C . GLU B 1 159 ? 6.793 -11.125 5.512 1 89.81 159 GLU B C 1
ATOM 2891 O O . GLU B 1 159 ? 6.953 -12.305 5.191 1 89.81 159 GLU B O 1
ATOM 2896 N N . GLU B 1 160 ? 5.684 -10.719 6.008 1 91.44 160 GLU B N 1
ATOM 2897 C CA . GLU B 1 160 ? 4.5 -11.57 6.086 1 91.44 160 GLU B CA 1
ATOM 2898 C C . GLU B 1 160 ? 4.102 -12.094 4.707 1 91.44 160 GLU B C 1
ATOM 2900 O O . GLU B 1 160 ? 3.773 -13.273 4.555 1 91.44 160 GLU B O 1
ATOM 2905 N N . LYS B 1 161 ? 4.098 -11.266 3.758 1 90.19 161 LYS B N 1
ATOM 2906 C CA . LYS B 1 161 ? 3.781 -11.625 2.381 1 90.19 161 LYS B CA 1
ATOM 2907 C C . LYS B 1 161 ? 4.746 -12.688 1.853 1 90.19 161 LYS B C 1
ATOM 2909 O O . LYS B 1 161 ? 4.32 -13.672 1.251 1 90.19 161 LYS B O 1
ATOM 2914 N N . LEU B 1 162 ? 6.031 -12.453 2.02 1 92.19 162 LEU B N 1
ATOM 2915 C CA . LEU B 1 162 ? 7.059 -13.391 1.585 1 92.19 162 LEU B CA 1
ATOM 2916 C C . LEU B 1 162 ? 6.875 -14.75 2.26 1 92.19 162 LEU B C 1
ATOM 2918 O O . LEU B 1 162 ? 7.023 -15.789 1.617 1 92.19 162 LEU B O 1
ATOM 2922 N N . GLN B 1 163 ? 6.547 -14.719 3.537 1 92.81 163 GLN B N 1
ATOM 2923 C CA . GLN B 1 163 ? 6.293 -15.961 4.258 1 92.81 163 GLN B CA 1
ATOM 2924 C C . GLN B 1 163 ? 5.082 -16.688 3.688 1 92.81 163 GLN B C 1
ATOM 2926 O O . GLN B 1 163 ? 5.102 -17.922 3.535 1 92.81 163 GLN B O 1
ATOM 2931 N N . ARG B 1 164 ? 4.051 -15.977 3.377 1 93.88 164 ARG B N 1
ATOM 2932 C CA . ARG B 1 164 ? 2.848 -16.547 2.789 1 93.88 164 ARG B CA 1
ATOM 2933 C C . ARG B 1 164 ? 3.15 -17.188 1.436 1 93.88 164 ARG B C 1
ATOM 2935 O O . ARG B 1 164 ? 2.723 -18.312 1.16 1 93.88 164 ARG B O 1
ATOM 2942 N N . TRP B 1 165 ? 3.932 -16.469 0.669 1 93.88 165 TRP B N 1
ATOM 2943 C CA . TRP B 1 165 ? 4.281 -16.984 -0.649 1 93.88 165 TRP B CA 1
ATOM 2944 C C . TRP B 1 165 ? 5.188 -18.219 -0.531 1 93.88 165 TRP B C 1
ATOM 2946 O O . TRP B 1 165 ? 5.035 -19.188 -1.277 1 93.88 165 TRP B O 1
ATOM 2956 N N . TRP B 1 166 ? 6.074 -18.141 0.386 1 92.44 166 TRP B N 1
ATOM 2957 C CA . TRP B 1 166 ? 6.93 -19.297 0.636 1 92.44 166 TRP B CA 1
ATOM 2958 C C . TRP B 1 166 ? 6.098 -20.516 1.004 1 92.44 166 TRP B C 1
ATOM 2960 O O . TRP B 1 166 ? 6.281 -21.594 0.432 1 92.44 166 TRP B O 1
ATOM 2970 N N . LYS B 1 167 ? 5.145 -20.344 1.872 1 94.81 167 LYS B N 1
ATOM 2971 C CA . LYS B 1 167 ? 4.293 -21.453 2.309 1 94.81 167 LYS B CA 1
ATOM 2972 C C . LYS B 1 167 ? 3.422 -21.953 1.164 1 94.81 167 LYS B C 1
ATOM 2974 O O . LYS B 1 167 ? 3.246 -23.172 1.003 1 94.81 167 LYS B O 1
ATOM 2979 N N . THR B 1 168 ? 2.908 -21.031 0.355 1 96.81 168 THR B N 1
ATOM 2980 C CA . THR B 1 168 ? 2.035 -21.391 -0.759 1 96.81 168 THR B CA 1
ATOM 2981 C C . THR B 1 168 ? 2.799 -22.188 -1.809 1 96.81 168 THR B C 1
ATOM 2983 O O . THR B 1 168 ? 2.295 -23.188 -2.318 1 96.81 168 THR B O 1
ATOM 2986 N N . LEU B 1 169 ? 4.02 -21.75 -2.074 1 96.75 169 LEU B N 1
ATOM 2987 C CA . LEU B 1 169 ? 4.867 -22.469 -3.025 1 96.75 169 LEU B CA 1
ATOM 2988 C C . LEU B 1 169 ? 5.184 -23.875 -2.527 1 96.75 169 LEU B C 1
ATOM 2990 O O . LEU B 1 169 ? 5.109 -24.844 -3.293 1 96.75 169 LEU B O 1
ATOM 2994 N N . ALA B 1 170 ? 5.492 -24.016 -1.257 1 96.06 170 ALA B N 1
ATOM 2995 C CA . ALA B 1 170 ? 5.793 -25.312 -0.654 1 96.06 170 ALA B CA 1
ATOM 2996 C C . ALA B 1 170 ? 4.578 -26.234 -0.708 1 96.06 170 ALA B C 1
ATOM 2998 O O . ALA B 1 170 ? 4.703 -27.422 -1.053 1 96.06 170 ALA B O 1
ATOM 2999 N N . GLU B 1 171 ? 3.42 -25.672 -0.366 1 96.88 171 GLU B N 1
ATOM 3000 C CA . GLU B 1 171 ? 2.182 -26.438 -0.401 1 96.88 171 GLU B CA 1
ATOM 3001 C C . GLU B 1 171 ? 1.886 -26.953 -1.81 1 96.88 171 GLU B C 1
ATOM 3003 O O . GLU B 1 171 ? 1.59 -28.125 -2 1 96.88 171 GLU B O 1
ATOM 3008 N N . ALA B 1 172 ? 1.957 -26.078 -2.795 1 97.44 172 ALA B N 1
ATOM 3009 C CA . ALA B 1 172 ? 1.648 -26.438 -4.18 1 97.44 172 ALA B CA 1
ATOM 3010 C C . ALA B 1 172 ? 2.621 -27.484 -4.711 1 97.44 172 ALA B C 1
ATOM 3012 O O . ALA B 1 172 ? 2.215 -28.422 -5.402 1 97.44 172 ALA B O 1
ATOM 3013 N N . ALA B 1 173 ? 3.904 -27.266 -4.363 1 96.56 173 ALA B N 1
ATOM 3014 C CA . ALA B 1 173 ? 4.938 -28.188 -4.832 1 96.56 173 ALA B CA 1
ATOM 3015 C C . ALA B 1 173 ? 4.84 -29.531 -4.113 1 96.56 173 ALA B C 1
ATOM 3017 O O . ALA B 1 173 ? 5.48 -30.516 -4.516 1 96.56 173 ALA B O 1
ATOM 3018 N N . GLY B 1 174 ? 4.098 -29.594 -3.029 1 95.31 174 GLY B N 1
ATOM 3019 C CA . GLY B 1 174 ? 3.873 -30.828 -2.291 1 95.31 174 GLY B CA 1
ATOM 3020 C C . GLY B 1 174 ? 2.777 -31.688 -2.889 1 95.31 174 GLY B C 1
ATOM 3021 O O . GLY B 1 174 ? 2.637 -32.844 -2.531 1 95.31 174 GLY B O 1
ATOM 3022 N N . ILE B 1 175 ? 1.994 -31.125 -3.77 1 95.62 175 ILE B N 1
ATOM 3023 C CA . ILE B 1 175 ? 0.971 -31.875 -4.496 1 95.62 175 ILE B CA 1
ATOM 3024 C C . ILE B 1 175 ? 1.623 -32.719 -5.602 1 95.62 175 ILE B C 1
ATOM 3026 O O . ILE B 1 175 ? 2.59 -32.25 -6.227 1 95.62 175 ILE B O 1
ATOM 3030 N N . SER B 1 176 ? 1.067 -33.938 -5.836 1 95 176 SER B N 1
ATOM 3031 C CA . SER B 1 176 ? 1.598 -34.75 -6.922 1 95 176 SER B CA 1
ATOM 3032 C C . SER B 1 176 ? 1.456 -34.062 -8.266 1 95 176 SER B C 1
ATOM 3034 O O . SER B 1 176 ? 0.367 -33.594 -8.625 1 95 176 SER B O 1
ATOM 3036 N N . GLY B 1 177 ? 2.523 -33.812 -8.938 1 94.5 177 GLY B N 1
ATOM 3037 C CA . GLY B 1 177 ? 2.516 -33.094 -10.188 1 94.5 177 GLY B CA 1
ATOM 3038 C C . GLY B 1 177 ? 3.309 -33.781 -11.289 1 94.5 177 GLY B C 1
ATOM 3039 O O . GLY B 1 177 ? 3.594 -34.969 -11.203 1 94.5 177 GLY B O 1
ATOM 3040 N N . LEU B 1 178 ? 3.504 -33.094 -12.438 1 95.06 178 LEU B N 1
ATOM 3041 C CA . LEU B 1 178 ? 4.195 -33.625 -13.617 1 95.06 178 LEU B CA 1
ATOM 3042 C C . LEU B 1 178 ? 5.492 -32.844 -13.859 1 95.06 178 LEU B C 1
ATOM 3044 O O . LEU B 1 178 ? 5.527 -31.625 -13.75 1 95.06 178 LEU B O 1
ATOM 3048 N N . SER B 1 179 ? 6.609 -33.531 -14.078 1 94.81 179 SER B N 1
ATOM 3049 C CA . SER B 1 179 ? 7.875 -32.906 -14.43 1 94.81 179 SER B CA 1
ATOM 3050 C C . SER B 1 179 ? 8.117 -32.969 -15.938 1 94.81 179 SER B C 1
ATOM 3052 O O . SER B 1 179 ? 7.988 -34.031 -16.547 1 94.81 179 SER B O 1
ATOM 3054 N N . VAL B 1 180 ? 8.375 -31.812 -16.547 1 92.62 180 VAL B N 1
ATOM 3055 C CA . VAL B 1 180 ? 8.617 -31.719 -17.984 1 92.62 180 VAL B CA 1
ATOM 3056 C C . VAL B 1 180 ? 10.008 -31.125 -18.234 1 92.62 180 VAL B C 1
ATOM 3058 O O . VAL B 1 180 ? 10.367 -30.109 -17.656 1 92.62 180 VAL B O 1
ATOM 3061 N N . ILE B 1 181 ? 10.828 -31.797 -19.047 1 87.31 181 ILE B N 1
ATOM 3062 C CA . ILE B 1 181 ? 12.156 -31.297 -19.391 1 87.31 181 ILE B CA 1
ATOM 3063 C C . ILE B 1 181 ? 12.094 -30.547 -20.719 1 87.31 181 ILE B C 1
ATOM 3065 O O . ILE B 1 181 ? 11.359 -30.938 -21.625 1 87.31 181 ILE B O 1
ATOM 3069 N N . LYS B 1 182 ? 12.625 -29.281 -20.812 1 80.62 182 LYS B N 1
ATOM 3070 C CA . LYS B 1 182 ? 12.594 -28.375 -21.953 1 80.62 182 LYS B CA 1
ATOM 3071 C C . LYS B 1 182 ? 13.016 -29.094 -23.234 1 80.62 182 LYS B C 1
ATOM 3073 O O . LYS B 1 182 ? 12.508 -28.797 -24.312 1 80.62 182 LYS B O 1
ATOM 3078 N N . THR B 1 183 ? 14.055 -29.875 -23.328 1 66.5 183 THR B N 1
ATOM 3079 C CA . THR B 1 183 ? 14.602 -30.422 -24.562 1 66.5 183 THR B CA 1
ATOM 3080 C C . THR B 1 183 ? 13.586 -31.344 -25.234 1 66.5 183 THR B C 1
ATOM 3082 O O . THR B 1 183 ? 13.789 -31.766 -26.375 1 66.5 183 THR B O 1
ATOM 3085 N N . LEU B 1 184 ? 12.57 -31.766 -24.5 1 56.56 184 LEU B N 1
ATOM 3086 C CA . LEU B 1 184 ? 11.75 -32.781 -25.172 1 56.56 184 LEU B CA 1
ATOM 3087 C C . LEU B 1 184 ? 10.781 -32.125 -26.156 1 56.56 184 LEU B C 1
ATOM 3089 O O . LEU B 1 184 ? 10.195 -31.078 -25.859 1 56.56 184 LEU B O 1
ATOM 3093 N N . PRO B 1 185 ? 10.805 -32.469 -27.469 1 51.59 185 PRO B N 1
ATOM 3094 C CA . PRO B 1 185 ? 9.828 -31.984 -28.438 1 51.59 185 PRO B CA 1
ATOM 3095 C C . PRO B 1 185 ? 8.398 -32.031 -27.922 1 51.59 185 PRO B C 1
ATOM 3097 O O . PRO B 1 185 ? 8.078 -32.875 -27.078 1 51.59 185 PRO B O 1
ATOM 3100 N N . ALA B 1 186 ? 7.535 -31 -28.031 1 49.94 186 ALA B N 1
ATOM 3101 C CA . ALA B 1 186 ? 6.176 -30.75 -27.562 1 49.94 186 ALA B CA 1
ATOM 3102 C C . ALA B 1 186 ? 5.359 -32.031 -27.547 1 49.94 186 ALA B C 1
ATOM 3104 O O . ALA B 1 186 ? 4.602 -32.312 -26.609 1 49.94 186 ALA B O 1
ATOM 3105 N N . PHE B 1 187 ? 5.48 -32.844 -28.562 1 48.25 187 PHE B N 1
ATOM 3106 C CA . PHE B 1 187 ? 4.629 -34 -28.828 1 48.25 187 PHE B CA 1
ATOM 3107 C C . PHE B 1 187 ? 4.898 -35.094 -27.844 1 48.25 187 PHE B C 1
ATOM 3109 O O . PHE B 1 187 ? 4.051 -35.969 -27.625 1 48.25 187 PHE B O 1
ATOM 3116 N N . SER B 1 188 ? 5.992 -35.031 -27.234 1 48.47 188 SER B N 1
ATOM 3117 C CA . SER B 1 188 ? 6.336 -36.219 -26.469 1 48.47 188 SER B CA 1
ATOM 3118 C C . SER B 1 188 ? 5.688 -36.188 -25.078 1 48.47 188 SER B C 1
ATOM 3120 O O . SER B 1 188 ? 5.727 -37.188 -24.344 1 48.47 188 SER B O 1
ATOM 3122 N N . TYR B 1 189 ? 5.23 -35.188 -24.656 1 45.81 189 TYR B N 1
ATOM 3123 C CA . TYR B 1 189 ? 4.824 -35.031 -23.266 1 45.81 189 TYR B CA 1
ATOM 3124 C C . TYR B 1 189 ? 3.445 -35.625 -23.031 1 45.81 189 TYR B C 1
ATOM 3126 O O . TYR B 1 189 ? 3.047 -35.875 -21.891 1 45.81 189 TYR B O 1
ATOM 3134 N N . PHE B 1 190 ? 2.59 -35.75 -24.047 1 44.09 190 PHE B N 1
ATOM 3135 C CA . PHE B 1 190 ? 1.224 -36.25 -23.875 1 44.09 190 PHE B CA 1
ATOM 3136 C C . PHE B 1 190 ? 1.12 -37.719 -24.234 1 44.09 190 PHE B C 1
ATOM 3138 O O . PHE B 1 190 ? 0.029 -38.281 -24.219 1 44.09 190 PHE B O 1
ATOM 3145 N N . TYR B 1 191 ? 2.188 -38.406 -24.562 1 36.31 191 TYR B N 1
ATOM 3146 C CA . TYR B 1 191 ? 2.006 -39.844 -24.703 1 36.31 191 TYR B CA 1
ATOM 3147 C C . TYR B 1 191 ? 2.262 -40.562 -23.375 1 36.31 191 TYR B C 1
ATOM 3149 O O . TYR B 1 191 ? 3.16 -40.188 -22.625 1 36.31 191 TYR B O 1
#

Nearest PDB structures (foldseek):
  7jlx-assembly1_A  TM=7.808E-01  e=7.846E-13  Nicotiana benthamiana
  5teb-assembly6_F  TM=7.806E-01  e=5.807E-12  Arabidopsis thaliana
  7jlx-assembly1_D  TM=7.153E-01  e=6.109E-13  Nicotiana benthamiana
  7xoz-assembly1_A  TM=7.440E-01  e=3.143E-11  Arabidopsis thaliana
  7dfv-assembly1_B  TM=7.627E-01  e=1.501E-10  Arabidopsis thaliana

pLDDT: mean 79.74, std 23.36, range [22.0, 98.38]

Organism: Glycine max (NCBI:txid3847)

Radius of gyration: 27.18 Å; Cα contacts (8 Å, |Δi|>4): 536; chains: 2; bounding box: 45×80×60 Å

Secondary structure (DSSP, 8-state):
------------HHHHHHHHHHHHSS-----SEEEEE-HHHHIIIIIHHHHHHHHHTT--EEE--S-----SS--HHHHHHHHH-SEEEEEE-TTGGG-HHHHHHHHHHHHHHHHH--EEEEEEESS-HHHHHHT-HHHHHHHHHHHHHHHHHHHHHHHHHHHHHHHHHHHHHTS--EEE-TTS-GGGG--/------------HHHHHHHHHHHHSS-----SEEEEE-HHHHIIIIIHHHHHHHHHTT--EEE--S-----SS--HHHHHHHHH-SEEEEEE-TTGGG-HHHHHHHHHHHHHHHHH--EEEEEEESS-HHHHHHT-HHHHHHHHHHHHHHHHHHHHHHHHHHHHHHHHHHHHHTS--EEE-TTS-GGGGG-

Sequence (382 aa):
MSSSSSYDYDLHDDDEMDFLRDRYKEDNINYDVFLSFRGEDTRASFTSHLYTALHNLGIFVFKDDETLPRGNKISPSLRLAIEESRLSVVIFSRNYAESRWCLKELEKIMECHRTTGQVVVPVFYDVDPSEVRHQTGHFGKAFRNLENRLLKVVEEKEEEKLQRWWKTLAEAAGISGLSVIKTLPAFSYFYMSSSSSYDYDLHDDDEMDFLRDRYKEDNINYDVFLSFRGEDTRASFTSHLYTALHNLGIFVFKDDETLPRGNKISPSLRLAIEESRLSVVIFSRNYAESRWCLKELEKIMECHRTTGQVVVPVFYDVDPSEVRHQTGHFGKAFRNLENRLLKVVEEKEEEKLQRWWKTLAEAAGISGLSVIKTLPAFSYFY

Solvent-accessible surface area (backbone atoms only — not comparable to full-atom values): 21186 Å² total; per-residue (Å²): 136,84,78,77,73,76,75,76,70,76,69,50,67,63,60,61,35,52,61,51,35,64,72,55,58,72,74,91,72,71,30,46,31,27,54,45,61,38,59,93,77,29,43,93,47,64,50,43,52,50,50,50,55,39,44,74,71,70,46,46,68,46,65,83,77,63,86,57,79,85,56,90,63,84,36,69,48,56,51,46,49,55,69,47,20,54,27,34,39,38,43,44,37,49,58,25,58,41,32,69,56,48,51,51,51,46,47,51,50,51,47,39,30,72,74,75,59,40,46,68,38,33,29,23,44,62,42,57,56,65,26,49,37,66,49,31,71,67,35,18,49,22,34,49,52,33,52,53,50,51,53,50,52,51,51,52,52,54,49,51,50,51,52,51,49,49,50,46,40,25,54,51,46,67,42,83,58,46,79,42,63,75,86,55,65,80,75,61,74,81,107,136,84,78,77,74,76,77,76,69,77,69,50,72,63,60,60,36,52,60,51,35,65,71,56,57,72,73,91,70,70,30,46,31,27,55,45,61,38,58,94,79,28,42,92,47,61,48,44,52,49,49,49,57,39,45,73,70,70,46,45,67,46,64,83,75,65,86,57,79,86,55,90,63,82,36,71,49,56,50,47,50,55,68,47,20,55,28,36,38,38,42,43,36,48,58,26,58,41,32,71,58,49,50,51,51,48,48,52,50,50,49,39,30,73,74,74,59,41,47,68,40,33,29,24,44,60,41,58,54,65,26,50,38,66,48,32,70,66,35,18,50,21,34,48,52,34,52,53,51,52,53,50,53,50,52,52,52,54,49,52,50,52,52,50,50,50,52,46,40,24,55,50,45,65,41,80,59,46,79,42,64,75,87,56,63,81,75,61,74,81,108

Foldseek 3Di:
DPPPPPPPPPPPLPPLLVVVCVVQPDDPDQAAEEEQDDCVFPVVHPVVVVVVVCVVVVGGYDDPPDPRPQRQAQRPSLLVNLLRYQAYEYEDDLLQLLRSVSVNSVVSNVVCCVPVVRHYHYHYDPDDPVCVVVLDDSSVVSNVNNVVVVVVVVVVVVVVVVVVVVVVVVVVVPDDDDDDDPPDDPVPPPD/DPPPPPPPPPPPLPPLLVVVCVVQPDDPDQAAEEEQDDCVFPVVHPVVVVVVVCVVVVGGYDDPPDPRPQGQAQRPSLLVNLLRYQAYEYEDDLLQLLRSVSVNSVVSNVVCCVPVVRHYHYHYDPDDPVCVVVLDDSSVVSNVNNVVVVVVVVVVVVVVVVVVVVVVVVVVVPDDDDDDDPPDDPVPRPD